Protein 1PG5 (pdb70)

Sequence (440 aa):
LKHIISAYNFSRDELEDIFALTDKYSKNLNDTRKILSGKTISIAFFEPSTRTYLSFQKAIINLGGDVIGFSGEGENLADTIRMLNNYSDGIVMRHKYDGASRFASEISDIPVINAGDGKHEHPTQAVIDIYTINKHFNTIDGLVFALLGDLKYARTVNSLLRILTRFRPKLVYLISPQLLRARKEILDELNYPVKEVENPFEVINEVDVLYVTRIQKERFVDEMEYEKIKGSYIVSLDLANKMKKDSIILHPLPRVNEIDRKVDKTTKAKYFEQASYGVPVRMSILTKIYGEMVSKIKNGTVIDHIPAGRAFAVLNVLGIKEGFRIALVINVDSKKMGKKDIVKIEDKEISDTEANLITLIAPTATINIVREYEVVKKTKLEVPKVVKGILKCPNPYCITSNDVEAIPTFKTLTEKPLKMRCEYCETIIDENEIMSQILG

Structure (mmCIF, N/CA/C/O backbone):
data_1PG5
#
_entry.id   1PG5
#
_cell.length_a   132.853
_cell.length_b   132.853
_cell.length_c   140.279
_cell.angle_alpha   90.00
_cell.angle_beta   90.00
_cell.angle_gamma   120.00
#
_symmetry.space_group_name_H-M   'P 63 2 2'
#
loop_
_entity.id
_entity.type
_entity.pdbx_description
1 polymer 'Aspartate carbamoyltransferase'
2 polymer 'Aspartate carbamoyltransferase regulatory chain'
3 non-polymer 'ZINC ION'
4 water water
#
loop_
_atom_site.group_PDB
_atom_site.id
_atom_site.type_symbol
_atom_site.label_atom_id
_atom_site.label_alt_id
_atom_site.label_comp_id
_atom_site.label_asym_id
_atom_site.label_entity_id
_atom_site.label_seq_id
_atom_site.pdbx_PDB_ins_code
_atom_site.Cartn_x
_atom_site.Cartn_y
_atom_site.Cartn_z
_atom_site.occupancy
_atom_site.B_iso_or_equiv
_atom_site.auth_seq_id
_atom_site.auth_comp_id
_atom_site.auth_asym_id
_atom_site.auth_atom_id
_atom_site.pdbx_PDB_model_num
ATOM 1 N N . LEU A 1 1 ? 93.913 35.711 74.214 1.00 23.54 1 LEU A N 1
ATOM 2 C CA . LEU A 1 1 ? 93.026 35.814 73.059 1.00 23.39 1 LEU A CA 1
ATOM 3 C C . LEU A 1 1 ? 92.159 37.092 73.081 1.00 22.53 1 LEU A C 1
ATOM 4 O O . LEU A 1 1 ? 91.632 37.552 74.145 1.00 21.27 1 LEU A O 1
ATOM 9 N N . LYS A 1 2 ? 92.055 37.625 71.874 1.00 20.90 2 LYS A N 1
ATOM 10 C CA . LYS A 1 2 ? 91.284 38.840 71.551 1.00 20.60 2 LYS A CA 1
ATOM 11 C C . LYS A 1 2 ? 90.684 38.704 70.152 1.00 18.85 2 LYS A C 1
ATOM 12 O O . LYS A 1 2 ? 89.614 38.166 70.032 1.00 18.77 2 LYS A O 1
ATOM 18 N N . HIS A 1 3 ? 91.367 39.107 69.096 1.00 18.64 3 HIS A N 1
ATOM 19 C CA . HIS A 1 3 ? 90.897 38.771 67.715 1.00 17.71 3 HIS A CA 1
ATOM 20 C C . HIS A 1 3 ? 91.158 37.315 67.343 1.00 18.50 3 HIS A C 1
ATOM 21 O O . HIS A 1 3 ? 92.219 36.811 67.661 1.00 20.08 3 HIS A O 1
ATOM 28 N N . ILE A 1 4 ? 90.213 36.633 66.677 1.00 17.99 4 ILE A N 1
ATOM 29 C CA . ILE A 1 4 ? 90.435 35.280 66.252 1.00 16.91 4 ILE A CA 1
ATOM 30 C C . ILE A 1 4 ? 90.322 35.335 64.746 1.00 16.41 4 ILE A C 1
ATOM 31 O O . ILE A 1 4 ? 89.287 35.173 64.159 1.00 16.57 4 ILE A O 1
ATOM 36 N N . ILE A 1 5 ? 91.399 35.561 64.061 1.00 17.06 5 ILE A N 1
ATOM 37 C CA . ILE A 1 5 ? 91.304 35.738 62.611 1.00 17.57 5 ILE A CA 1
ATOM 38 C C . ILE A 1 5 ? 91.926 34.582 61.811 1.00 17.54 5 ILE A C 1
ATOM 39 O O . ILE A 1 5 ? 91.434 34.199 60.773 1.00 18.90 5 ILE A O 1
ATOM 44 N N . SER A 1 6 ? 92.928 33.967 62.389 1.00 17.23 6 SER A N 1
ATOM 45 C CA . SER A 1 6 ? 93.636 32.856 61.833 1.00 16.93 6 SER A CA 1
ATOM 46 C C . SER A 1 6 ? 93.750 31.756 62.859 1.00 16.85 6 SER A C 1
ATOM 47 O O . SER A 1 6 ? 93.873 32.003 64.085 1.00 16.26 6 SER A O 1
ATOM 50 N N . ALA A 1 7 ? 93.886 30.547 62.359 1.00 16.84 7 ALA A N 1
ATOM 51 C CA . ALA A 1 7 ? 94.203 29.433 63.247 1.00 17.30 7 ALA A CA 1
ATOM 52 C C . ALA A 1 7 ? 95.526 29.616 63.983 1.00 17.69 7 ALA A C 1
ATOM 53 O O . ALA A 1 7 ? 95.693 29.030 65.016 1.00 17.80 7 ALA A O 1
ATOM 55 N N . TYR A 1 8 ? 96.441 30.433 63.446 1.00 18.63 8 TYR A N 1
ATOM 56 C CA . TYR A 1 8 ? 97.703 30.809 64.091 1.00 18.92 8 TYR A CA 1
ATOM 57 C C . TYR A 1 8 ? 97.564 31.698 65.350 1.00 18.97 8 TYR A C 1
ATOM 58 O O . TYR A 1 8 ? 98.490 31.805 66.112 1.00 19.67 8 TYR A O 1
ATOM 67 N N . ASN A 1 9 ? 96.435 32.359 65.536 1.00 18.39 9 ASN A N 1
ATOM 68 C CA . ASN A 1 9 ? 96.152 33.067 66.757 1.00 17.43 9 ASN A CA 1
ATOM 69 C C . ASN A 1 9 ? 96.137 32.186 67.997 1.00 17.67 9 ASN A C 1
ATOM 70 O O . ASN A 1 9 ? 96.255 32.703 69.082 1.00 17.80 9 ASN A O 1
ATOM 75 N N . PHE A 1 10 ? 95.908 30.878 67.868 1.00 18.09 10 PHE A N 1
ATOM 76 C CA . PHE A 1 10 ? 95.904 29.938 68.994 1.00 18.04 10 PHE A CA 1
ATOM 77 C C . PHE A 1 10 ? 97.293 29.298 69.279 1.00 18.61 10 PHE A C 1
ATOM 78 O O . PHE A 1 10 ? 97.942 28.841 68.355 1.00 17.94 10 PHE A O 1
ATOM 86 N N . SER A 1 11 ? 97.723 29.256 70.535 1.00 18.53 11 SER A N 1
ATOM 87 C CA . SER A 1 11 ? 98.807 28.399 70.938 1.00 19.39 11 SER A CA 1
ATOM 88 C C . SER A 1 11 ? 98.335 26.994 71.359 1.00 20.34 11 SER A C 1
ATOM 89 O O . SER A 1 11 ? 97.155 26.736 71.617 1.00 21.18 11 SER A O 1
ATOM 92 N N . ARG A 1 12 ? 99.281 26.070 71.452 1.00 20.56 12 ARG A N 1
ATOM 93 C CA . ARG A 1 12 ? 98.946 24.739 71.945 1.00 20.59 12 ARG A CA 1
ATOM 94 C C . ARG A 1 12 ? 98.340 24.771 73.338 1.00 19.09 12 ARG A C 1
ATOM 95 O O . ARG A 1 12 ? 97.360 24.098 73.574 1.00 18.12 12 ARG A O 1
ATOM 103 N N . ASP A 1 13 ? 98.893 25.605 74.208 1.00 19.06 13 ASP A N 1
ATOM 104 C CA . ASP A 1 13 ? 98.336 25.849 75.537 1.00 20.12 13 ASP A CA 1
ATOM 105 C C . ASP A 1 13 ? 96.906 26.414 75.479 1.00 19.86 13 ASP A C 1
ATOM 106 O O . ASP A 1 13 ? 96.082 26.050 76.276 1.00 19.66 13 ASP A O 1
ATOM 111 N N . GLU A 1 14 ? 96.598 27.313 74.563 1.00 19.83 14 GLU A N 1
ATOM 112 C CA . GLU A 1 14 ? 95.257 27.882 74.579 1.00 20.16 14 GLU A CA 1
ATOM 113 C C . GLU A 1 14 ? 94.281 26.856 74.096 1.00 19.17 14 GLU A C 1
ATOM 114 O O . GLU A 1 14 ? 93.181 26.768 74.628 1.00 18.20 14 GLU A O 1
ATOM 120 N N . LEU A 1 15 ? 94.692 26.076 73.105 1.00 19.05 15 LEU A N 1
ATOM 121 C CA . LEU A 1 15 ? 93.848 25.023 72.627 1.00 20.07 15 LEU A CA 1
ATOM 122 C C . LEU A 1 15 ? 93.512 23.939 73.731 1.00 20.40 15 LEU A C 1
ATOM 123 O O . LEU A 1 15 ? 92.375 23.513 73.841 1.00 20.93 15 LEU A O 1
ATOM 128 N N . GLU A 1 16 ? 94.447 23.557 74.573 1.00 20.59 16 GLU A N 1
ATOM 129 C CA . GLU A 1 16 ? 94.189 22.509 75.569 1.00 20.50 16 GLU A CA 1
ATOM 130 C C . GLU A 1 16 ? 93.216 23.037 76.585 1.00 21.02 16 GLU A C 1
ATOM 131 O O . GLU A 1 16 ? 92.369 22.355 77.134 1.00 21.37 16 GLU A O 1
ATOM 137 N N . ASP A 1 17 ? 93.304 24.317 76.808 1.00 21.85 17 ASP A N 1
ATOM 138 C CA . ASP A 1 17 ? 92.346 24.967 77.656 1.00 22.93 17 ASP A CA 1
ATOM 139 C C . ASP A 1 17 ? 90.907 25.037 77.162 1.00 21.79 17 ASP A C 1
ATOM 140 O O . ASP A 1 17 ? 89.950 24.862 77.945 1.00 22.23 17 ASP A O 1
ATOM 145 N N . ILE A 1 18 ? 90.784 25.361 75.879 1.00 20.26 18 ILE A N 1
ATOM 146 C CA . ILE A 1 18 ? 89.513 25.408 75.192 1.00 19.25 18 ILE A CA 1
ATOM 147 C C . ILE A 1 18 ? 88.942 24.027 75.190 1.00 19.59 18 ILE A C 1
ATOM 148 O O . ILE A 1 18 ? 87.753 23.882 75.342 1.00 20.02 18 ILE A O 1
ATOM 153 N N . PHE A 1 19 ? 89.749 22.985 75.042 1.00 19.89 19 PHE A N 1
ATOM 154 C CA . PHE A 1 19 ? 89.178 21.635 75.059 1.00 20.07 19 PHE A CA 1
ATOM 155 C C . PHE A 1 19 ? 88.553 21.366 76.434 1.00 20.39 19 PHE A C 1
ATOM 156 O O . PHE A 1 19 ? 87.462 20.846 76.558 1.00 21.35 19 PHE A O 1
ATOM 164 N N . ALA A 1 20 ? 89.250 21.713 77.484 1.00 19.70 20 ALA A N 1
ATOM 165 C CA . ALA A 1 20 ? 88.713 21.445 78.835 1.00 19.47 20 ALA A CA 1
ATOM 166 C C . ALA A 1 20 ? 87.445 22.213 79.080 1.00 18.89 20 ALA A C 1
ATOM 167 O O . ALA A 1 20 ? 86.561 21.716 79.734 1.00 18.70 20 ALA A O 1
ATOM 169 N N . LEU A 1 21 ? 87.372 23.442 78.597 1.00 19.01 21 LEU A N 1
ATOM 170 C CA . LEU A 1 21 ? 86.160 24.198 78.808 1.00 18.97 21 LEU A CA 1
ATOM 171 C C . LEU A 1 21 ? 85.063 23.589 77.946 1.00 18.23 21 LEU A C 1
ATOM 172 O O . LEU A 1 21 ? 83.935 23.572 78.343 1.00 18.09 21 LEU A O 1
ATOM 177 N N . THR A 1 22 ? 85.385 23.093 76.767 1.00 17.27 22 THR A N 1
ATOM 178 C CA . THR A 1 22 ? 84.378 22.471 75.956 1.00 17.70 22 THR A CA 1
ATOM 179 C C . THR A 1 22 ? 83.789 21.213 76.637 1.00 19.03 22 THR A C 1
ATOM 180 O O . THR A 1 22 ? 82.607 21.001 76.625 1.00 17.40 22 THR A O 1
ATOM 184 N N . ASP A 1 23 ? 84.614 20.372 77.250 1.00 21.64 23 ASP A N 1
ATOM 185 C CA . ASP A 1 23 ? 84.137 19.234 78.033 1.00 22.07 23 ASP A CA 1
ATOM 186 C C . ASP A 1 23 ? 83.093 19.716 79.015 1.00 23.23 23 ASP A C 1
ATOM 187 O O . ASP A 1 23 ? 81.995 19.134 79.138 1.00 23.98 23 ASP A O 1
ATOM 192 N N . LYS A 1 24 ? 83.428 20.779 79.730 1.00 24.57 24 LYS A N 1
ATOM 193 C CA . LYS A 1 24 ? 82.607 21.238 80.851 1.00 25.84 24 LYS A CA 1
ATOM 194 C C . LYS A 1 24 ? 81.256 21.720 80.317 1.00 25.88 24 LYS A C 1
ATOM 195 O O . LYS A 1 24 ? 80.225 21.316 80.830 1.00 27.21 24 LYS A O 1
ATOM 201 N N . TYR A 1 25 ? 81.273 22.503 79.234 1.00 24.87 25 TYR A N 1
ATOM 202 C CA . TYR A 1 25 ? 80.081 23.107 78.659 1.00 24.11 25 TYR A CA 1
ATOM 203 C C . TYR A 1 25 ? 79.167 22.131 77.916 1.00 25.12 25 TYR A C 1
ATOM 204 O O . TYR A 1 25 ? 77.990 22.344 77.815 1.00 24.70 25 TYR A O 1
ATOM 213 N N . SER A 1 26 ? 79.755 21.154 77.269 1.00 27.80 26 SER A N 1
ATOM 214 C CA . SER A 1 26 ? 79.104 20.000 76.722 1.00 30.18 26 SER A CA 1
ATOM 215 C C . SER A 1 26 ? 78.170 19.305 77.697 1.00 33.15 26 SER A C 1
ATOM 216 O O . SER A 1 26 ? 77.067 18.918 77.309 1.00 33.90 26 SER A O 1
ATOM 219 N N . LYS A 1 27 ? 78.686 19.067 78.905 1.00 36.60 27 LYS A N 1
ATOM 220 C CA . LYS A 1 27 ? 78.038 18.324 80.001 1.00 39.79 27 LYS A CA 1
ATOM 221 C C . LYS A 1 27 ? 77.039 19.276 80.575 1.00 43.11 27 LYS A C 1
ATOM 222 O O . LYS A 1 27 ? 77.140 19.587 81.745 1.00 43.44 27 LYS A O 1
ATOM 228 N N . ASN A 1 28 ? 76.019 19.570 79.762 1.00 47.96 28 ASN A N 1
ATOM 229 C CA . ASN A 1 28 ? 75.333 20.878 79.578 1.00 51.86 28 ASN A CA 1
ATOM 230 C C . ASN A 1 28 ? 74.607 21.505 80.803 1.00 53.49 28 ASN A C 1
ATOM 231 O O . ASN A 1 28 ? 73.435 21.915 80.724 1.00 53.98 28 ASN A O 1
ATOM 236 N N . LEU A 1 29 ? 75.320 21.646 81.913 1.00 55.13 29 LEU A N 1
ATOM 237 C CA . LEU A 1 29 ? 74.662 21.943 83.161 1.00 56.35 29 LEU A CA 1
ATOM 238 C C . LEU A 1 29 ? 73.921 23.308 83.088 1.00 57.19 29 LEU A C 1
ATOM 239 O O . LEU A 1 29 ? 74.127 24.165 82.179 1.00 57.51 29 LEU A O 1
ATOM 244 N N . ASN A 1 30 ? 73.040 23.478 84.067 1.00 57.56 30 ASN A N 1
ATOM 245 C CA . ASN A 1 30 ? 72.138 24.622 84.135 1.00 57.51 30 ASN A CA 1
ATOM 246 C C . ASN A 1 30 ? 72.734 25.781 84.997 1.00 56.90 30 ASN A C 1
ATOM 247 O O . ASN A 1 30 ? 72.061 26.798 85.285 1.00 56.97 30 ASN A O 1
ATOM 252 N N . ASP A 1 31 ? 74.017 25.619 85.356 1.00 55.28 31 ASP A N 1
ATOM 253 C CA . ASP A 1 31 ? 74.780 26.600 86.142 1.00 53.75 31 ASP A CA 1
ATOM 254 C C . ASP A 1 31 ? 75.925 27.233 85.327 1.00 50.23 31 ASP A C 1
ATOM 255 O O . ASP A 1 31 ? 76.896 27.704 85.935 1.00 50.21 31 ASP A O 1
ATOM 260 N N . THR A 1 32 ? 75.851 27.262 83.987 1.00 45.93 32 THR A N 1
ATOM 261 C CA . THR A 1 32 ? 76.977 27.893 83.274 1.00 42.28 32 THR A CA 1
ATOM 262 C C . THR A 1 32 ? 77.035 29.402 83.608 1.00 37.81 32 THR A C 1
ATOM 263 O O . THR A 1 32 ? 76.008 30.111 83.690 1.00 36.23 32 THR A O 1
ATOM 267 N N . ARG A 1 33 ? 78.276 29.795 83.894 1.00 32.58 33 ARG A N 1
ATOM 268 C CA . ARG A 1 33 ? 78.658 31.138 84.268 1.00 29.61 33 ARG A CA 1
ATOM 269 C C . ARG A 1 33 ? 78.425 32.096 83.052 1.00 26.66 33 ARG A C 1
ATOM 270 O O . ARG A 1 33 ? 78.905 31.835 81.939 1.00 23.83 33 ARG A O 1
ATOM 278 N N . LYS A 1 34 ? 77.663 33.166 83.297 1.00 22.93 34 LYS A N 1
ATOM 279 C CA . LYS A 1 34 ? 77.139 34.025 82.267 1.00 20.93 34 LYS A CA 1
ATOM 280 C C . LYS A 1 34 ? 78.099 35.191 82.042 1.00 19.62 34 LYS A C 1
ATOM 281 O O . LYS A 1 34 ? 77.750 36.336 82.259 1.00 17.16 34 LYS A O 1
ATOM 287 N N . ILE A 1 35 ? 79.269 34.852 81.513 1.00 18.68 35 ILE A N 1
ATOM 288 C CA . ILE A 1 35 ? 80.357 35.746 81.277 1.00 20.18 35 ILE A CA 1
ATOM 289 C C . ILE A 1 35 ? 80.112 36.891 80.304 1.00 19.12 35 ILE A C 1
ATOM 290 O O . ILE A 1 35 ? 80.922 37.790 80.166 1.00 19.86 35 ILE A O 1
ATOM 295 N N . LEU A 1 36 ? 79.005 36.822 79.581 1.00 18.24 36 LEU A N 1
ATOM 296 C CA . LEU A 1 36 ? 78.606 37.792 78.573 1.00 15.83 36 LEU A CA 1
ATOM 297 C C . LEU A 1 36 ? 77.376 38.493 79.022 1.00 15.77 36 LEU A C 1
ATOM 298 O O . LEU A 1 36 ? 76.686 39.169 78.225 1.00 17.51 36 LEU A O 1
ATOM 303 N N . SER A 1 37 ? 77.087 38.387 80.301 1.00 14.87 37 SER A N 1
ATOM 304 C CA . SER A 1 37 ? 75.934 39.064 80.838 1.00 14.57 37 SER A CA 1
ATOM 305 C C . SER A 1 37 ? 76.151 40.593 80.704 1.00 14.63 37 SER A C 1
ATOM 306 O O . SER A 1 37 ? 77.264 41.066 80.963 1.00 14.27 37 SER A O 1
ATOM 309 N N . GLY A 1 38 ? 75.117 41.337 80.276 1.00 13.69 38 GLY A N 1
ATOM 310 C CA . GLY A 1 38 ? 75.270 42.747 79.969 1.00 13.38 38 GLY A CA 1
ATOM 311 C C . GLY A 1 38 ? 76.078 43.032 78.716 1.00 14.57 38 GLY A C 1
ATOM 312 O O . GLY A 1 38 ? 76.349 44.172 78.477 1.00 16.13 38 GLY A O 1
ATOM 313 N N . LYS A 1 39 ? 76.516 42.054 77.930 1.00 14.86 39 LYS A N 1
ATOM 314 C CA . LYS A 1 39 ? 77.289 42.372 76.720 1.00 15.46 39 LYS A CA 1
ATOM 315 C C . LYS A 1 39 ? 76.501 42.107 75.461 1.00 15.15 39 LYS A C 1
ATOM 316 O O . LYS A 1 39 ? 75.608 41.272 75.456 1.00 15.92 39 LYS A O 1
ATOM 322 N N . THR A 1 40 ? 76.744 42.859 74.407 1.00 15.10 40 THR A N 1
ATOM 323 C CA . THR A 1 40 ? 76.061 42.616 73.125 1.00 15.45 40 THR A CA 1
ATOM 324 C C . THR A 1 40 ? 77.143 42.187 72.134 1.00 15.65 40 THR A C 1
ATOM 325 O O . THR A 1 40 ? 78.153 42.869 72.013 1.00 15.88 40 THR A O 1
ATOM 329 N N . ILE A 1 41 ? 77.000 41.019 71.524 1.00 15.75 41 ILE A N 1
ATOM 330 C CA . ILE A 1 41 ? 77.852 40.610 70.394 1.00 15.86 41 ILE A CA 1
ATOM 331 C C . ILE A 1 41 ? 77.156 40.839 69.080 1.00 15.48 41 ILE A C 1
ATOM 332 O O . ILE A 1 41 ? 76.036 40.390 68.930 1.00 16.69 41 ILE A O 1
ATOM 337 N N . SER A 1 42 ? 77.777 41.480 68.106 1.00 14.80 42 SER A N 1
ATOM 338 C CA . SER A 1 42 ? 77.050 41.589 66.841 1.00 14.73 42 SER A CA 1
ATOM 339 C C . SER A 1 42 ? 77.578 40.530 65.897 1.00 14.27 42 SER A C 1
ATOM 340 O O . SER A 1 42 ? 78.774 40.220 65.838 1.00 14.74 42 SER A O 1
ATOM 343 N N . ILE A 1 43 ? 76.665 39.916 65.181 1.00 14.08 43 ILE A N 1
ATOM 344 C CA . ILE A 1 43 ? 76.999 38.881 64.205 1.00 13.86 43 ILE A CA 1
ATOM 345 C C . ILE A 1 43 ? 76.752 39.518 62.813 1.00 13.68 43 ILE A C 1
ATOM 346 O O . ILE A 1 43 ? 75.594 39.741 62.392 1.00 14.45 43 ILE A O 1
ATOM 351 N N . ALA A 1 44 ? 77.854 39.820 62.132 1.00 13.40 44 ALA A N 1
ATOM 352 C CA . ALA A 1 44 ? 77.894 40.573 60.886 1.00 12.98 44 ALA A CA 1
ATOM 353 C C . ALA A 1 44 ? 78.248 39.623 59.691 1.00 13.33 44 ALA A C 1
ATOM 354 O O . ALA A 1 44 ? 79.376 39.454 59.300 1.00 13.24 44 ALA A O 1
ATOM 356 N N . PHE A 1 45 ? 77.271 38.945 59.141 1.00 13.89 45 PHE A N 1
ATOM 357 C CA . PHE A 1 45 ? 77.544 37.899 58.188 1.00 14.44 45 PHE A CA 1
ATOM 358 C C . PHE A 1 45 ? 77.244 38.506 56.831 1.00 15.15 45 PHE A C 1
ATOM 359 O O . PHE A 1 45 ? 76.189 38.360 56.298 1.00 16.04 45 PHE A O 1
ATOM 367 N N . PHE A 1 46 ? 78.182 39.268 56.311 1.00 16.47 46 PHE A N 1
ATOM 368 C CA . PHE A 1 46 ? 78.088 39.885 54.983 1.00 16.78 46 PHE A CA 1
ATOM 369 C C . PHE A 1 46 ? 77.849 38.809 53.955 1.00 17.63 46 PHE A C 1
ATOM 370 O O . PHE A 1 46 ? 77.184 39.065 52.996 1.00 18.54 46 PHE A O 1
ATOM 378 N N . GLU A 1 47 ? 78.413 37.636 54.159 1.00 19.09 47 GLU A N 1
ATOM 379 C CA . GLU A 1 47 ? 78.193 36.473 53.312 1.00 21.29 47 GLU A CA 1
ATOM 380 C C . GLU A 1 47 ? 77.387 35.602 54.257 1.00 22.49 47 GLU A C 1
ATOM 381 O O . GLU A 1 47 ? 77.818 35.312 55.356 1.00 22.33 47 GLU A O 1
ATOM 387 N N . PRO A 1 48 ? 76.176 35.245 53.896 1.00 23.32 48 PRO A N 1
ATOM 388 C CA . PRO A 1 48 ? 75.312 34.472 54.839 1.00 22.64 48 PRO A CA 1
ATOM 389 C C . PRO A 1 48 ? 75.738 33.037 55.116 1.00 22.10 48 PRO A C 1
ATOM 390 O O . PRO A 1 48 ? 76.308 32.397 54.266 1.00 23.14 48 PRO A O 1
ATOM 394 N N . SER A 1 49 ? 75.438 32.519 56.301 1.00 21.91 49 SER A N 1
ATOM 395 C CA . SER A 1 49 ? 75.434 31.068 56.590 1.00 20.45 49 SER A CA 1
ATOM 396 C C . SER A 1 49 ? 74.571 30.883 57.826 1.00 19.50 49 SER A C 1
ATOM 397 O O . SER A 1 49 ? 74.991 31.228 58.937 1.00 21.23 49 SER A O 1
ATOM 400 N N . THR A 1 50 ? 73.395 30.349 57.669 1.00 17.73 50 THR A N 1
ATOM 401 C CA . THR A 1 50 ? 72.495 30.144 58.769 1.00 18.30 50 THR A CA 1
ATOM 402 C C . THR A 1 50 ? 72.993 29.186 59.810 1.00 18.90 50 THR A C 1
ATOM 403 O O . THR A 1 50 ? 72.803 29.445 61.024 1.00 19.40 50 THR A O 1
ATOM 407 N N . ARG A 1 51 ? 73.616 28.092 59.360 1.00 18.74 51 ARG A N 1
ATOM 408 C CA . ARG A 1 51 ? 74.126 27.078 60.294 1.00 17.80 51 ARG A CA 1
ATOM 409 C C . ARG A 1 51 ? 75.085 27.773 61.279 1.00 17.39 51 ARG A C 1
ATOM 410 O O . ARG A 1 51 ? 75.022 27.579 62.470 1.00 18.25 51 ARG A O 1
ATOM 418 N N . THR A 1 52 ? 75.998 28.571 60.752 1.00 16.88 52 THR A N 1
ATOM 419 C CA . THR A 1 52 ? 77.037 29.185 61.567 1.00 16.45 52 THR A CA 1
ATOM 420 C C . THR A 1 52 ? 76.509 30.392 62.287 1.00 14.89 52 THR A C 1
ATOM 421 O O . THR A 1 52 ? 76.890 30.623 63.368 1.00 14.10 52 THR A O 1
ATOM 425 N N . TYR A 1 53 ? 75.620 31.160 61.692 1.00 14.35 53 TYR A N 1
ATOM 426 C CA . TYR A 1 53 ? 74.988 32.246 62.421 1.00 14.19 53 TYR A CA 1
ATOM 427 C C . TYR A 1 53 ? 74.360 31.702 63.699 1.00 13.94 53 TYR A C 1
ATOM 428 O O . TYR A 1 53 ? 74.630 32.161 64.774 1.00 15.33 53 TYR A O 1
ATOM 437 N N . LEU A 1 54 ? 73.630 30.614 63.596 1.00 13.48 54 LEU A N 1
ATOM 438 C CA . LEU A 1 54 ? 72.776 30.168 64.687 1.00 12.46 54 LEU A CA 1
ATOM 439 C C . LEU A 1 54 ? 73.698 29.589 65.735 1.00 13.01 54 LEU A C 1
ATOM 440 O O . LEU A 1 54 ? 73.416 29.581 66.924 1.00 13.08 54 LEU A O 1
ATOM 445 N N . SER A 1 55 ? 74.810 29.076 65.283 1.00 12.24 55 SER A N 1
ATOM 446 C CA . SER A 1 55 ? 75.675 28.397 66.189 1.00 12.89 55 SER A CA 1
ATOM 447 C C . SER A 1 55 ? 76.377 29.453 67.132 1.00 14.13 55 SER A C 1
ATOM 448 O O . SER A 1 55 ? 76.523 29.233 68.343 1.00 13.08 55 SER A O 1
ATOM 451 N N . PHE A 1 56 ? 76.809 30.594 66.575 1.00 13.75 56 PHE A N 1
ATOM 452 C CA . PHE A 1 56 ? 77.432 31.600 67.409 1.00 13.12 56 PHE A CA 1
ATOM 453 C C . PHE A 1 56 ? 76.351 32.263 68.299 1.00 14.18 56 PHE A C 1
ATOM 454 O O . PHE A 1 56 ? 76.579 32.501 69.476 1.00 12.17 56 PHE A O 1
ATOM 462 N N . GLN A 1 57 ? 75.156 32.500 67.717 1.00 13.11 57 GLN A N 1
ATOM 463 C CA . GLN A 1 57 ? 74.023 33.026 68.419 1.00 11.29 57 GLN A CA 1
ATOM 464 C C . GLN A 1 57 ? 73.716 32.253 69.643 1.00 11.50 57 GLN A C 1
ATOM 465 O O . GLN A 1 57 ? 73.538 32.796 70.673 1.00 11.38 57 GLN A O 1
ATOM 471 N N . LYS A 1 58 ? 73.722 30.942 69.551 1.00 14.25 58 LYS A N 1
ATOM 472 C CA . LYS A 1 58 ? 73.340 30.077 70.654 1.00 14.92 58 LYS A CA 1
ATOM 473 C C . LYS A 1 58 ? 74.488 30.098 71.693 1.00 15.50 58 LYS A C 1
ATOM 474 O O . LYS A 1 58 ? 74.225 30.085 72.897 1.00 15.20 58 LYS A O 1
ATOM 480 N N . ALA A 1 59 ? 75.741 30.074 71.241 1.00 14.87 59 ALA A N 1
ATOM 481 C CA . ALA A 1 59 ? 76.835 30.202 72.177 1.00 15.04 59 ALA A CA 1
ATOM 482 C C . ALA A 1 59 ? 76.764 31.491 73.005 1.00 15.19 59 ALA A C 1
ATOM 483 O O . ALA A 1 59 ? 76.898 31.488 74.225 1.00 14.39 59 ALA A O 1
ATOM 485 N N . ILE A 1 60 ? 76.499 32.590 72.313 1.00 15.14 60 ILE A N 1
ATOM 486 C CA . ILE A 1 60 ? 76.415 33.873 72.920 1.00 15.16 60 ILE A CA 1
ATOM 487 C C . ILE A 1 60 ? 75.228 33.907 73.894 1.00 16.59 60 ILE A C 1
ATOM 488 O O . ILE A 1 60 ? 75.360 34.362 75.021 1.00 18.98 60 ILE A O 1
ATOM 493 N N . ILE A 1 61 ? 74.072 33.423 73.510 1.00 16.13 61 ILE A N 1
ATOM 494 C CA . ILE A 1 61 ? 72.973 33.315 74.463 1.00 16.28 61 ILE A CA 1
ATOM 495 C C . ILE A 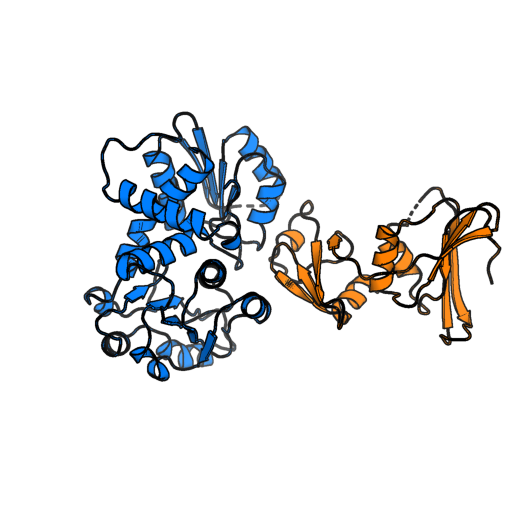1 61 ? 73.226 32.394 75.708 1.00 15.67 61 ILE A C 1
ATOM 496 O O . ILE A 1 61 ? 72.749 32.697 76.829 1.00 13.92 61 ILE A O 1
ATOM 501 N N . ASN A 1 62 ? 73.896 31.249 75.500 1.00 14.31 62 ASN A N 1
ATOM 502 C CA . ASN A 1 62 ? 74.164 30.293 76.558 1.00 14.19 62 ASN A CA 1
ATOM 503 C C . ASN A 1 62 ? 75.025 31.021 77.614 1.00 14.18 62 ASN A C 1
ATOM 504 O O . ASN A 1 62 ? 75.005 30.656 78.739 1.00 13.66 62 ASN A O 1
ATOM 509 N N . LEU A 1 63 ? 75.810 32.014 77.190 1.00 13.90 63 LEU A N 1
ATOM 510 C CA . LEU A 1 63 ? 76.695 32.767 78.058 1.00 12.94 63 LEU A CA 1
ATOM 511 C C . LEU A 1 63 ? 76.081 34.067 78.520 1.00 12.59 63 LEU A C 1
ATOM 512 O O . LEU A 1 63 ? 76.750 34.886 79.161 1.00 10.08 63 LEU A O 1
ATOM 517 N N . GLY A 1 64 ? 74.793 34.301 78.231 1.00 11.97 64 GLY A N 1
ATOM 518 C CA . GLY A 1 64 ? 74.150 35.448 78.840 1.00 10.85 64 GLY A CA 1
ATOM 519 C C . GLY A 1 64 ? 74.225 36.714 77.986 1.00 10.45 64 GLY A C 1
ATOM 520 O O . GLY A 1 64 ? 73.643 37.693 78.343 1.00 8.73 64 GLY A O 1
ATOM 521 N N . GLY A 1 65 ? 74.926 36.708 76.860 1.00 10.95 65 GLY A N 1
ATOM 522 C CA . GLY A 1 65 ? 74.881 37.849 75.957 1.00 12.58 65 GLY A CA 1
ATOM 523 C C . GLY A 1 65 ? 73.591 38.087 75.167 1.00 13.50 65 GLY A C 1
ATOM 524 O O . GLY A 1 65 ? 72.801 37.156 74.981 1.00 15.61 65 GLY A O 1
ATOM 525 N N . ASP A 1 66 ? 73.334 39.343 74.810 1.00 13.58 66 ASP A N 1
ATOM 526 C CA . ASP A 1 66 ? 72.443 39.773 73.730 1.00 14.27 66 ASP A CA 1
ATOM 527 C C . ASP A 1 66 ? 73.117 39.741 72.366 1.00 13.45 66 ASP A C 1
ATOM 528 O O . ASP A 1 66 ? 74.327 40.036 72.203 1.00 14.64 66 ASP A O 1
ATOM 533 N N . VAL A 1 67 ? 72.327 39.328 71.394 1.00 12.44 67 VAL A N 1
ATOM 534 C CA . VAL A 1 67 ? 72.724 39.247 70.011 1.00 12.09 67 VAL A CA 1
ATOM 535 C C . VAL A 1 67 ? 72.035 40.283 69.084 1.00 11.32 67 VAL A C 1
ATOM 536 O O . VAL A 1 67 ? 70.846 40.395 69.120 1.00 9.18 67 VAL A O 1
ATOM 540 N N . ILE A 1 68 ? 72.822 41.008 68.292 1.00 10.80 68 ILE A N 1
ATOM 541 C CA . ILE A 1 68 ? 72.345 41.725 67.139 1.00 11.84 68 ILE A CA 1
ATOM 542 C C . ILE A 1 68 ? 73.081 41.287 65.892 1.00 13.02 68 ILE A C 1
ATOM 543 O O . ILE A 1 68 ? 74.170 40.720 65.918 1.00 15.25 68 ILE A O 1
ATOM 548 N N . GLY A 1 69 ? 72.523 41.486 64.733 1.00 13.48 69 GLY A N 1
ATOM 549 C CA . GLY A 1 69 ? 73.319 41.004 63.628 1.00 14.25 69 GLY A CA 1
ATOM 550 C C . GLY A 1 69 ? 72.668 41.283 62.339 1.00 13.54 69 GLY A C 1
ATOM 551 O O . GLY A 1 69 ? 71.621 41.819 62.334 1.00 12.16 69 GLY A O 1
ATOM 552 N N . PHE A 1 70 ? 73.303 40.913 61.262 1.00 14.37 70 PHE A N 1
ATOM 553 C CA . PHE A 1 70 ? 72.609 40.916 59.975 1.00 16.32 70 PHE A CA 1
ATOM 554 C C . PHE A 1 70 ? 73.143 39.821 59.125 1.00 18.11 70 PHE A C 1
ATOM 555 O O . PHE A 1 70 ? 74.205 39.258 59.406 1.00 16.38 70 PHE A O 1
ATOM 563 N N . SER A 1 71 ? 72.466 39.608 58.021 1.00 21.39 71 SER A N 1
ATOM 564 C CA . SER A 1 71 ? 72.878 38.537 57.126 1.00 25.12 71 SER A CA 1
ATOM 565 C C . SER A 1 71 ? 72.661 38.987 55.687 1.00 28.96 71 SER A C 1
ATOM 566 O O . SER A 1 71 ? 71.530 39.233 55.343 1.00 31.26 71 SER A O 1
ATOM 569 N N . GLY A 1 72 ? 73.716 39.167 54.889 1.00 33.68 72 GLY A N 1
ATOM 570 C CA . GLY A 1 72 ? 73.623 39.504 53.463 1.00 36.98 72 GLY A CA 1
ATOM 571 C C . GLY A 1 72 ? 73.926 40.984 53.110 1.00 40.80 72 GLY A C 1
ATOM 572 O O . GLY A 1 72 ? 74.299 41.750 53.961 1.00 41.81 72 GLY A O 1
ATOM 573 N N . GLU A 1 73 ? 73.748 41.364 51.835 1.00 45.25 73 GLU A N 1
ATOM 574 C CA . GLU A 1 73 ? 73.850 42.760 51.270 1.00 48.14 73 GLU A CA 1
ATOM 575 C C . GLU A 1 73 ? 75.155 43.621 51.506 1.00 49.37 73 GLU A C 1
ATOM 576 O O . GLU A 1 73 ? 76.188 43.164 52.046 1.00 51.51 73 GLU A O 1
ATOM 578 N N . GLY A 1 81 ? 76.803 51.599 48.346 1.00 36.41 81 GLY A N 1
ATOM 579 C CA . GLY A 1 81 ? 78.204 51.098 48.426 1.00 36.72 81 GLY A CA 1
ATOM 580 C C . GLY A 1 81 ? 79.088 51.410 49.685 1.00 35.87 81 GLY A C 1
ATOM 581 O O . GLY A 1 81 ? 80.096 52.154 49.571 1.00 36.79 81 GLY A O 1
ATOM 582 N N . GLU A 1 82 ? 78.686 50.867 50.866 1.00 33.48 82 GLU A N 1
ATOM 583 C CA . GLU A 1 82 ? 79.333 51.070 52.167 1.00 31.28 82 GLU A CA 1
ATOM 584 C C . GLU A 1 82 ? 80.522 50.096 52.417 1.00 28.56 82 GLU A C 1
ATOM 585 O O . GLU A 1 82 ? 80.370 48.884 52.471 1.00 27.87 82 GLU A O 1
ATOM 591 N N . ASN A 1 83 ? 81.691 50.713 52.538 1.00 26.09 83 ASN A N 1
ATOM 592 C CA . ASN A 1 83 ? 82.983 50.254 53.049 1.00 25.10 83 ASN A CA 1
ATOM 593 C C . ASN A 1 83 ? 82.918 49.254 54.282 1.00 22.77 83 ASN A C 1
ATOM 594 O O . ASN A 1 83 ? 82.237 49.491 55.272 1.00 21.24 83 ASN A O 1
ATOM 599 N N . LEU A 1 84 ? 83.653 48.154 54.250 1.00 21.93 84 LEU A N 1
ATOM 600 C CA . LEU A 1 84 ? 83.759 47.260 55.435 1.00 21.54 84 LEU A CA 1
ATOM 601 C C . LEU A 1 84 ? 84.195 48.102 56.659 1.00 20.39 84 LEU A C 1
ATOM 602 O O . LEU A 1 84 ? 83.643 47.936 57.735 1.00 20.68 84 LEU A O 1
ATOM 607 N N . ALA A 1 85 ? 85.181 48.975 56.499 1.00 18.18 85 ALA A N 1
ATOM 608 C CA . ALA A 1 85 ? 85.608 49.858 57.588 1.00 17.17 85 ALA A CA 1
ATOM 609 C C . ALA A 1 85 ? 84.461 50.671 58.185 1.00 16.57 85 ALA A C 1
ATOM 610 O O . ALA A 1 85 ? 84.412 50.801 59.365 1.00 17.73 85 ALA A O 1
ATOM 612 N N . ASP A 1 86 ? 83.525 51.200 57.425 1.00 15.42 86 ASP A N 1
ATOM 613 C CA . ASP A 1 86 ? 82.468 51.972 58.055 1.00 14.12 86 ASP A CA 1
ATOM 614 C C . ASP A 1 86 ? 81.524 51.086 58.858 1.00 13.63 86 ASP A C 1
ATOM 615 O O . ASP A 1 86 ? 81.026 51.475 59.924 1.00 12.69 86 ASP A O 1
ATOM 620 N N . THR A 1 87 ? 81.361 49.863 58.408 1.00 13.14 87 THR A N 1
ATOM 621 C CA . THR A 1 87 ? 80.448 48.968 59.072 1.00 14.81 87 THR A CA 1
ATOM 622 C C . THR A 1 87 ? 81.092 48.571 60.353 1.00 14.75 87 THR A C 1
ATOM 623 O O . THR A 1 87 ? 80.429 48.624 61.371 1.00 16.28 87 THR A O 1
ATOM 627 N N . ILE A 1 88 ? 82.378 48.217 60.320 1.00 15.15 88 ILE A N 1
ATOM 628 C CA . ILE A 1 88 ? 83.082 47.897 61.538 1.00 14.64 88 ILE A CA 1
ATOM 629 C C . ILE A 1 88 ? 82.991 49.036 62.565 1.00 15.10 88 ILE A C 1
ATOM 630 O O . ILE A 1 88 ? 82.726 48.783 63.756 1.00 11.84 88 ILE A O 1
ATOM 635 N N . ARG A 1 89 ? 83.159 50.274 62.101 1.00 15.77 89 ARG A N 1
ATOM 636 C CA . ARG A 1 89 ? 83.036 51.400 63.023 1.00 17.44 89 ARG A CA 1
ATOM 637 C C . ARG A 1 89 ? 81.700 51.456 63.719 1.00 17.83 89 ARG A C 1
ATOM 638 O O . ARG A 1 89 ? 81.678 51.610 64.917 1.00 18.66 89 ARG A O 1
ATOM 646 N N . MET A 1 90 ? 80.618 51.313 62.966 1.00 18.32 90 MET A N 1
ATOM 647 C CA . MET A 1 90 ? 79.254 51.351 63.457 1.00 17.83 90 MET A CA 1
ATOM 648 C C . MET A 1 90 ? 79.093 50.202 64.472 1.00 17.87 90 MET A C 1
ATOM 649 O O . MET A 1 90 ? 78.646 50.456 65.576 1.00 18.03 90 MET A O 1
ATOM 654 N N . LEU A 1 91 ? 79.521 48.976 64.162 1.00 16.53 91 LEU A N 1
ATOM 655 C CA . LEU A 1 91 ? 79.362 47.892 65.128 1.00 15.59 91 LEU A CA 1
ATOM 656 C C . LEU A 1 91 ? 80.087 48.159 66.416 1.00 14.90 91 LEU A C 1
ATOM 657 O O . LEU A 1 91 ? 79.627 47.747 67.450 1.00 16.56 91 LEU A O 1
ATOM 662 N N . ASN A 1 92 ? 81.214 48.827 66.363 1.00 15.13 92 ASN A N 1
ATOM 663 C CA . ASN A 1 92 ? 81.873 49.333 67.514 1.00 15.45 92 ASN A CA 1
ATOM 664 C C . ASN A 1 92 ? 81.003 50.319 68.323 1.00 17.12 92 ASN A C 1
ATOM 665 O O . ASN A 1 92 ? 81.047 50.247 69.491 1.00 16.59 92 ASN A O 1
ATOM 670 N N . ASN A 1 93 ? 80.186 51.199 67.765 1.00 18.59 93 ASN A N 1
ATOM 671 C CA . ASN A 1 93 ? 79.216 51.910 68.635 1.00 20.24 93 ASN A CA 1
ATOM 672 C C . ASN A 1 93 ? 78.253 50.955 69.274 1.00 19.29 93 ASN A C 1
ATOM 673 O O . ASN A 1 93 ? 77.908 51.167 70.373 1.00 21.17 93 ASN A O 1
ATOM 678 N N . TYR A 1 94 ? 77.803 49.933 68.565 1.00 18.61 94 TYR A N 1
ATOM 679 C CA . TYR A 1 94 ? 76.634 49.114 68.974 1.00 17.67 94 TYR A CA 1
ATOM 680 C C . TYR A 1 94 ? 76.947 47.888 69.791 1.00 17.78 94 TYR A C 1
ATOM 681 O O . TYR A 1 94 ? 75.987 47.296 70.290 1.00 18.40 94 TYR A O 1
ATOM 690 N N . SER A 1 95 ? 78.207 47.469 69.885 1.00 16.15 95 SER A N 1
ATOM 691 C CA . SER A 1 95 ? 78.443 46.185 70.430 1.00 16.06 95 SER A CA 1
ATOM 692 C C . SER A 1 95 ? 79.789 46.066 71.064 1.00 15.56 95 SER A C 1
ATOM 693 O O . SER A 1 95 ? 80.597 46.973 70.975 1.00 17.73 95 SER A O 1
ATOM 696 N N . ASP A 1 96 ? 79.982 44.945 71.741 1.00 14.62 96 ASP A N 1
ATOM 697 C CA . ASP A 1 96 ? 81.163 44.588 72.544 1.00 13.72 96 ASP A CA 1
ATOM 698 C C . ASP A 1 96 ? 82.068 43.556 71.898 1.00 13.74 96 ASP A C 1
ATOM 699 O O . ASP A 1 96 ? 83.118 43.216 72.427 1.00 12.83 96 ASP A O 1
ATOM 704 N N . GLY A 1 97 ? 81.626 43.024 70.751 1.00 14.86 97 GLY A N 1
ATOM 705 C CA . GLY A 1 97 ? 82.460 42.175 69.914 1.00 14.39 97 GLY A CA 1
ATOM 706 C C . GLY A 1 97 ? 81.784 41.864 68.609 1.00 14.13 97 GLY A C 1
ATOM 707 O O . GLY A 1 97 ? 80.575 42.015 68.513 1.00 15.01 97 GLY A O 1
ATOM 708 N N . ILE A 1 98 ? 82.529 41.391 67.624 1.00 13.23 98 ILE A N 1
ATOM 709 C CA . ILE A 1 98 ? 81.927 41.144 66.332 1.00 14.04 98 ILE A CA 1
ATOM 710 C C . ILE A 1 98 ? 82.258 39.734 65.833 1.00 13.55 98 ILE A C 1
ATOM 711 O O . ILE A 1 98 ? 83.367 39.370 65.832 1.00 14.02 98 ILE A O 1
ATOM 716 N N . VAL A 1 99 ? 81.338 38.959 65.332 1.00 14.34 99 VAL A N 1
ATOM 717 C CA . VAL A 1 99 ? 81.679 37.692 64.644 1.00 14.51 99 VAL A CA 1
ATOM 718 C C . VAL A 1 99 ? 81.334 37.972 63.188 1.00 15.09 99 VAL A C 1
ATOM 719 O O . VAL A 1 99 ? 80.221 38.380 62.918 1.00 16.36 99 VAL A O 1
ATOM 723 N N . MET A 1 100 ? 82.245 37.871 62.235 1.00 15.22 100 MET A N 1
ATOM 724 C CA . MET A 1 100 ? 81.902 38.218 60.887 1.00 15.50 100 MET A CA 1
ATOM 725 C C . MET A 1 100 ? 82.302 37.143 59.907 1.00 16.34 100 MET A C 1
ATOM 726 O O . MET A 1 100 ? 83.218 36.388 60.125 1.00 16.79 100 MET A O 1
ATOM 731 N N . ARG A 1 101 ? 81.569 37.119 58.799 1.00 16.97 101 ARG A N 1
ATOM 732 C CA . ARG A 1 101 ? 81.735 36.197 57.722 1.00 16.78 101 ARG A CA 1
ATOM 733 C C . ARG A 1 101 ? 81.727 37.073 56.484 1.00 16.78 101 ARG A C 1
ATOM 734 O O . ARG A 1 101 ? 80.863 37.930 56.323 1.00 15.82 101 ARG A O 1
ATOM 742 N N . HIS A 1 102 ? 82.752 36.941 55.645 1.00 16.53 102 HIS A N 1
ATOM 743 C CA . HIS A 1 102 ? 82.836 37.791 54.489 1.00 16.26 102 HIS A CA 1
ATOM 744 C C . HIS A 1 102 ? 83.342 37.088 53.215 1.00 16.32 102 HIS A C 1
ATOM 745 O O . HIS A 1 102 ? 84.083 36.109 53.283 1.00 16.90 102 HIS A O 1
ATOM 752 N N . LYS A 1 103 ? 82.950 37.562 52.046 1.00 16.18 103 LYS A N 1
ATOM 753 C CA . LYS A 1 103 ? 83.487 36.973 50.818 1.00 16.40 103 LYS A CA 1
ATOM 754 C C . LYS A 1 103 ? 84.932 37.349 50.438 1.00 15.53 103 LYS A C 1
ATOM 755 O O . LYS A 1 103 ? 85.490 36.696 49.577 1.00 15.42 103 LYS A O 1
ATOM 761 N N . TYR A 1 104 ? 85.523 38.402 51.008 1.00 15.10 104 TYR A N 1
ATOM 762 C CA . TYR A 1 104 ? 86.862 38.828 50.607 1.00 14.04 104 TYR A CA 1
ATOM 763 C C . TYR A 1 104 ? 87.927 38.287 51.550 1.00 14.17 104 TYR A C 1
ATOM 764 O O . TYR A 1 104 ? 87.767 38.305 52.721 1.00 12.61 104 TYR A O 1
ATOM 773 N N . ASP A 1 105 ? 88.981 37.671 51.014 1.00 16.46 105 ASP A N 1
ATOM 774 C CA . ASP A 1 105 ? 90.099 37.157 51.817 1.00 17.38 105 ASP A CA 1
ATOM 775 C C . ASP A 1 105 ? 90.702 38.295 52.620 1.00 16.65 105 ASP A C 1
ATOM 776 O O . ASP A 1 105 ? 90.958 39.337 52.084 1.00 15.66 105 ASP A O 1
ATOM 781 N N . GLY A 1 106 ? 90.925 38.101 53.905 1.00 16.40 106 GLY A N 1
ATOM 782 C CA . GLY A 1 106 ? 91.645 39.105 54.676 1.00 15.81 106 GLY A CA 1
ATOM 783 C C . GLY A 1 106 ? 90.672 40.053 55.295 1.00 15.64 106 GLY A C 1
ATOM 784 O O . GLY A 1 106 ? 91.071 40.932 56.042 1.00 14.76 106 GLY A O 1
ATOM 785 N N . ALA A 1 107 ? 89.370 39.847 55.070 1.00 15.54 107 ALA A N 1
ATOM 786 C CA . ALA A 1 107 ? 88.424 40.830 55.563 1.00 15.50 107 ALA A CA 1
ATOM 787 C C . ALA A 1 107 ? 88.454 40.963 57.059 1.00 15.46 107 ALA A C 1
ATOM 788 O O . ALA A 1 107 ? 88.321 42.054 57.563 1.00 16.62 107 ALA A O 1
ATOM 790 N N . SER A 1 108 ? 88.578 39.850 57.749 1.00 15.83 108 SER A N 1
ATOM 791 C CA . SER A 1 108 ? 88.544 39.846 59.203 1.00 17.31 108 SER A CA 1
ATOM 792 C C . SER A 1 108 ? 89.805 40.434 59.772 1.00 16.77 108 SER A C 1
ATOM 793 O O . SER A 1 108 ? 89.756 41.086 60.840 1.00 14.64 108 SER A O 1
ATOM 796 N N . ARG A 1 109 ? 90.932 40.066 59.140 1.00 15.06 109 ARG A N 1
ATOM 797 C CA . ARG A 1 109 ? 92.182 40.700 59.484 1.00 15.52 109 ARG A CA 1
ATOM 798 C C . ARG A 1 109 ? 92.047 42.219 59.447 1.00 15.51 109 ARG A C 1
ATOM 799 O O . ARG A 1 109 ? 92.353 42.887 60.441 1.00 15.32 109 ARG A O 1
ATOM 807 N N . PHE A 1 110 ? 91.528 42.740 58.346 1.00 14.80 110 PHE A N 1
ATOM 808 C CA . PHE A 1 110 ? 91.373 44.149 58.229 1.00 15.33 110 PHE A CA 1
ATOM 809 C C . PHE A 1 110 ? 90.378 44.685 59.273 1.00 16.39 110 PHE A C 1
ATOM 810 O O . PHE A 1 110 ? 90.622 45.712 59.905 1.00 18.45 110 PHE A O 1
ATOM 818 N N . ALA A 1 111 ? 89.270 44.025 59.509 1.00 16.66 111 ALA A N 1
ATOM 819 C CA . ALA A 1 111 ? 88.318 44.549 60.519 1.00 15.47 111 ALA A CA 1
ATOM 820 C C . ALA A 1 111 ? 88.936 44.654 61.889 1.00 14.39 111 ALA A C 1
ATOM 821 O O . ALA A 1 111 ? 88.707 45.588 62.629 1.00 13.29 111 ALA A O 1
ATOM 823 N N . SER A 1 112 ? 89.731 43.654 62.201 1.00 14.18 112 SER A N 1
ATOM 824 C CA . SER A 1 112 ? 90.353 43.539 63.476 1.00 15.07 112 SER A CA 1
ATOM 825 C C . SER A 1 112 ? 91.302 44.674 63.675 1.00 14.65 112 SER A C 1
ATOM 826 O O . SER A 1 112 ? 91.548 45.019 64.809 1.00 16.59 112 SER A O 1
ATOM 829 N N . GLU A 1 113 ? 91.848 45.252 62.624 1.00 14.31 113 GLU A N 1
ATOM 830 C CA . GLU A 1 113 ? 92.740 46.407 62.791 1.00 13.75 113 GLU A CA 1
ATOM 831 C C . GLU A 1 113 ? 91.994 47.725 62.884 1.00 13.21 113 GLU A C 1
ATOM 832 O O . GLU A 1 113 ? 92.538 48.664 63.354 1.00 12.07 113 GLU A O 1
ATOM 838 N N . ILE A 1 114 ? 90.794 47.830 62.358 1.00 14.65 114 ILE A N 1
ATOM 839 C CA . ILE A 1 114 ? 89.980 49.032 62.461 1.00 15.89 114 ILE A CA 1
ATOM 840 C C . ILE A 1 114 ? 89.350 49.061 63.830 1.00 15.50 114 ILE A C 1
ATOM 841 O O . ILE A 1 114 ? 89.109 50.111 64.335 1.00 14.65 114 ILE A O 1
ATOM 846 N N . SER A 1 115 ? 89.059 47.888 64.395 1.00 15.81 115 SER A N 1
ATOM 847 C CA . SER A 1 115 ? 88.115 47.705 65.488 1.00 15.99 115 SER A CA 1
ATOM 848 C C . SER A 1 115 ? 88.758 47.720 66.848 1.00 16.08 115 SER A C 1
ATOM 849 O O . SER A 1 115 ? 89.767 47.128 67.010 1.00 15.70 115 SER A O 1
ATOM 852 N N . ASP A 1 116 ? 88.153 48.351 67.846 1.00 17.90 116 ASP A N 1
ATOM 853 C CA . ASP A 1 116 ? 88.573 48.139 69.256 1.00 18.88 116 ASP A CA 1
ATOM 854 C C . ASP A 1 116 ? 88.029 46.903 69.952 1.00 17.51 116 ASP A C 1
ATOM 855 O O . ASP A 1 116 ? 88.785 46.233 70.647 1.00 17.72 116 ASP A O 1
ATOM 860 N N . ILE A 1 117 ? 86.765 46.546 69.704 1.00 16.10 117 ILE A N 1
ATOM 861 C CA . ILE A 1 117 ? 86.226 45.321 70.267 1.00 13.95 117 ILE A CA 1
ATOM 862 C C . ILE A 1 117 ? 86.774 44.118 69.468 1.00 13.83 117 ILE A C 1
ATOM 863 O O . ILE A 1 117 ? 87.232 44.258 68.302 1.00 15.44 117 ILE A O 1
ATOM 868 N N . PRO A 1 118 ? 86.814 42.955 70.096 1.00 11.49 118 PRO A N 1
ATOM 869 C CA . PRO A 1 118 ? 87.212 41.745 69.367 1.00 10.23 118 PRO A CA 1
ATOM 870 C C . PRO A 1 118 ? 86.427 41.428 68.175 1.00 10.11 118 PRO A C 1
ATOM 871 O O . PRO A 1 118 ? 85.223 41.626 68.198 1.00 10.64 118 PRO A O 1
ATOM 875 N N . VAL A 1 119 ? 87.094 40.768 67.226 1.00 11.13 119 VAL A N 1
ATOM 876 C CA . VAL A 1 119 ? 86.583 40.343 65.927 1.00 10.79 119 VAL A CA 1
ATOM 877 C C . VAL A 1 119 ? 86.994 38.893 65.764 1.00 11.96 119 VAL A C 1
ATOM 878 O O . VAL A 1 119 ? 88.177 38.488 65.873 1.00 12.06 119 VAL A O 1
ATOM 882 N N . ILE A 1 120 ? 85.990 38.119 65.456 1.00 12.95 120 ILE A N 1
ATOM 883 C CA . ILE A 1 120 ? 86.084 36.682 65.304 1.00 13.39 120 ILE A CA 1
ATOM 884 C C . ILE A 1 120 ? 85.758 36.433 63.852 1.00 14.04 120 ILE A C 1
ATOM 885 O O . ILE A 1 120 ? 84.683 36.790 63.360 1.00 13.22 120 ILE A O 1
ATOM 890 N N . ASN A 1 121 ? 86.698 35.842 63.150 1.00 15.06 121 ASN A N 1
ATOM 891 C CA . ASN A 1 121 ? 86.517 35.450 61.742 1.00 15.56 121 ASN A CA 1
ATOM 892 C C . ASN A 1 121 ? 85.697 34.150 61.646 1.00 14.62 121 ASN A C 1
ATOM 893 O O . ASN A 1 121 ? 86.230 33.112 62.020 1.00 14.17 121 ASN A O 1
ATOM 898 N N . ALA A 1 122 ? 84.474 34.193 61.116 1.00 12.49 122 ALA A N 1
ATOM 899 C CA . ALA A 1 122 ? 83.717 32.978 60.874 1.00 11.95 122 ALA A CA 1
ATOM 900 C C . ALA A 1 122 ? 83.695 32.557 59.418 1.00 12.56 122 ALA A C 1
ATOM 901 O O . ALA A 1 122 ? 82.819 31.812 58.943 1.00 10.65 122 ALA A O 1
ATOM 903 N N . GLY A 1 123 ? 84.676 33.063 58.703 1.00 14.12 123 GLY A N 1
ATOM 904 C CA . GLY A 1 123 ? 84.917 32.694 57.311 1.00 15.32 123 GLY A CA 1
ATOM 905 C C . GLY A 1 123 ? 85.292 33.911 56.519 1.00 16.10 123 GLY A C 1
ATOM 906 O O . GLY A 1 123 ? 84.514 34.826 56.465 1.00 16.55 123 GLY A O 1
ATOM 907 N N . ASP A 1 124 ? 86.479 33.975 55.923 1.00 17.02 124 ASP A N 1
ATOM 908 C CA . ASP A 1 124 ? 86.751 35.089 55.029 1.00 16.88 124 ASP A CA 1
ATOM 909 C C . ASP A 1 124 ? 87.174 34.544 53.647 1.00 16.79 124 ASP A C 1
ATOM 910 O O . ASP A 1 124 ? 88.207 33.941 53.493 1.00 15.14 124 ASP A O 1
ATOM 915 N N . GLY A 1 125 ? 86.341 34.690 52.633 1.00 16.98 125 GLY A N 1
ATOM 916 C CA . GLY A 1 125 ? 86.727 34.311 51.300 1.00 16.97 125 GLY A CA 1
ATOM 917 C C . GLY A 1 125 ? 87.103 32.857 51.264 1.00 17.93 125 GLY A C 1
ATOM 918 O O . GLY A 1 125 ? 86.420 32.017 51.826 1.00 18.33 125 GLY A O 1
ATOM 919 N N . LYS A 1 126 ? 88.202 32.540 50.587 1.00 19.38 126 LYS A N 1
ATOM 920 C CA . LYS A 1 126 ? 88.787 31.191 50.606 1.00 19.99 126 LYS A CA 1
ATOM 921 C C . LYS A 1 126 ? 89.971 31.119 51.515 1.00 18.91 126 LYS A C 1
ATOM 922 O O . LYS A 1 126 ? 90.788 30.230 51.462 1.00 20.17 126 LYS A O 1
ATOM 928 N N . HIS A 1 127 ? 90.091 32.033 52.420 1.00 19.33 127 HIS A N 1
ATOM 929 C CA . HIS A 1 127 ? 91.318 32.076 53.200 1.00 20.19 127 HIS A CA 1
ATOM 930 C C . HIS A 1 127 ? 91.281 31.166 54.458 1.00 20.47 127 HIS A C 1
ATOM 931 O O . HIS A 1 127 ? 91.941 30.119 54.429 1.00 21.61 127 HIS A O 1
ATOM 938 N N . GLU A 1 128 ? 90.474 31.516 55.471 1.00 19.85 128 GLU A N 1
ATOM 939 C CA . GLU A 1 128 ? 90.354 30.771 56.731 1.00 20.80 128 GLU A CA 1
ATOM 940 C C . GLU A 1 128 ? 88.935 30.660 57.336 1.00 19.85 128 GLU A C 1
ATOM 941 O O . GLU A 1 128 ? 88.048 31.372 57.023 1.00 20.22 128 GLU A O 1
ATOM 947 N N . HIS A 1 129 ? 88.769 29.720 58.231 1.00 20.26 129 HIS A N 1
ATOM 948 C CA . HIS A 1 129 ? 87.643 29.630 59.167 1.00 20.59 129 HIS A CA 1
ATOM 949 C C . HIS A 1 129 ? 88.216 29.035 60.492 1.00 19.85 129 HIS A C 1
ATOM 950 O O . HIS A 1 129 ? 88.069 27.850 60.748 1.00 19.07 129 HIS A O 1
ATOM 957 N N . PRO A 1 130 ? 88.870 29.810 61.351 1.00 19.55 130 PRO A N 1
ATOM 958 C CA . PRO A 1 130 ? 89.609 29.195 62.480 1.00 18.33 130 PRO A CA 1
ATOM 959 C C . PRO A 1 130 ? 88.749 28.489 63.498 1.00 17.57 130 PRO A C 1
ATOM 960 O O . PRO A 1 130 ? 89.235 27.473 64.009 1.00 17.09 130 PRO A O 1
ATOM 964 N N . THR A 1 131 ? 87.559 28.997 63.841 1.00 16.17 131 THR A N 1
ATOM 965 C CA . THR A 1 131 ? 86.745 28.266 64.815 1.00 15.61 131 THR A CA 1
ATOM 966 C C . THR A 1 131 ? 86.332 26.867 64.376 1.00 15.69 131 THR A C 1
ATOM 967 O O . THR A 1 131 ? 86.246 25.984 65.172 1.00 16.01 131 THR A O 1
ATOM 971 N N . GLN A 1 132 ? 86.121 26.662 63.101 1.00 16.33 132 GLN A N 1
ATOM 972 C CA . GLN A 1 132 ? 85.848 25.372 62.546 1.00 17.22 132 GLN A CA 1
ATOM 973 C C . GLN A 1 132 ? 87.049 24.488 62.750 1.00 18.37 132 GLN A C 1
ATOM 974 O O . GLN A 1 132 ? 86.930 23.337 63.133 1.00 19.97 132 GLN A O 1
ATOM 980 N N . ALA A 1 133 ? 88.251 24.991 62.563 1.00 19.19 133 ALA A N 1
ATOM 981 C CA . ALA A 1 133 ? 89.408 24.118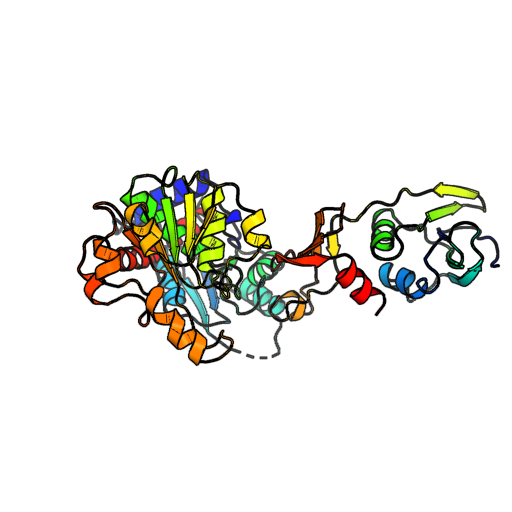 62.801 1.00 19.99 133 ALA A CA 1
ATOM 982 C C . ALA A 1 133 ? 89.520 23.697 64.257 1.00 20.68 133 ALA A C 1
ATOM 983 O O . ALA A 1 133 ? 89.945 22.585 64.585 1.00 22.32 133 ALA A O 1
ATOM 985 N N . VAL A 1 134 ? 89.243 24.631 65.158 1.00 20.18 134 VAL A N 1
ATOM 986 C CA . VAL A 1 134 ? 89.225 24.300 66.588 1.00 18.14 134 VAL A CA 1
ATOM 987 C C . VAL A 1 134 ? 88.184 23.226 66.877 1.00 16.99 134 VAL A C 1
ATOM 988 O O . VAL A 1 134 ? 88.421 22.371 67.692 1.00 16.15 134 VAL A O 1
ATOM 992 N N . ILE A 1 135 ? 87.082 23.219 66.161 1.00 16.30 135 ILE A N 1
ATOM 993 C CA . ILE A 1 135 ? 86.059 22.227 66.440 1.00 16.91 135 ILE A CA 1
ATOM 994 C C . ILE A 1 135 ? 86.506 20.844 65.990 1.00 17.41 135 ILE A C 1
ATOM 995 O O . ILE A 1 135 ? 86.281 19.859 66.655 1.00 15.99 135 ILE A O 1
ATOM 1000 N N . ASP A 1 136 ? 87.165 20.800 64.841 1.00 19.72 136 ASP A N 1
ATOM 1001 C CA . ASP A 1 136 ? 87.689 19.567 64.226 1.00 20.50 136 ASP A CA 1
ATOM 1002 C C . ASP A 1 136 ? 88.741 18.924 65.114 1.00 19.56 136 ASP A C 1
ATOM 1003 O O . ASP A 1 136 ? 88.620 17.733 65.482 1.00 20.70 136 ASP A O 1
ATOM 1008 N N . ILE A 1 137 ? 89.712 19.695 65.568 1.00 18.75 137 ILE A N 1
ATOM 1009 C CA . ILE A 1 137 ? 90.732 19.109 66.478 1.00 17.92 137 ILE A CA 1
ATOM 1010 C C . ILE A 1 137 ? 90.176 18.764 67.831 1.00 16.88 137 ILE A C 1
ATOM 1011 O O . ILE A 1 137 ? 90.555 17.773 68.427 1.00 17.03 137 ILE A O 1
ATOM 1016 N N . TYR A 1 138 ? 89.201 19.506 68.294 1.00 17.18 138 TYR A N 1
ATOM 1017 C CA . TYR A 1 138 ? 88.536 19.118 69.548 1.00 16.65 138 TYR A CA 1
ATOM 1018 C C . TYR A 1 138 ? 87.932 17.710 69.421 1.00 16.97 138 TYR A C 1
ATOM 1019 O O . TYR A 1 138 ? 88.026 16.922 70.337 1.00 17.71 138 TYR A O 1
ATOM 1028 N N . THR A 1 139 ? 87.298 17.416 68.286 1.00 17.40 139 THR A N 1
ATOM 1029 C CA . THR A 1 139 ? 86.588 16.150 68.028 1.00 17.09 139 THR A CA 1
ATOM 1030 C C . THR A 1 139 ? 87.619 15.030 67.957 1.00 16.74 139 THR A C 1
ATOM 1031 O O . THR A 1 139 ? 87.474 14.008 68.567 1.00 17.34 139 THR A O 1
ATOM 1035 N N . ILE A 1 140 ? 88.693 15.272 67.239 1.00 16.78 140 ILE A N 1
ATOM 1036 C CA . ILE A 1 140 ? 89.805 14.330 67.136 1.00 17.68 140 ILE A CA 1
ATOM 1037 C C . ILE A 1 140 ? 90.480 13.996 68.460 1.00 19.21 140 ILE A C 1
ATOM 1038 O O . ILE A 1 140 ? 90.711 12.817 68.779 1.00 18.33 140 ILE A O 1
ATOM 1043 N N . ASN A 1 141 ? 90.795 15.029 69.236 1.00 20.14 141 ASN A N 1
ATOM 1044 C CA . ASN A 1 141 ? 91.423 14.842 70.546 1.00 20.05 141 ASN A CA 1
ATOM 1045 C C . ASN A 1 141 ? 90.468 14.194 71.512 1.00 21.34 141 ASN A C 1
ATOM 1046 O O . ASN A 1 141 ? 90.826 13.404 72.399 1.00 22.40 141 ASN A O 1
ATOM 1051 N N . LYS A 1 142 ? 89.209 14.512 71.365 1.00 22.00 142 LYS A N 1
ATOM 1052 C CA . LYS A 1 142 ? 88.260 13.808 72.218 1.00 22.51 142 LYS A CA 1
ATOM 1053 C C . LYS A 1 142 ? 88.286 12.327 71.946 1.00 22.04 142 LYS A C 1
ATOM 1054 O O . LYS A 1 142 ? 88.202 11.591 72.864 1.00 21.28 142 LYS A O 1
ATOM 1060 N N . HIS A 1 143 ? 88.354 11.904 70.683 1.00 22.21 143 HIS A N 1
ATOM 1061 C CA . HIS A 1 143 ? 88.269 10.502 70.339 1.00 22.72 143 HIS A CA 1
ATOM 1062 C C . HIS A 1 143 ? 89.549 9.697 70.722 1.00 23.15 143 HIS A C 1
ATOM 1063 O O . HIS A 1 143 ? 89.390 8.674 71.344 1.00 23.21 143 HIS A O 1
ATOM 1070 N N . PHE A 1 144 ? 90.758 10.179 70.361 1.00 22.36 144 PHE A N 1
ATOM 1071 C CA . PHE A 1 144 ? 92.026 9.524 70.543 1.00 22.09 144 PHE A CA 1
ATOM 1072 C C . PHE A 1 144 ? 92.817 9.969 71.761 1.00 24.08 144 PHE A C 1
ATOM 1073 O O . PHE A 1 144 ? 93.968 9.536 71.938 1.00 23.80 144 PHE A O 1
ATOM 1081 N N . ASN A 1 145 ? 92.261 10.813 72.622 1.00 25.69 145 ASN A N 1
ATOM 1082 C CA . ASN A 1 145 ? 93.070 11.468 73.699 1.00 27.40 145 ASN A CA 1
ATOM 1083 C C . ASN A 1 145 ? 94.412 12.086 73.297 1.00 26.84 145 ASN A C 1
ATOM 1084 O O . ASN A 1 145 ? 95.293 12.256 74.104 1.00 26.51 145 ASN A O 1
ATOM 1089 N N . THR A 1 146 ? 94.481 12.529 72.038 1.00 26.67 146 THR A N 1
ATOM 1090 C CA . THR A 1 146 ? 95.700 13.060 71.425 1.00 25.73 146 THR A CA 1
ATOM 1091 C C . THR A 1 146 ? 95.417 13.558 70.011 1.00 25.56 146 THR A C 1
ATOM 1092 O O . THR A 1 146 ? 94.416 13.212 69.390 1.00 23.86 146 THR A O 1
ATOM 1096 N N . ILE A 1 147 ? 96.333 14.402 69.559 1.00 26.31 147 ILE A N 1
ATOM 1097 C CA . ILE A 1 147 ? 96.482 14.867 68.190 1.00 26.83 147 ILE A CA 1
ATOM 1098 C C . ILE A 1 147 ? 97.875 14.543 67.669 1.00 26.64 147 ILE A C 1
ATOM 1099 O O . ILE A 1 147 ? 98.078 14.293 66.481 1.00 27.62 147 ILE A O 1
ATOM 1104 N N . ASP A 1 148 ? 98.859 14.593 68.549 1.00 26.75 148 ASP A N 1
ATOM 1105 C CA . ASP A 1 148 ? 100.222 14.172 68.185 1.00 26.41 148 ASP A CA 1
ATOM 1106 C C . ASP A 1 148 ? 100.187 12.723 67.778 1.00 25.43 148 ASP A C 1
ATOM 1107 O O . ASP A 1 148 ? 99.487 11.931 68.399 1.00 26.35 148 ASP A O 1
ATOM 1112 N N . GLY A 1 149 ? 100.957 12.364 66.769 1.00 24.00 149 GLY A N 1
ATOM 1113 C CA . GLY A 1 149 ? 101.129 10.969 66.438 1.00 23.01 149 GLY A CA 1
ATOM 1114 C C . GLY A 1 149 ? 100.096 10.459 65.463 1.00 23.05 149 GLY A C 1
ATOM 1115 O O . GLY A 1 149 ? 100.275 9.352 64.995 1.00 22.17 149 GLY A O 1
ATOM 1116 N N . LEU A 1 150 ? 99.047 11.233 65.121 1.00 22.73 150 LEU A N 1
ATOM 1117 C CA . LEU A 1 150 ? 97.981 10.690 64.261 1.00 22.77 150 LEU A CA 1
ATOM 1118 C C . LEU A 1 150 ? 98.349 10.782 62.796 1.00 22.46 150 LEU A C 1
ATOM 1119 O O . LEU A 1 150 ? 99.273 11.464 62.446 1.00 22.69 150 LEU A O 1
ATOM 1124 N N . VAL A 1 151 ? 97.645 10.046 61.951 1.00 22.42 151 VAL A N 1
ATOM 1125 C CA . VAL A 1 151 ? 97.914 10.037 60.521 1.00 22.75 151 VAL A CA 1
ATOM 1126 C C . VAL A 1 151 ? 96.595 10.470 59.961 1.00 23.27 151 VAL A C 1
ATOM 1127 O O . VAL A 1 151 ? 95.547 9.859 60.276 1.00 22.98 151 VAL A O 1
ATOM 1131 N N . PHE A 1 152 ? 96.652 11.549 59.182 1.00 23.38 152 PHE A N 1
ATOM 1132 C CA . PHE A 1 152 ? 95.470 12.270 58.715 1.00 23.62 152 PHE A CA 1
ATOM 1133 C C . PHE A 1 152 ? 95.347 12.054 57.239 1.00 24.53 152 PHE A C 1
ATOM 1134 O O . PHE A 1 152 ? 96.355 11.808 56.585 1.00 25.82 152 PHE A O 1
ATOM 1142 N N . ALA A 1 153 ? 94.150 12.173 56.686 1.00 24.88 153 ALA A N 1
ATOM 1143 C CA . ALA A 1 153 ? 94.038 12.350 55.250 1.00 25.57 153 ALA A CA 1
ATOM 1144 C C . ALA A 1 153 ? 92.900 13.273 54.977 1.00 26.47 153 ALA A C 1
ATOM 1145 O O . ALA A 1 153 ? 91.791 13.130 55.522 1.00 25.55 153 ALA A O 1
ATOM 1147 N N . LEU A 1 154 ? 93.241 14.247 54.156 1.00 27.47 154 LEU A N 1
ATOM 1148 C CA . LEU A 1 154 ? 92.358 15.264 53.721 1.00 29.55 154 LEU A CA 1
ATOM 1149 C C . LEU A 1 154 ? 91.994 14.873 52.297 1.00 29.48 154 LEU A C 1
ATOM 1150 O O . LEU A 1 154 ? 92.870 14.649 51.520 1.00 29.51 154 LEU A O 1
ATOM 1155 N N . LEU A 1 155 ? 90.717 14.884 51.951 1.00 29.71 155 LEU A N 1
ATOM 1156 C CA . LEU A 1 155 ? 90.201 14.296 50.730 1.00 29.83 155 LEU A CA 1
ATOM 1157 C C . LEU A 1 155 ? 89.240 15.272 50.046 1.00 30.05 155 LEU A C 1
ATOM 1158 O O . LEU A 1 155 ? 88.238 15.689 50.621 1.00 29.45 155 LEU A O 1
ATOM 1163 N N . GLY A 1 156 ? 89.531 15.646 48.818 1.00 29.97 156 GLY A N 1
ATOM 1164 C CA . GLY A 1 156 ? 88.562 16.379 48.029 1.00 29.62 156 GLY A CA 1
ATOM 1165 C C . GLY A 1 156 ? 89.209 17.630 47.489 1.00 29.97 156 GLY A C 1
ATOM 1166 O O . GLY A 1 156 ? 90.259 17.555 46.859 1.00 28.74 156 GLY A O 1
ATOM 1167 N N . ASP A 1 157 ? 88.591 18.788 47.735 1.00 29.97 157 ASP A N 1
ATOM 1168 C CA . ASP A 1 157 ? 89.184 20.032 47.285 1.00 30.30 157 ASP A CA 1
ATOM 1169 C C . ASP A 1 157 ? 90.072 20.622 48.353 1.00 29.08 157 ASP A C 1
ATOM 1170 O O . ASP A 1 157 ? 89.564 20.999 49.403 1.00 30.02 157 ASP A O 1
ATOM 1175 N N . LEU A 1 158 ? 91.362 20.759 48.071 1.00 27.33 158 LEU A N 1
ATOM 1176 C CA . LEU A 1 158 ? 92.312 21.237 49.066 1.00 27.38 158 LEU A CA 1
ATOM 1177 C C . LEU A 1 158 ? 92.943 22.555 48.736 1.00 27.68 158 LEU A C 1
ATOM 1178 O O . LEU A 1 158 ? 93.890 22.957 49.393 1.00 28.84 158 LEU A O 1
ATOM 1183 N N . LYS A 1 159 ? 92.445 23.193 47.695 1.00 28.20 159 LYS A N 1
ATOM 1184 C CA . LYS A 1 159 ? 92.982 24.436 47.177 1.00 28.30 159 LYS A CA 1
ATOM 1185 C C . LYS A 1 159 ? 92.132 25.622 47.593 1.00 27.35 159 LYS A C 1
ATOM 1186 O O . LYS A 1 159 ? 92.654 26.633 48.056 1.00 27.41 159 LYS A O 1
ATOM 1192 N N . TYR A 1 160 ? 90.823 25.477 47.429 1.00 26.11 160 TYR A N 1
ATOM 1193 C CA . TYR A 1 160 ? 89.910 26.573 47.647 1.00 25.77 160 TYR A CA 1
ATOM 1194 C C . TYR A 1 160 ? 89.028 26.334 48.873 1.00 24.37 160 TYR A C 1
ATOM 1195 O O . TYR A 1 160 ? 87.949 26.861 48.935 1.00 24.68 160 TYR A O 1
ATOM 1204 N N . ALA A 1 161 ? 89.438 25.541 49.858 1.00 23.95 161 ALA A N 1
ATOM 1205 C CA . ALA A 1 161 ? 88.528 25.253 50.992 1.00 22.02 161 ALA A CA 1
ATOM 1206 C C . ALA A 1 161 ? 89.103 25.924 52.260 1.00 21.97 161 ALA A C 1
ATOM 1207 O O . ALA A 1 161 ? 90.110 25.520 52.789 1.00 22.32 161 ALA A O 1
ATOM 1209 N N . ARG A 1 162 ? 88.467 26.956 52.781 1.00 21.26 162 ARG A N 1
ATOM 1210 C CA . ARG A 1 162 ? 89.065 27.593 53.927 1.00 20.76 162 ARG A CA 1
ATOM 1211 C C . ARG A 1 162 ? 89.211 26.773 55.210 1.00 20.43 162 ARG A C 1
ATOM 1212 O O . ARG A 1 162 ? 90.050 27.124 56.085 1.00 20.34 162 ARG A O 1
ATOM 1220 N N . THR A 1 163 ? 88.409 25.724 55.326 1.00 19.74 163 THR A N 1
ATOM 1221 C CA . THR A 1 163 ? 88.460 24.838 56.464 1.00 20.49 163 THR A CA 1
ATOM 1222 C C . THR A 1 163 ? 89.683 24.007 56.384 1.00 21.18 163 THR A C 1
ATOM 1223 O O . THR A 1 163 ? 90.310 23.803 57.381 1.00 22.68 163 THR A O 1
ATOM 1227 N N . VAL A 1 164 ? 90.063 23.537 55.204 1.00 22.55 164 VAL A N 1
ATOM 1228 C CA . VAL A 1 164 ? 91.351 22.808 55.053 1.00 21.20 164 VAL A CA 1
ATOM 1229 C C . VAL A 1 164 ? 92.469 23.767 55.390 1.00 21.46 164 VAL A C 1
ATOM 1230 O O . VAL A 1 164 ? 93.434 23.390 56.072 1.00 22.55 164 VAL A O 1
ATOM 1234 N N . ASN A 1 165 ? 92.389 25.010 54.926 1.00 20.25 165 ASN A N 1
ATOM 1235 C CA . ASN A 1 165 ? 93.510 25.882 55.202 1.00 20.05 165 ASN A CA 1
ATOM 1236 C C . ASN A 1 165 ? 93.661 26.060 56.701 1.00 19.39 165 ASN A C 1
ATOM 1237 O O . ASN A 1 165 ? 94.760 26.118 57.199 1.00 18.34 165 ASN A O 1
ATOM 1242 N N . SER A 1 166 ? 92.556 26.162 57.426 1.00 19.91 166 SER A N 1
ATOM 1243 C CA . SER A 1 166 ? 92.629 26.445 58.867 1.00 20.48 166 SER A CA 1
ATOM 1244 C C . SER A 1 166 ? 93.054 25.193 59.633 1.00 19.97 166 SER A C 1
ATOM 1245 O O . SER A 1 166 ? 93.776 25.304 60.615 1.00 20.31 166 SER A O 1
ATOM 1248 N N . LEU A 1 167 ? 92.596 24.022 59.208 1.00 19.08 167 LEU A N 1
ATOM 1249 C CA . LEU A 1 167 ? 93.012 22.799 59.800 1.00 19.63 167 LEU A CA 1
ATOM 1250 C C . LEU A 1 167 ? 94.514 22.558 59.550 1.00 19.70 167 LEU A C 1
ATOM 1251 O O . LEU A 1 167 ? 95.207 22.233 60.492 1.00 19.78 167 LEU A O 1
ATOM 1256 N N . LEU A 1 168 ? 95.044 22.746 58.331 1.00 19.13 168 LEU A N 1
ATOM 1257 C CA . LEU A 1 168 ? 96.480 22.521 58.159 1.00 20.20 168 LEU A CA 1
ATOM 1258 C C . LEU A 1 168 ? 97.333 23.464 59.024 1.00 20.40 168 LEU A C 1
ATOM 1259 O O . LEU A 1 168 ? 98.346 23.050 59.590 1.00 19.48 168 LEU A O 1
ATOM 1264 N N . ARG A 1 169 ? 96.932 24.734 59.110 1.00 20.43 169 ARG A N 1
ATOM 1265 C CA . ARG A 1 169 ? 97.652 25.658 59.960 1.00 20.86 169 ARG A CA 1
ATOM 1266 C C . ARG A 1 169 ? 97.556 25.344 61.501 1.00 20.62 169 ARG A C 1
ATOM 1267 O O . ARG A 1 169 ? 98.537 25.457 62.210 1.00 19.72 169 ARG A O 1
ATOM 1275 N N . ILE A 1 170 ? 96.403 24.928 61.998 1.00 20.31 170 ILE A N 1
ATOM 1276 C CA . ILE A 1 170 ? 96.239 24.722 63.413 1.00 20.05 170 ILE A CA 1
ATOM 1277 C C . ILE A 1 170 ? 96.997 23.474 63.761 1.00 19.26 170 ILE A C 1
ATOM 1278 O O . ILE A 1 170 ? 97.419 23.296 64.868 1.00 18.71 170 ILE A O 1
ATOM 1283 N N . LEU A 1 171 ? 97.189 22.583 62.825 1.00 19.00 171 LEU A N 1
ATOM 1284 C CA . LEU A 1 171 ? 97.848 21.320 63.197 1.00 19.16 171 LEU A CA 1
ATOM 1285 C C . LEU A 1 171 ? 99.357 21.531 63.495 1.00 19.62 171 LEU A C 1
ATOM 1286 O O . LEU A 1 171 ? 100.012 20.683 64.059 1.00 19.11 171 LEU A O 1
ATOM 1291 N N . THR A 1 172 ? 99.896 22.674 63.059 1.00 19.74 172 THR A N 1
ATOM 1292 C CA . THR A 1 172 ? 101.259 23.036 63.336 1.00 19.54 172 THR A CA 1
ATOM 1293 C C . THR A 1 172 ? 101.480 23.324 64.768 1.00 20.73 172 THR A C 1
ATOM 1294 O O . THR A 1 172 ? 102.634 23.543 65.093 1.00 20.82 172 THR A O 1
ATOM 1298 N N . ARG A 1 173 ? 100.451 23.353 65.632 1.00 21.59 173 ARG A N 1
ATOM 1299 C CA . ARG A 1 173 ? 100.709 23.576 67.073 1.00 22.35 173 ARG A CA 1
ATOM 1300 C C . ARG A 1 173 ? 100.885 22.247 67.795 1.00 21.84 173 ARG A C 1
ATOM 1301 O O . ARG A 1 173 ? 101.164 22.231 69.000 1.00 20.22 173 ARG A O 1
ATOM 1309 N N . PHE A 1 174 ? 100.736 21.184 67.013 1.00 22.48 174 PHE A N 1
ATOM 1310 C CA . PHE A 1 174 ? 100.777 19.793 67.392 1.00 23.40 174 PHE A CA 1
ATOM 1311 C C . PHE A 1 174 ? 101.842 19.029 66.573 1.00 24.85 174 PHE A C 1
ATOM 1312 O O . PHE A 1 174 ? 102.569 19.616 65.786 1.00 25.46 174 PHE A O 1
ATOM 1320 N N . ARG A 1 175 ? 101.953 17.726 66.777 1.00 26.46 175 ARG A N 1
ATOM 1321 C CA . ARG A 1 175 ? 102.917 16.909 66.023 1.00 28.44 175 ARG A CA 1
ATOM 1322 C C . ARG A 1 175 ? 102.229 15.746 65.257 1.00 27.98 175 ARG A C 1
ATOM 1323 O O . ARG A 1 175 ? 102.400 14.609 65.604 1.00 27.20 175 ARG A O 1
ATOM 1331 N N . PRO A 1 176 ? 101.482 16.003 64.202 1.00 28.27 176 PRO A N 1
ATOM 1332 C CA . PRO A 1 176 ? 100.935 14.897 63.402 1.00 29.48 176 PRO A CA 1
ATOM 1333 C C . PRO A 1 176 ? 102.028 13.980 62.873 1.00 29.79 176 PRO A C 1
ATOM 1334 O O . PRO A 1 176 ? 103.070 14.480 62.466 1.00 30.99 176 PRO A O 1
ATOM 1338 N N . LYS A 1 177 ? 101.822 12.676 62.882 1.00 30.09 177 LYS A N 1
ATOM 1339 C CA . LYS A 1 177 ? 102.760 11.775 62.218 1.00 30.80 177 LYS A CA 1
ATOM 1340 C C . LYS A 1 177 ? 102.874 12.115 60.714 1.00 30.40 177 LYS A C 1
ATOM 1341 O O . LYS A 1 177 ? 103.949 12.234 60.165 1.00 29.90 177 LYS A O 1
ATOM 1347 N N . LEU A 1 178 ? 101.736 12.310 60.064 1.00 30.05 178 LEU A N 1
ATOM 1348 C CA . LEU A 1 178 ? 101.716 12.487 58.624 1.00 29.84 178 LEU A CA 1
ATOM 1349 C C . LEU A 1 178 ? 100.358 12.947 58.131 1.00 29.46 178 LEU A C 1
ATOM 1350 O O . LEU A 1 178 ? 99.322 12.441 58.582 1.00 30.46 178 LEU A O 1
ATOM 1355 N N . VAL A 1 179 ? 100.357 13.858 57.167 1.00 28.79 179 VAL A N 1
ATOM 1356 C CA . VAL A 1 179 ? 99.126 14.330 56.605 1.00 28.19 179 VAL A CA 1
ATOM 1357 C C . VAL A 1 179 ? 99.067 14.014 55.135 1.00 29.08 179 VAL A C 1
ATOM 1358 O O . VAL A 1 179 ? 99.732 14.609 54.319 1.00 28.89 179 VAL A O 1
ATOM 1362 N N . TYR A 1 180 ? 98.243 13.055 54.786 1.00 29.86 180 TYR A N 1
ATOM 1363 C CA . TYR A 1 180 ? 97.998 12.802 53.390 1.00 31.00 180 TYR A CA 1
ATOM 1364 C C . TYR A 1 180 ? 97.056 13.860 52.749 1.00 30.51 180 TYR A C 1
ATOM 1365 O O . TYR A 1 180 ? 95.958 14.133 53.211 1.00 29.83 180 TYR A O 1
ATOM 1374 N N . LEU A 1 181 ? 97.514 14.413 51.644 1.00 30.33 181 LEU A N 1
ATOM 1375 C CA . LEU A 1 181 ? 96.756 15.338 50.848 1.00 30.04 181 LEU A CA 1
ATOM 1376 C C . LEU A 1 181 ? 96.212 14.593 49.631 1.00 30.47 181 LEU A C 1
ATOM 1377 O O . LEU A 1 181 ? 96.948 14.363 48.702 1.00 31.35 181 LEU A O 1
ATOM 1382 N N . ILE A 1 182 ? 94.946 14.194 49.639 1.00 30.72 182 ILE A N 1
ATOM 1383 C CA . ILE A 1 182 ? 94.311 13.451 48.523 1.00 30.88 182 ILE A CA 1
ATOM 1384 C C . ILE A 1 182 ? 93.235 14.225 47.717 1.00 31.56 182 ILE A C 1
ATOM 1385 O O . ILE A 1 182 ? 92.067 14.372 48.128 1.00 30.83 182 ILE A O 1
ATOM 1390 N N . SER A 1 183 ? 93.635 14.647 46.527 1.00 32.83 183 SER A N 1
ATOM 1391 C CA . SER A 1 183 ? 92.858 15.531 45.638 1.00 32.85 183 SER A CA 1
ATOM 1392 C C . SER A 1 183 ? 93.168 15.211 44.184 1.00 33.08 183 SER A C 1
ATOM 1393 O O . SER A 1 183 ? 94.144 14.538 43.873 1.00 33.82 183 SER A O 1
ATOM 1396 N N . PRO A 1 184 ? 92.334 15.681 43.286 1.00 33.25 184 PRO A N 1
ATOM 1397 C CA . PRO A 1 184 ? 92.715 15.724 41.890 1.00 32.93 184 PRO A CA 1
ATOM 1398 C C . PRO A 1 184 ? 93.782 16.754 41.740 1.00 33.31 184 PRO A C 1
ATOM 1399 O O . PRO A 1 184 ? 94.000 17.547 42.612 1.00 34.09 184 PRO A O 1
ATOM 1403 N N . GLN A 1 185 ? 94.492 16.668 40.640 1.00 34.70 185 GLN A N 1
ATOM 1404 C CA . GLN A 1 185 ? 95.671 17.448 40.358 1.00 35.89 185 GLN A CA 1
ATOM 1405 C C . GLN A 1 185 ? 95.323 18.943 40.444 1.00 35.76 185 GLN A C 1
ATOM 1406 O O . GLN A 1 185 ? 96.059 19.781 40.970 1.00 34.73 185 GLN A O 1
ATOM 1412 N N . LEU A 1 186 ? 94.159 19.245 39.899 1.00 36.50 186 LEU A N 1
ATOM 1413 C CA . LEU A 1 186 ? 93.608 20.586 39.860 1.00 36.96 186 LEU A CA 1
ATOM 1414 C C . LEU A 1 186 ? 93.360 21.229 41.268 1.00 35.87 186 LEU A C 1
ATOM 1415 O O . LEU A 1 186 ? 93.602 22.419 41.491 1.00 34.92 186 LEU A O 1
ATOM 1420 N N . LEU A 1 187 ? 92.888 20.426 42.210 1.00 34.17 187 LEU A N 1
ATOM 1421 C CA . LEU A 1 187 ? 92.487 20.923 43.503 1.00 33.20 187 LEU A CA 1
ATOM 1422 C C . LEU A 1 187 ? 93.542 20.698 44.598 1.00 33.23 187 LEU A C 1
ATOM 1423 O O . LEU A 1 187 ? 93.233 20.425 45.752 1.00 31.71 187 LEU A O 1
ATOM 1428 N N . ARG A 1 188 ? 94.803 20.890 44.241 1.00 33.31 188 ARG A N 1
ATOM 1429 C CA . ARG A 1 188 ? 95.878 20.662 45.190 1.00 33.68 188 ARG A CA 1
ATOM 1430 C C . ARG A 1 188 ? 96.177 21.812 46.121 1.00 31.98 188 ARG A C 1
ATOM 1431 O O . ARG A 1 188 ? 96.006 22.927 45.752 1.00 32.33 188 ARG A O 1
ATOM 1439 N N . ALA A 1 189 ? 96.675 21.538 47.315 1.00 31.41 189 ALA A N 1
ATOM 1440 C CA . ALA A 1 189 ? 96.988 22.616 48.253 1.00 30.98 189 ALA A CA 1
ATOM 1441 C C . ALA A 1 189 ? 98.016 23.458 47.615 1.00 30.53 189 ALA A C 1
ATOM 1442 O O . ALA A 1 189 ? 98.875 22.965 46.952 1.00 30.48 189 ALA A O 1
ATOM 1444 N N . ARG A 1 190 ? 97.900 24.749 47.820 1.00 31.06 190 ARG A N 1
ATOM 1445 C CA . ARG A 1 190 ? 98.772 25.712 47.199 1.00 30.98 190 ARG A CA 1
ATOM 1446 C C . ARG A 1 190 ? 100.117 25.591 47.854 1.00 31.33 190 ARG A C 1
ATOM 1447 O O . ARG A 1 190 ? 100.245 25.287 49.038 1.00 30.13 190 ARG A O 1
ATOM 1455 N N . LYS A 1 191 ? 101.111 25.876 47.032 1.00 32.40 191 LYS A N 1
ATOM 1456 C CA . LYS A 1 191 ? 102.485 25.983 47.464 1.00 33.49 191 LYS A CA 1
ATOM 1457 C C . LYS A 1 191 ? 102.679 26.853 48.732 1.00 32.47 191 LYS A C 1
ATOM 1458 O O . LYS A 1 191 ? 103.374 26.429 49.648 1.00 32.07 191 LYS A O 1
ATOM 1464 N N . GLU A 1 192 ? 102.076 28.049 48.777 1.00 31.42 192 GLU A N 1
ATOM 1465 C CA . GLU A 1 192 ? 102.300 28.985 49.879 1.00 31.22 192 GLU A CA 1
ATOM 1466 C C . GLU A 1 192 ? 101.990 28.340 51.247 1.00 31.59 192 GLU A C 1
ATOM 1467 O O . GLU A 1 192 ? 102.766 28.468 52.213 1.00 31.91 192 GLU A O 1
ATOM 1473 N N . ILE A 1 193 ? 100.870 27.617 51.286 1.00 31.78 193 ILE A N 1
ATOM 1474 C CA . ILE A 1 193 ? 100.340 26.997 52.491 1.00 32.61 193 ILE A CA 1
ATOM 1475 C C . ILE A 1 193 ? 101.199 25.808 52.862 1.00 31.26 193 ILE A C 1
ATOM 1476 O O . ILE A 1 193 ? 101.571 25.723 54.013 1.00 31.64 193 ILE A O 1
ATOM 1481 N N . LEU A 1 194 ? 101.592 24.959 51.910 1.00 30.00 194 LEU A N 1
ATOM 1482 C CA . LEU A 1 194 ? 102.538 23.873 52.227 1.00 29.76 194 LEU A CA 1
ATOM 1483 C C . LEU A 1 194 ? 103.873 24.323 52.754 1.00 29.57 194 LEU A C 1
ATOM 1484 O O . LEU A 1 194 ? 104.339 23.714 53.672 1.00 30.42 194 LEU A O 1
ATOM 1489 N N . ASP A 1 195 ? 104.457 25.413 52.270 1.00 29.60 195 ASP A N 1
ATOM 1490 C CA . ASP A 1 195 ? 105.708 25.905 52.871 1.00 29.58 195 ASP A CA 1
ATOM 1491 C C . ASP A 1 195 ? 105.585 26.424 54.309 1.00 29.21 195 ASP A C 1
ATOM 1492 O O . ASP A 1 195 ? 106.589 26.617 54.982 1.00 28.37 195 ASP A O 1
ATOM 1497 N N . GLU A 1 196 ? 104.363 26.682 54.787 1.00 29.48 196 GLU A N 1
ATOM 1498 C CA . GLU A 1 196 ? 104.206 27.118 56.186 1.00 29.13 196 GLU A CA 1
ATOM 1499 C C . GLU A 1 196 ? 104.352 25.923 57.147 1.00 28.07 196 GLU A C 1
ATOM 1500 O O . GLU A 1 196 ? 104.751 26.094 58.279 1.00 28.09 196 GLU A O 1
ATOM 1506 N N . LEU A 1 197 ? 103.984 24.725 56.705 1.00 27.05 197 LEU A N 1
ATOM 1507 C CA . LEU A 1 197 ? 103.819 23.604 57.626 1.00 26.40 197 LEU A CA 1
ATOM 1508 C C . LEU A 1 197 ? 105.144 23.077 58.163 1.00 25.87 197 LEU A C 1
ATOM 1509 O O . LEU A 1 197 ? 106.165 23.154 57.498 1.00 26.28 197 LEU A O 1
ATOM 1514 N N . ASN A 1 198 ? 105.092 22.550 59.374 1.00 24.68 198 ASN A N 1
ATOM 1515 C CA . ASN A 1 198 ? 106.250 22.078 60.123 1.00 24.54 198 ASN A CA 1
ATOM 1516 C C . ASN A 1 198 ? 106.107 20.551 60.433 1.00 24.34 198 ASN A C 1
ATOM 1517 O O . ASN A 1 198 ? 106.627 20.093 61.432 1.00 23.42 198 ASN A O 1
ATOM 1522 N N . TYR A 1 199 ? 105.316 19.829 59.641 1.00 23.81 199 TYR A N 1
ATOM 1523 C CA . TYR A 1 199 ? 105.051 18.403 59.840 1.00 24.11 199 TYR A CA 1
ATOM 1524 C C . TYR A 1 199 ? 104.983 17.752 58.431 1.00 25.55 199 TYR A C 1
ATOM 1525 O O . TYR A 1 199 ? 104.845 18.414 57.401 1.00 25.35 199 TYR A O 1
ATOM 1534 N N . PRO A 1 200 ? 105.168 16.452 58.353 1.00 26.95 200 PRO A N 1
ATOM 1535 C CA . PRO A 1 200 ? 105.188 15.775 57.045 1.00 27.01 200 PRO A CA 1
ATOM 1536 C C . PRO A 1 200 ? 103.818 15.567 56.443 1.00 28.17 200 PRO A C 1
ATOM 1537 O O . PRO A 1 200 ? 102.811 15.357 57.149 1.00 27.83 200 PRO A O 1
ATOM 1541 N N . VAL A 1 201 ? 103.845 15.540 55.118 1.00 29.87 201 VAL A N 1
ATOM 1542 C CA . VAL A 1 201 ? 102.710 15.661 54.226 1.00 30.53 201 VAL A CA 1
ATOM 1543 C C . VAL A 1 201 ? 103.039 14.855 52.993 1.00 32.29 201 VAL A C 1
ATOM 1544 O O . VAL A 1 201 ? 104.180 14.833 52.605 1.00 31.62 201 VAL A O 1
ATOM 1548 N N . LYS A 1 202 ? 102.082 14.212 52.348 1.00 34.27 202 LYS A N 1
ATOM 1549 C CA . LYS A 1 202 ? 102.389 13.577 51.094 1.00 36.46 202 LYS A CA 1
ATOM 1550 C C . LYS A 1 202 ? 101.186 13.648 50.167 1.00 37.06 202 LYS A C 1
ATOM 1551 O O . LYS A 1 202 ? 100.085 13.254 50.529 1.00 36.09 202 LYS A O 1
ATOM 1557 N N . GLU A 1 203 ? 101.422 14.123 48.947 1.00 38.76 203 GLU A N 1
ATOM 1558 C CA . GLU A 1 203 ? 100.364 14.252 47.944 1.00 39.82 203 GLU A CA 1
ATOM 1559 C C . GLU A 1 203 ? 100.080 12.891 47.269 1.00 39.11 203 GLU A C 1
ATOM 1560 O O . GLU A 1 203 ? 100.999 12.112 47.043 1.00 39.59 203 GLU A O 1
ATOM 1566 N N . VAL A 1 204 ? 98.805 12.603 46.990 1.00 37.18 204 VAL A N 1
ATOM 1567 C CA . VAL A 1 204 ? 98.363 11.299 46.453 1.00 36.79 204 VAL A CA 1
ATOM 1568 C C . VAL A 1 204 ? 97.030 11.454 45.692 1.00 38.19 204 VAL A C 1
ATOM 1569 O O . VAL A 1 204 ? 96.170 12.273 46.096 1.00 37.98 204 VAL A O 1
ATOM 1573 N N . GLU A 1 205 ? 96.824 10.695 44.613 1.00 40.59 205 GLU A N 1
ATOM 1574 C CA . GLU A 1 205 ? 95.576 10.862 43.853 1.00 41.81 205 GLU A CA 1
ATOM 1575 C C . GLU A 1 205 ? 94.446 9.915 44.239 1.00 41.58 205 GLU A C 1
ATOM 1576 O O . GLU A 1 205 ? 93.290 10.328 44.156 1.00 41.51 205 GLU A O 1
ATOM 1582 N N . ASN A 1 206 ? 94.745 8.697 44.710 1.00 41.13 206 ASN A N 1
ATOM 1583 C CA . ASN A 1 206 ? 93.667 7.787 45.092 1.00 40.74 206 ASN A CA 1
ATOM 1584 C C . ASN A 1 206 ? 93.737 7.319 46.586 1.00 40.70 206 ASN A C 1
ATOM 1585 O O . ASN A 1 206 ? 94.785 6.833 47.078 1.00 40.63 206 ASN A O 1
ATOM 1590 N N . PRO A 1 207 ? 92.615 7.495 47.301 1.00 40.06 207 PRO A N 1
ATOM 1591 C CA . PRO A 1 207 ? 92.551 7.235 48.737 1.00 39.85 207 PRO A CA 1
ATOM 1592 C C . PRO A 1 207 ? 92.664 5.756 49.098 1.00 39.67 207 PRO A C 1
ATOM 1593 O O . PRO A 1 207 ? 93.154 5.482 50.198 1.00 39.38 207 PRO A O 1
ATOM 1597 N N . PHE A 1 208 ? 92.240 4.848 48.208 1.00 39.49 208 PHE A N 1
ATOM 1598 C CA . PHE A 1 208 ? 92.350 3.399 48.455 1.00 39.17 208 PHE A CA 1
ATOM 1599 C C . PHE A 1 208 ? 93.823 2.994 48.549 1.00 39.37 208 PHE A C 1
ATOM 1600 O O . PHE A 1 208 ? 94.104 2.018 49.195 1.00 38.90 208 PHE A O 1
ATOM 1608 N N . GLU A 1 209 ? 94.758 3.757 47.978 1.00 40.49 209 GLU A N 1
ATOM 1609 C CA . GLU A 1 209 ? 96.206 3.497 48.165 1.00 41.88 209 GLU A CA 1
ATOM 1610 C C . GLU A 1 209 ? 96.632 3.488 49.664 1.00 41.24 209 GLU A C 1
ATOM 1611 O O . GLU A 1 209 ? 97.476 2.679 50.065 1.00 39.75 209 GLU A O 1
ATOM 1617 N N . VAL A 1 210 ? 96.068 4.395 50.483 1.00 40.76 210 VAL A N 1
ATOM 1618 C CA . VAL A 1 210 ? 96.513 4.552 51.894 1.00 40.29 210 VAL A CA 1
ATOM 1619 C C . VAL A 1 210 ? 95.393 4.585 52.953 1.00 39.61 210 VAL A C 1
ATOM 1620 O O . VAL A 1 210 ? 95.646 4.765 54.124 1.00 38.21 210 VAL A O 1
ATOM 1624 N N . ILE A 1 211 ? 94.151 4.369 52.567 1.00 39.50 211 ILE A N 1
ATOM 1625 C CA . ILE A 1 211 ? 93.073 4.431 53.528 1.00 40.04 211 ILE A CA 1
ATOM 1626 C C . ILE A 1 211 ? 93.300 3.605 54.821 1.00 40.49 211 ILE A C 1
ATOM 1627 O O . ILE A 1 211 ? 92.801 3.935 55.911 1.00 40.83 211 ILE A O 1
ATOM 1632 N N . ASN A 1 212 ? 94.059 2.527 54.675 1.00 40.98 212 ASN A N 1
ATOM 1633 C CA . ASN A 1 212 ? 94.259 1.505 55.703 1.00 41.13 212 ASN A CA 1
ATOM 1634 C C . ASN A 1 212 ? 95.108 2.043 56.850 1.00 39.93 212 ASN A C 1
ATOM 1635 O O . ASN A 1 212 ? 95.060 1.542 57.959 1.00 39.41 212 ASN A O 1
ATOM 1640 N N . GLU A 1 213 ? 95.821 3.121 56.576 1.00 38.75 213 GLU A N 1
ATOM 1641 C CA . GLU A 1 213 ? 96.750 3.719 57.516 1.00 38.27 213 GLU A CA 1
ATOM 1642 C C . GLU A 1 213 ? 96.220 4.900 58.356 1.00 36.62 213 GLU A C 1
ATOM 1643 O O . GLU A 1 213 ? 96.912 5.359 59.290 1.00 36.55 213 GLU A O 1
ATOM 1649 N N . VAL A 1 214 ? 95.052 5.433 57.992 1.00 33.92 214 VAL A N 1
ATOM 1650 C CA . VAL A 1 214 ? 94.705 6.753 58.473 1.00 31.78 214 VAL A CA 1
ATOM 1651 C C . VAL A 1 214 ? 93.792 6.764 59.699 1.00 29.64 214 VAL A C 1
ATOM 1652 O O . VAL A 1 214 ? 92.760 6.117 59.746 1.00 28.59 214 VAL A O 1
ATOM 1656 N N . ASP A 1 215 ? 94.196 7.545 60.688 1.00 27.66 215 ASP A N 1
ATOM 1657 C CA . ASP A 1 215 ? 93.409 7.746 61.891 1.00 26.29 215 ASP A CA 1
ATOM 1658 C C . ASP A 1 215 ? 92.183 8.618 61.680 1.00 24.86 215 ASP A C 1
ATOM 1659 O O . ASP A 1 215 ? 91.103 8.273 62.153 1.00 23.27 215 ASP A O 1
ATOM 1664 N N . VAL A 1 216 ? 92.348 9.679 60.882 1.00 24.19 216 VAL A N 1
ATOM 1665 C CA . VAL A 1 216 ? 91.328 10.699 60.609 1.00 23.55 216 VAL A CA 1
ATOM 1666 C C . VAL A 1 216 ? 91.236 10.985 59.114 1.00 24.25 216 VAL A C 1
ATOM 1667 O O . VAL A 1 216 ? 92.212 11.254 58.493 1.00 26.48 216 VAL A O 1
ATOM 1671 N N . LEU A 1 217 ? 90.056 10.894 58.553 1.00 24.01 217 LEU A N 1
ATOM 1672 C CA . LEU A 1 217 ? 89.764 11.211 57.180 1.00 24.58 217 LEU A CA 1
ATOM 1673 C C . LEU A 1 217 ? 88.806 12.420 57.227 1.00 24.88 217 LEU A C 1
ATOM 1674 O O . LEU A 1 217 ? 87.732 12.388 57.850 1.00 24.32 217 LEU A O 1
ATOM 1679 N N . TYR A 1 218 ? 89.220 13.493 56.585 1.00 24.74 218 TYR A N 1
ATOM 1680 C CA . TYR A 1 218 ? 88.531 14.749 56.653 1.00 24.14 218 TYR A CA 1
ATOM 1681 C C . TYR A 1 218 ? 88.242 15.035 55.216 1.00 24.99 218 TYR A C 1
ATOM 1682 O O . TYR A 1 218 ? 89.164 15.128 54.399 1.00 22.09 218 TYR A O 1
ATOM 1691 N N . VAL A 1 219 ? 86.956 15.144 54.903 1.00 26.68 219 VAL A N 1
ATOM 1692 C CA . VAL A 1 219 ? 86.563 15.362 53.514 1.00 28.22 219 VAL A CA 1
ATOM 1693 C C . VAL A 1 219 ? 85.906 16.717 53.226 1.00 28.38 219 VAL A C 1
ATOM 1694 O O . VAL A 1 219 ? 85.148 17.267 54.028 1.00 28.34 219 VAL A O 1
ATOM 1698 N N . THR A 1 220 ? 86.231 17.235 52.057 1.00 29.36 220 THR A N 1
ATOM 1699 C CA . THR A 1 220 ? 85.630 18.435 51.492 1.00 30.45 220 THR A CA 1
ATOM 1700 C C . THR A 1 220 ? 85.058 18.161 50.128 1.00 31.78 220 THR A C 1
ATOM 1701 O O . THR A 1 220 ? 85.634 17.431 49.369 1.00 32.39 220 THR A O 1
ATOM 1705 N N . ARG A 1 221 ? 83.889 18.720 49.853 1.00 34.62 221 ARG A N 1
ATOM 1706 C CA . ARG A 1 221 ? 83.241 18.701 48.558 1.00 36.15 221 ARG A CA 1
ATOM 1707 C C . ARG A 1 221 ? 84.070 19.187 47.381 1.00 36.85 221 ARG A C 1
ATOM 1708 O O . ARG A 1 221 ? 84.739 20.168 47.474 1.00 37.00 221 ARG A O 1
ATOM 1716 N N . ILE A 1 222 ? 84.005 18.463 46.269 1.00 38.41 222 ILE A N 1
ATOM 1717 C CA . ILE A 1 222 ? 84.425 18.969 44.973 1.00 39.16 222 ILE A CA 1
ATOM 1718 C C . ILE A 1 222 ? 83.220 19.529 44.232 1.00 39.49 222 ILE A C 1
ATOM 1719 O O . ILE A 1 222 ? 82.160 18.902 44.111 1.00 37.88 222 ILE A O 1
ATOM 1724 N N . GLN A 1 223 ? 83.410 20.726 43.721 1.00 40.52 223 GLN A N 1
ATOM 1725 C CA . GLN A 1 223 ? 82.343 21.401 43.015 1.00 41.57 223 GLN A CA 1
ATOM 1726 C C . GLN A 1 223 ? 82.660 21.415 41.521 1.00 40.82 223 GLN A C 1
ATOM 1727 O O . GLN A 1 223 ? 83.823 21.573 41.108 1.00 39.51 223 GLN A O 1
ATOM 1733 N N . LYS A 1 224 ? 81.588 21.167 40.751 1.00 39.45 224 LYS A N 1
ATOM 1734 C CA . LYS A 1 224 ? 81.585 21.185 39.273 1.00 40.27 224 LYS A CA 1
ATOM 1735 C C . LYS A 1 224 ? 82.198 22.482 38.754 1.00 42.37 224 LYS A C 1
ATOM 1736 O O . LYS A 1 224 ? 82.972 22.467 37.782 1.00 40.55 224 LYS A O 1
ATOM 1738 N N . GLU A 1 225 ? 81.916 23.556 39.507 1.00 47.31 225 GLU A N 1
ATOM 1739 C CA . GLU A 1 225 ? 81.948 24.935 39.030 1.00 50.64 225 GLU A CA 1
ATOM 1740 C C . GLU A 1 225 ? 83.380 25.449 39.008 1.00 51.68 225 GLU A C 1
ATOM 1741 O O . GLU A 1 225 ? 83.595 26.643 39.172 1.00 53.19 225 GLU A O 1
ATOM 1747 N N . ARG A 1 226 ? 84.326 24.536 38.784 1.00 52.20 226 ARG A N 1
ATOM 1748 C CA . ARG A 1 226 ? 85.723 24.641 39.200 1.00 52.40 226 ARG A CA 1
ATOM 1749 C C . ARG A 1 226 ? 86.627 23.810 38.301 1.00 52.27 226 ARG A C 1
ATOM 1750 O O . ARG A 1 226 ? 87.767 23.483 38.657 1.00 53.45 226 ARG A O 1
ATOM 1758 N N . PHE A 1 227 ? 86.130 23.456 37.123 1.00 51.14 227 PHE A N 1
ATOM 1759 C CA . PHE A 1 227 ? 86.819 22.490 36.311 1.00 49.38 227 PHE A CA 1
ATOM 1760 C C . PHE A 1 227 ? 87.039 22.932 34.859 1.00 48.73 227 PHE A C 1
ATOM 1761 O O . PHE A 1 227 ? 86.399 23.857 34.352 1.00 47.68 227 PHE A O 1
ATOM 1769 N N . VAL A 1 228 ? 87.994 22.252 34.224 1.00 48.08 228 VAL A N 1
ATOM 1770 C CA . VAL A 1 228 ? 88.232 22.428 32.808 1.00 48.43 228 VAL A CA 1
ATOM 1771 C C . VAL A 1 228 ? 86.844 22.407 32.090 1.00 47.87 228 VAL A C 1
ATOM 1772 O O . VAL A 1 228 ? 86.345 23.431 31.613 1.00 48.34 228 VAL A O 1
ATOM 1774 N N . ASP A 1 229 ? 86.206 21.240 32.077 1.00 46.29 229 ASP A N 1
ATOM 1775 C CA . ASP A 1 229 ? 84.855 21.101 31.567 1.00 44.80 229 ASP A CA 1
ATOM 1776 C C . ASP A 1 229 ? 84.111 20.124 32.461 1.00 42.98 229 ASP A C 1
ATOM 1777 O O . ASP A 1 229 ? 84.706 19.449 33.289 1.00 41.70 229 ASP A O 1
ATOM 1782 N N . GLU A 1 230 ? 82.804 20.059 32.269 1.00 41.55 230 GLU A N 1
ATOM 1783 C CA . GLU A 1 230 ? 81.935 19.142 32.994 1.00 41.25 230 GLU A CA 1
ATOM 1784 C C . GLU A 1 230 ? 82.403 17.675 32.827 1.00 38.66 230 GLU A C 1
ATOM 1785 O O . GLU A 1 230 ? 82.264 16.953 33.769 1.00 38.74 230 GLU A O 1
ATOM 1791 N N . MET A 1 231 ? 83.012 17.253 31.713 1.00 35.86 231 MET A N 1
ATOM 1792 C CA . MET A 1 231 ? 83.520 15.866 31.575 1.00 34.14 231 MET A CA 1
ATOM 1793 C C . MET A 1 231 ? 84.704 15.389 32.465 1.00 33.51 231 MET A C 1
ATOM 1794 O O . MET A 1 231 ? 84.864 14.191 32.714 1.00 31.88 231 MET A O 1
ATOM 1799 N N . GLU A 1 232 ? 85.558 16.318 32.872 1.00 33.67 232 GLU A N 1
ATOM 1800 C CA . GLU A 1 232 ? 86.728 16.026 33.718 1.00 34.02 232 GLU A CA 1
ATOM 1801 C C . GLU A 1 232 ? 86.183 15.910 35.139 1.00 31.93 232 GLU A C 1
ATOM 1802 O O . GLU A 1 232 ? 86.552 14.992 35.871 1.00 30.53 232 GLU A O 1
ATOM 1808 N N . TYR A 1 233 ? 85.269 16.813 35.500 1.00 29.91 233 TYR A N 1
ATOM 1809 C CA . TYR A 1 233 ? 84.546 16.671 36.751 1.00 29.31 233 TYR A CA 1
ATOM 1810 C C . TYR A 1 233 ? 83.782 15.369 36.802 1.00 28.72 233 TYR A C 1
ATOM 1811 O O . TYR A 1 233 ? 84.019 14.629 37.721 1.00 28.54 233 TYR A O 1
ATOM 1820 N N . GLU A 1 234 ? 82.918 15.036 35.839 1.00 27.37 234 GLU A N 1
ATOM 1821 C CA . GLU A 1 234 ? 82.203 13.756 35.914 1.00 27.48 234 GLU A CA 1
ATOM 1822 C C . GLU A 1 234 ? 83.168 12.567 35.958 1.00 27.68 234 GLU A C 1
ATOM 1823 O O . GLU A 1 234 ? 82.849 11.601 36.586 1.00 28.25 234 GLU A O 1
ATOM 1829 N N . LYS A 1 235 ? 84.348 12.625 35.360 1.00 29.15 235 LYS A N 1
ATOM 1830 C CA . LYS A 1 235 ? 85.277 11.482 35.400 1.00 30.18 235 LYS A CA 1
ATOM 1831 C C . LYS A 1 235 ? 85.953 11.275 36.764 1.00 30.89 235 LYS A C 1
ATOM 1832 O O . LYS A 1 235 ? 86.356 10.173 37.083 1.00 31.44 235 LYS A O 1
ATOM 1838 N N . ILE A 1 236 ? 86.092 12.342 37.546 1.00 30.98 236 ILE A N 1
ATOM 1839 C CA . ILE A 1 236 ? 86.944 12.404 38.739 1.00 31.67 236 ILE A CA 1
ATOM 1840 C C . ILE A 1 236 ? 86.044 12.378 39.989 1.00 33.55 236 ILE A C 1
ATOM 1841 O O . ILE A 1 236 ? 86.300 11.652 40.940 1.00 34.45 236 ILE A O 1
ATOM 1846 N N . LYS A 1 237 ? 84.966 13.154 39.985 1.00 36.35 237 LYS A N 1
ATOM 1847 C CA . LYS A 1 237 ? 84.034 13.222 41.111 1.00 37.85 237 LYS A CA 1
ATOM 1848 C C . LYS A 1 237 ? 83.832 11.925 41.851 1.00 38.91 237 LYS A C 1
ATOM 1849 O O . LYS A 1 237 ? 83.806 11.948 43.078 1.00 39.49 237 LYS A O 1
ATOM 1855 N N . GLY A 1 238 ? 83.669 10.811 41.134 1.00 40.03 238 GLY A N 1
ATOM 1856 C CA . GLY A 1 238 ? 83.295 9.560 41.765 1.00 40.22 238 GLY A CA 1
ATOM 1857 C C . GLY A 1 238 ? 84.286 9.089 42.819 1.00 40.73 238 GLY A C 1
ATOM 1858 O O . GLY A 1 238 ? 83.854 8.493 43.798 1.00 40.96 238 GLY A O 1
ATOM 1859 N N . SER A 1 239 ? 85.584 9.363 42.669 1.00 40.88 239 SER A N 1
ATOM 1860 C CA . SER A 1 239 ? 86.568 8.722 43.538 1.00 41.74 239 SER A CA 1
ATOM 1861 C C . SER A 1 239 ? 87.134 9.584 44.692 1.00 41.71 239 SER A C 1
ATOM 1862 O O . SER A 1 239 ? 88.197 9.286 45.245 1.00 42.18 239 SER A O 1
ATOM 1865 N N . TYR A 1 240 ? 86.436 10.665 45.021 1.00 40.99 240 TYR A N 1
ATOM 1866 C CA . TYR A 1 240 ? 86.709 11.479 46.190 1.00 40.69 240 TYR A CA 1
ATOM 1867 C C . TYR A 1 240 ? 85.443 11.579 47.072 1.00 40.35 240 TYR A C 1
ATOM 1868 O O . TYR A 1 240 ? 85.322 12.411 47.930 1.00 39.71 240 TYR A O 1
ATOM 1877 N N . ILE A 1 241 ? 84.499 10.700 46.826 1.00 40.98 241 ILE A N 1
ATOM 1878 C CA . ILE A 1 241 ? 83.385 10.465 47.707 1.00 41.97 241 ILE A CA 1
ATOM 1879 C C . ILE A 1 241 ? 83.851 9.491 48.799 1.00 41.47 241 ILE A C 1
ATOM 1880 O O . ILE A 1 241 ? 84.675 8.609 48.581 1.00 41.09 241 ILE A O 1
ATOM 1885 N N . VAL A 1 242 ? 83.347 9.685 50.002 1.00 41.60 242 VAL A N 1
ATOM 1886 C CA . VAL A 1 242 ? 83.476 8.677 51.029 1.00 41.87 242 VAL A CA 1
ATOM 1887 C C . VAL A 1 242 ? 82.322 7.686 50.786 1.00 41.62 242 VAL A C 1
ATOM 1888 O O . VAL A 1 242 ? 81.139 7.972 51.130 1.00 41.45 242 VAL A O 1
ATOM 1892 N N . SER A 1 243 ? 82.667 6.550 50.164 1.00 40.62 243 SER A N 1
ATOM 1893 C CA . SER A 1 243 ? 81.705 5.477 49.910 1.00 40.00 243 SER A CA 1
ATOM 1894 C C . SER A 1 243 ? 81.666 4.539 51.130 1.00 39.81 243 SER A C 1
ATOM 1895 O O . SER A 1 243 ? 82.588 4.537 51.959 1.00 39.35 243 SER A O 1
ATOM 1898 N N . LEU A 1 244 ? 80.590 3.771 51.257 1.00 39.79 244 LEU A N 1
ATOM 1899 C CA . LEU A 1 244 ? 80.516 2.727 52.282 1.00 40.14 244 LEU A CA 1
ATOM 1900 C C . LEU A 1 244 ? 81.680 1.735 52.190 1.00 40.33 244 LEU A C 1
ATOM 1901 O O . LEU A 1 244 ? 82.179 1.294 53.217 1.00 40.24 244 LEU A O 1
ATOM 1906 N N . ASP A 1 245 ? 82.132 1.424 50.977 1.00 40.44 245 ASP A N 1
ATOM 1907 C CA . ASP A 1 245 ? 83.304 0.569 50.787 1.00 41.39 245 ASP A CA 1
ATOM 1908 C C . ASP A 1 245 ? 84.602 1.251 51.258 1.00 41.18 245 ASP A C 1
ATOM 1909 O O . ASP A 1 245 ? 85.457 0.585 51.808 1.00 40.99 245 ASP A O 1
ATOM 1914 N N . LEU A 1 246 ? 84.782 2.562 51.061 1.00 41.03 246 LEU A N 1
ATOM 1915 C CA . LEU A 1 246 ? 86.041 3.184 51.507 1.00 40.52 246 LEU A CA 1
ATOM 1916 C C . LEU A 1 246 ? 86.098 3.251 53.043 1.00 39.92 246 LEU A C 1
ATOM 1917 O O . LEU A 1 246 ? 87.148 3.000 53.644 1.00 39.05 246 LEU A O 1
ATOM 1922 N N . ALA A 1 247 ? 84.943 3.521 53.655 1.00 39.62 247 ALA A N 1
ATOM 1923 C CA . ALA A 1 247 ? 84.733 3.383 55.120 1.00 39.56 247 ALA A CA 1
ATOM 1924 C C . ALA A 1 247 ? 85.096 2.012 55.701 1.00 39.32 247 ALA A C 1
ATOM 1925 O O . ALA A 1 247 ? 85.652 1.938 56.786 1.00 40.28 247 ALA A O 1
ATOM 1927 N N . ASN A 1 248 ? 84.768 0.932 55.007 1.00 39.14 248 ASN A N 1
ATOM 1928 C CA . ASN A 1 248 ? 85.005 -0.428 55.533 1.00 38.85 248 ASN A CA 1
ATOM 1929 C C . ASN A 1 248 ? 86.468 -0.867 55.512 1.00 39.05 248 ASN A C 1
ATOM 1930 O O . ASN A 1 248 ? 86.890 -1.733 56.281 1.00 38.10 248 ASN A O 1
ATOM 1935 N N . LYS A 1 249 ? 87.228 -0.248 54.620 1.00 39.79 249 LYS A N 1
ATOM 1936 C CA . LYS A 1 249 ? 88.653 -0.479 54.531 1.00 40.41 249 LYS A CA 1
ATOM 1937 C C . LYS A 1 249 ? 89.454 0.388 55.516 1.00 39.91 249 LYS A C 1
ATOM 1938 O O . LYS A 1 249 ? 90.648 0.318 55.528 1.00 40.21 249 LYS A O 1
ATOM 1944 N N . MET A 1 250 ? 88.828 1.227 56.320 1.00 39.79 250 MET A N 1
ATOM 1945 C CA . MET A 1 250 ? 89.577 1.982 57.344 1.00 39.66 250 MET A CA 1
ATOM 1946 C C . MET A 1 250 ? 89.725 1.156 58.620 1.00 39.05 250 MET A C 1
ATOM 1947 O O . MET A 1 250 ? 88.849 0.360 58.940 1.00 37.94 250 MET A O 1
ATOM 1952 N N . LYS A 1 251 ? 90.785 1.429 59.371 1.00 39.30 251 LYS A N 1
ATOM 1953 C CA . LYS A 1 251 ? 91.051 0.780 60.666 1.00 40.40 251 LYS A CA 1
ATOM 1954 C C . LYS A 1 251 ? 89.875 0.767 61.672 1.00 41.09 251 LYS A C 1
ATOM 1955 O O . LYS A 1 251 ? 88.968 1.586 61.567 1.00 42.54 251 LYS A O 1
ATOM 1961 N N . LYS A 1 252 ? 89.894 -0.125 62.668 1.00 41.96 252 LYS A N 1
ATOM 1962 C CA . LYS A 1 252 ? 88.770 -0.232 63.642 1.00 42.31 252 LYS A CA 1
ATOM 1963 C C . LYS A 1 252 ? 88.546 1.114 64.382 1.00 40.91 252 LYS A C 1
ATOM 1964 O O . LYS A 1 252 ? 87.408 1.478 64.651 1.00 40.50 252 LYS A O 1
ATOM 1970 N N . ASP A 1 253 ? 89.613 1.854 64.682 1.00 38.78 253 ASP A N 1
ATOM 1971 C CA . ASP A 1 253 ? 89.464 3.001 65.574 1.00 37.28 253 ASP A CA 1
ATOM 1972 C C . ASP A 1 253 ? 89.375 4.397 64.907 1.00 34.11 253 ASP A C 1
ATOM 1973 O O . ASP A 1 253 ? 89.357 5.405 65.604 1.00 32.67 253 ASP A O 1
ATOM 1978 N N . SER A 1 254 ? 89.265 4.434 63.580 1.00 31.13 254 SER A N 1
ATOM 1979 C CA . SER A 1 254 ? 89.405 5.652 62.807 1.00 29.28 254 SER A CA 1
ATOM 1980 C C . SER A 1 254 ? 88.108 6.387 62.691 1.00 27.50 254 SER A C 1
ATOM 1981 O O . SER A 1 254 ? 87.053 5.778 62.822 1.00 27.77 254 SER A O 1
ATOM 1984 N N . ILE A 1 255 ? 88.207 7.674 62.365 1.00 25.41 255 ILE A N 1
ATOM 1985 C CA . ILE A 1 255 ? 87.066 8.548 62.242 1.00 24.37 255 ILE A CA 1
ATOM 1986 C C . ILE A 1 255 ? 87.078 9.344 60.949 1.00 23.44 255 ILE A C 1
ATOM 1987 O O . ILE A 1 255 ? 88.099 9.632 60.376 1.00 21.66 255 ILE A O 1
ATOM 1992 N N . ILE A 1 256 ? 85.869 9.626 60.500 1.00 24.09 256 ILE A N 1
ATOM 1993 C CA . ILE A 1 256 ? 85.540 10.377 59.302 1.00 24.03 256 ILE A CA 1
ATOM 1994 C C . ILE A 1 256 ? 84.869 11.648 59.756 1.00 24.17 256 ILE A C 1
ATOM 1995 O O . ILE A 1 256 ? 83.903 11.637 60.517 1.00 23.01 256 ILE A O 1
ATOM 2000 N N . LEU A 1 257 ? 85.378 12.736 59.217 1.00 25.57 257 LEU A N 1
ATOM 2001 C CA . LEU A 1 257 ? 85.020 14.096 59.594 1.00 26.37 257 LEU A CA 1
ATOM 2002 C C . LEU A 1 257 ? 84.669 14.857 58.382 1.00 27.00 257 LEU A C 1
ATOM 2003 O O . LEU A 1 257 ? 85.287 14.633 57.377 1.00 27.49 257 LEU A O 1
ATOM 2008 N N . HIS A 1 258 ? 83.721 15.778 58.522 1.00 29.26 258 HIS A N 1
ATOM 2009 C CA . HIS A 1 258 ? 83.287 16.686 57.472 1.00 31.32 258 HIS A CA 1
ATOM 2010 C C . HIS A 1 258 ? 82.624 17.907 58.081 1.00 32.01 258 HIS A C 1
ATOM 2011 O O . HIS A 1 258 ? 81.737 17.777 58.882 1.00 30.31 258 HIS A O 1
ATOM 2018 N N . PRO A 1 259 ? 83.102 19.103 57.761 1.00 34.48 259 PRO A N 1
ATOM 2019 C CA . PRO A 1 259 ? 82.444 20.334 58.220 1.00 36.28 259 PRO A CA 1
ATOM 2020 C C . PRO A 1 259 ? 81.172 20.592 57.359 1.00 37.87 259 PRO A C 1
ATOM 2021 O O . PRO A 1 259 ? 81.166 20.882 56.157 1.00 39.89 259 PRO A O 1
ATOM 2025 N N . LEU A 1 260 ? 80.043 20.431 58.006 1.00 38.10 260 LEU A N 1
ATOM 2026 C CA . LEU A 1 260 ? 78.780 20.305 57.311 1.00 38.62 260 LEU A CA 1
ATOM 2027 C C . LEU A 1 260 ? 78.365 21.693 56.743 1.00 38.85 260 LEU A C 1
ATOM 2028 O O . LEU A 1 260 ? 78.888 22.697 57.184 1.00 40.94 260 LEU A O 1
ATOM 2033 N N . PRO A 1 261 ? 77.411 21.866 55.846 1.00 38.20 261 PRO A N 1
ATOM 2034 C CA . PRO A 1 261 ? 76.549 20.853 55.290 1.00 37.85 261 PRO A CA 1
ATOM 2035 C C . PRO A 1 261 ? 77.253 19.990 54.266 1.00 37.43 261 PRO A C 1
ATOM 2036 O O . PRO A 1 261 ? 78.305 20.333 53.791 1.00 35.56 261 PRO A O 1
ATOM 2040 N N . ARG A 1 262 ? 76.640 18.851 53.992 1.00 38.45 262 ARG A N 1
ATOM 2041 C CA . ARG A 1 262 ? 77.050 17.949 52.942 1.00 39.39 262 ARG A CA 1
ATOM 2042 C C . ARG A 1 262 ? 75.980 18.006 51.867 1.00 39.16 262 ARG A C 1
ATOM 2043 O O . ARG A 1 262 ? 74.906 18.487 52.106 1.00 39.42 262 ARG A O 1
ATOM 2051 N N . VAL A 1 263 ? 76.326 17.623 50.654 1.00 39.58 263 VAL A N 1
ATOM 2052 C CA . VAL A 1 263 ? 75.350 17.294 49.611 1.00 40.03 263 VAL A CA 1
ATOM 2053 C C . VAL A 1 263 ? 75.417 15.767 49.340 1.00 40.07 263 VAL A C 1
ATOM 2054 O O . VAL A 1 263 ? 74.601 15.056 49.944 1.00 39.11 263 VAL A O 1
ATOM 2058 N N . ASN A 1 264 ? 76.378 15.289 48.509 1.00 40.10 264 ASN A N 1
ATOM 2059 C CA . ASN A 1 264 ? 76.593 13.845 48.267 1.00 41.05 264 ASN A CA 1
ATOM 2060 C C . ASN A 1 264 ? 78.057 13.386 48.222 1.00 41.01 264 ASN A C 1
ATOM 2061 O O . ASN A 1 264 ? 78.400 12.447 47.508 1.00 41.31 264 ASN A O 1
ATOM 2066 N N . GLU A 1 265 ? 78.926 14.028 48.967 1.00 41.02 265 GLU A N 1
ATOM 2067 C CA . GLU A 1 265 ? 80.318 13.595 49.042 1.00 41.14 265 GLU A CA 1
ATOM 2068 C C . GLU A 1 265 ? 80.551 12.473 50.082 1.00 41.73 265 GLU A C 1
ATOM 2069 O O . GLU A 1 265 ? 81.683 11.973 50.236 1.00 41.34 265 GLU A O 1
ATOM 2075 N N . ILE A 1 266 ? 79.474 12.112 50.783 1.00 41.80 266 ILE A N 1
ATOM 2076 C CA . ILE A 1 266 ? 79.472 11.053 51.770 1.00 42.44 266 ILE A CA 1
ATOM 2077 C C . ILE A 1 266 ? 78.252 10.180 51.488 1.00 42.07 266 ILE A C 1
ATOM 2078 O O . ILE A 1 266 ? 77.136 10.664 51.568 1.00 41.30 266 ILE A O 1
ATOM 2083 N N . ASP A 1 267 ? 78.454 8.906 51.174 1.00 42.25 267 ASP A N 1
ATOM 2084 C CA . ASP A 1 267 ? 77.338 7.963 51.121 1.00 42.87 267 ASP A CA 1
ATOM 2085 C C . ASP A 1 267 ? 76.568 7.992 52.456 1.00 41.48 267 ASP A C 1
ATOM 2086 O O . ASP A 1 267 ? 77.160 7.801 53.518 1.00 41.19 267 ASP A O 1
ATOM 2091 N N . ARG A 1 268 ? 75.255 8.213 52.381 1.00 40.11 268 ARG A N 1
ATOM 2092 C CA . ARG A 1 268 ? 74.387 8.260 53.556 1.00 39.21 268 ARG A CA 1
ATOM 2093 C C . ARG A 1 268 ? 74.320 6.973 54.344 1.00 38.61 268 ARG A C 1
ATOM 2094 O O . ARG A 1 268 ? 73.866 6.989 55.478 1.00 36.85 268 ARG A O 1
ATOM 2102 N N . LYS A 1 269 ? 74.764 5.858 53.761 1.00 38.53 269 LYS A N 1
ATOM 2103 C CA . LYS A 1 269 ? 74.771 4.607 54.524 1.00 38.87 269 LYS A CA 1
ATOM 2104 C C . LYS A 1 269 ? 75.866 4.670 55.614 1.00 37.83 269 LYS A C 1
ATOM 2105 O O . LYS A 1 269 ? 75.687 4.086 56.690 1.00 36.84 269 LYS A O 1
ATOM 2111 N N . VAL A 1 270 ? 76.942 5.422 55.333 1.00 36.89 270 VAL A N 1
ATOM 2112 C CA . VAL A 1 270 ? 78.039 5.672 56.283 1.00 36.86 270 VAL A CA 1
ATOM 2113 C C . VAL A 1 270 ? 77.569 6.250 57.652 1.00 37.00 270 VAL A C 1
ATOM 2114 O O . VAL A 1 270 ? 78.189 5.962 58.695 1.00 36.07 270 VAL A O 1
ATOM 2118 N N . ASP A 1 271 ? 76.464 7.008 57.662 1.00 37.11 271 ASP A N 1
ATOM 2119 C CA . ASP A 1 271 ? 76.018 7.660 58.898 1.00 37.91 271 ASP A CA 1
ATOM 2120 C C . ASP A 1 271 ? 75.584 6.671 59.960 1.00 38.82 271 ASP A C 1
ATOM 2121 O O . ASP A 1 271 ? 75.231 7.062 61.059 1.00 39.29 271 ASP A O 1
ATOM 2126 N N . LYS A 1 272 ? 75.530 5.395 59.619 1.00 40.00 272 LYS A N 1
ATOM 2127 C CA . LYS A 1 272 ? 75.091 4.340 60.554 1.00 39.98 272 LYS A CA 1
ATOM 2128 C C . LYS A 1 272 ? 76.297 3.548 61.095 1.00 38.38 272 LYS A C 1
ATOM 2129 O O . LYS A 1 272 ? 76.156 2.863 62.082 1.00 37.93 272 LYS A O 1
ATOM 2135 N N . THR A 1 273 ? 77.478 3.706 60.493 1.00 37.13 273 THR A N 1
ATOM 2136 C CA . THR A 1 273 ? 78.710 3.101 61.023 1.00 36.33 273 THR A CA 1
ATOM 2137 C C . THR A 1 273 ? 79.232 3.862 62.250 1.00 36.23 273 THR A C 1
ATOM 2138 O O . THR A 1 273 ? 78.951 5.065 62.418 1.00 37.02 273 THR A O 1
ATOM 2142 N N . THR A 1 274 ? 80.016 3.181 63.090 1.00 35.29 274 THR A N 1
ATOM 2143 C CA . THR A 1 274 ? 80.655 3.823 64.263 1.00 34.97 274 THR A CA 1
ATOM 2144 C C . THR A 1 274 ? 81.789 4.823 63.913 1.00 33.27 274 THR A C 1
ATOM 2145 O O . THR A 1 274 ? 82.184 5.580 64.766 1.00 32.25 274 THR A O 1
ATOM 2149 N N . LYS A 1 275 ? 82.304 4.790 62.674 1.00 32.43 275 LYS A N 1
ATOM 2150 C CA . LYS A 1 275 ? 83.419 5.638 62.214 1.00 31.35 275 LYS A CA 1
ATOM 2151 C C . LYS A 1 275 ? 82.971 7.025 61.808 1.00 29.63 275 LYS A C 1
ATOM 2152 O O . LYS A 1 275 ? 83.772 7.955 61.824 1.00 29.22 275 LYS A O 1
ATOM 2158 N N . ALA A 1 276 ? 81.712 7.139 61.393 1.00 28.20 276 ALA A N 1
ATOM 2159 C CA . ALA A 1 276 ? 81.076 8.441 61.123 1.00 27.28 276 ALA A CA 1
ATOM 2160 C C . ALA A 1 276 ? 81.079 9.335 62.364 1.00 26.42 276 ALA A C 1
ATOM 2161 O O . ALA A 1 276 ? 80.473 8.986 63.357 1.00 24.49 276 ALA A O 1
ATOM 2163 N N . LYS A 1 277 ? 81.739 10.490 62.282 1.00 25.74 277 LYS A N 1
ATOM 2164 C CA . LYS A 1 277 ? 81.863 11.357 63.424 1.00 25.51 277 LYS A CA 1
ATOM 2165 C C . LYS A 1 277 ? 81.486 12.792 63.074 1.00 25.12 277 LYS A C 1
ATOM 2166 O O . LYS A 1 277 ? 81.767 13.689 63.865 1.00 25.69 277 LYS A O 1
ATOM 2172 N N . TYR A 1 278 ? 80.827 13.034 61.932 1.00 24.57 278 TYR A N 1
ATOM 2173 C CA . TYR A 1 278 ? 80.567 14.425 61.473 1.00 24.23 278 TYR A CA 1
ATOM 2174 C C . TYR A 1 278 ? 79.370 15.052 62.166 1.00 24.05 278 TYR A C 1
ATOM 2175 O O . TYR A 1 278 ? 79.291 16.269 62.319 1.00 23.27 278 TYR A O 1
ATOM 2184 N N . PHE A 1 279 ? 78.423 14.203 62.536 1.00 24.51 279 PHE A N 1
ATOM 2185 C CA . PHE A 1 279 ? 77.310 14.581 63.375 1.00 25.40 279 PHE A CA 1
ATOM 2186 C C . PHE A 1 279 ? 77.762 15.044 64.743 1.00 25.42 279 PHE A C 1
ATOM 2187 O O . PHE A 1 279 ? 77.436 16.125 65.145 1.00 26.13 279 PHE A O 1
ATOM 2195 N N . GLU A 1 280 ? 78.627 14.307 65.406 1.00 26.18 280 GLU A N 1
ATOM 2196 C CA . GLU A 1 280 ? 79.161 14.708 66.703 1.00 25.77 280 GLU A CA 1
ATOM 2197 C C . GLU A 1 280 ? 80.006 15.988 66.554 1.00 24.39 280 GLU A C 1
ATOM 2198 O O . GLU A 1 280 ? 79.963 16.908 67.368 1.00 23.88 280 GLU A O 1
ATOM 2204 N N . GLN A 1 281 ? 80.739 16.036 65.456 1.00 23.17 281 GLN A N 1
ATOM 2205 C CA . GLN A 1 281 ? 81.553 17.185 65.133 1.00 22.67 281 GLN A CA 1
ATOM 2206 C C . GLN A 1 281 ? 80.700 18.494 65.070 1.00 23.02 281 GLN A C 1
ATOM 2207 O O . GLN A 1 281 ? 81.015 19.508 65.728 1.00 23.87 281 GLN A O 1
ATOM 2213 N N . ALA A 1 282 ? 79.593 18.476 64.339 1.00 21.99 282 ALA A N 1
ATOM 2214 C CA . ALA A 1 282 ? 78.744 19.677 64.310 1.00 20.50 282 ALA A CA 1
ATOM 2215 C C . ALA A 1 282 ? 78.163 19.973 65.699 1.00 18.99 282 ALA A C 1
ATOM 2216 O O . ALA A 1 282 ? 77.875 21.081 66.018 1.00 16.93 282 ALA A O 1
ATOM 2218 N N . SER A 1 283 ? 78.003 18.944 66.526 1.00 18.94 283 SER A N 1
ATOM 2219 C CA . SER A 1 283 ? 77.372 19.099 67.825 1.00 18.92 283 SER A CA 1
ATOM 2220 C C . SER A 1 283 ? 78.305 19.729 68.830 1.00 19.09 283 SER A C 1
ATOM 2221 O O . SER A 1 283 ? 77.853 20.103 69.863 1.00 18.67 283 SER A O 1
ATOM 2224 N N . TYR A 1 284 ? 79.606 19.853 68.557 1.00 20.64 284 TYR A N 1
ATOM 2225 C CA . TYR A 1 284 ? 80.540 20.456 69.531 1.00 20.06 284 TYR A CA 1
ATOM 2226 C C . TYR A 1 284 ? 80.704 21.911 69.162 1.00 19.61 284 TYR A C 1
ATOM 2227 O O . TYR A 1 284 ? 81.276 22.683 69.879 1.00 20.38 284 TYR A O 1
ATOM 2236 N N . GLY A 1 285 ? 80.173 22.303 68.030 1.00 18.43 285 GLY A N 1
ATOM 2237 C CA . GLY A 1 285 ? 80.316 23.668 67.607 1.00 18.41 285 GLY A CA 1
ATOM 2238 C C . GLY A 1 285 ? 79.981 24.749 68.624 1.00 17.35 285 GLY A C 1
ATOM 2239 O O . GLY A 1 285 ? 80.736 25.715 68.781 1.00 17.52 285 GLY A O 1
ATOM 2240 N N . VAL A 1 286 ? 78.833 24.610 69.256 1.00 15.45 286 VAL A N 1
ATOM 2241 C CA . VAL A 1 286 ? 78.415 25.563 70.259 1.00 15.02 286 VAL A CA 1
ATOM 2242 C C . VAL A 1 286 ? 79.331 25.596 71.525 1.00 16.20 286 VAL A C 1
ATOM 2243 O O . VAL A 1 286 ? 79.731 26.677 71.907 1.00 17.11 286 VAL A O 1
ATOM 2247 N N . PRO A 1 287 ? 79.599 24.481 72.205 1.00 16.03 287 PRO A N 1
ATOM 2248 C CA . PRO A 1 287 ? 80.487 24.556 73.366 1.00 16.35 287 PRO A CA 1
ATOM 2249 C C . PRO A 1 287 ? 81.932 25.025 73.028 1.00 17.04 287 PRO A C 1
ATOM 2250 O O . PRO A 1 287 ? 82.608 25.793 73.812 1.00 18.01 287 PRO A O 1
ATOM 2254 N N . VAL A 1 288 ? 82.413 24.620 71.881 1.00 15.19 288 VAL A N 1
ATOM 2255 C CA . VAL A 1 288 ? 83.706 25.119 71.479 1.00 15.19 288 VAL A CA 1
ATOM 2256 C C . VAL A 1 288 ? 83.681 26.659 71.292 1.00 15.75 288 VAL A C 1
ATOM 2257 O O . VAL A 1 288 ? 84.623 27.385 71.702 1.00 15.56 288 VAL A O 1
ATOM 2261 N N . ARG A 1 289 ? 82.622 27.174 70.693 1.00 15.33 289 ARG A N 1
ATOM 2262 C CA . ARG A 1 289 ? 82.591 28.606 70.505 1.00 16.17 289 ARG A CA 1
ATOM 2263 C C . ARG A 1 289 ? 82.334 29.351 71.793 1.00 15.47 289 ARG A C 1
ATOM 2264 O O . ARG A 1 289 ? 82.883 30.425 71.985 1.00 16.75 289 ARG A O 1
ATOM 2272 N N . MET A 1 290 ? 81.533 28.781 72.681 1.00 14.51 290 MET A N 1
ATOM 2273 C CA . MET A 1 290 ? 81.404 29.274 74.074 1.00 13.09 290 MET A CA 1
ATOM 2274 C C . MET A 1 290 ? 82.760 29.350 74.728 1.00 14.28 290 MET A C 1
ATOM 2275 O O . MET A 1 290 ? 83.019 30.307 75.394 1.00 14.48 290 MET A O 1
ATOM 2280 N N . SER A 1 291 ? 83.648 28.371 74.486 1.00 15.29 291 SER A N 1
ATOM 2281 C CA . SER A 1 291 ? 84.932 28.343 75.148 1.00 14.97 291 SER A CA 1
ATOM 2282 C C . SER A 1 291 ? 85.860 29.419 74.609 1.00 16.66 291 SER A C 1
ATOM 2283 O O . SER A 1 291 ? 86.590 30.066 75.380 1.00 16.38 291 SER A O 1
ATOM 2286 N N . ILE A 1 292 ? 85.874 29.556 73.274 1.00 17.45 292 ILE A N 1
ATOM 2287 C CA . ILE A 1 292 ? 86.674 30.593 72.625 1.00 17.31 292 ILE A CA 1
ATOM 2288 C C . ILE A 1 292 ? 86.149 31.951 73.175 1.00 17.14 292 ILE A C 1
ATOM 2289 O O . ILE A 1 292 ? 86.920 32.830 73.553 1.00 16.03 292 ILE A O 1
ATOM 2294 N N . LEU A 1 293 ? 84.836 32.065 73.349 1.00 17.12 293 LEU A N 1
ATOM 2295 C CA . LEU A 1 293 ? 84.305 33.327 73.828 1.00 16.94 293 LEU A CA 1
ATOM 2296 C C . LEU A 1 293 ? 84.698 33.521 75.275 1.00 17.02 293 LEU A C 1
ATOM 2297 O O . LEU A 1 293 ? 84.958 34.662 75.728 1.00 19.93 293 LEU A O 1
ATOM 2302 N N . THR A 1 294 ? 84.754 32.453 76.037 1.00 16.46 294 THR A N 1
ATOM 2303 C CA . THR A 1 294 ? 85.141 32.585 77.433 1.00 16.33 294 THR A CA 1
ATOM 2304 C C . THR A 1 294 ? 86.631 33.006 77.613 1.00 17.49 294 THR A C 1
ATOM 2305 O O . THR A 1 294 ? 86.997 33.699 78.575 1.00 17.43 294 THR A O 1
ATOM 2309 N N . LYS A 1 295 ? 87.467 32.601 76.674 1.00 17.32 295 LYS A N 1
ATOM 2310 C CA . LYS A 1 295 ? 88.878 32.904 76.703 1.00 18.60 295 LYS A CA 1
ATOM 2311 C C . LYS A 1 295 ? 89.068 34.358 76.323 1.00 19.12 295 LYS A C 1
ATOM 2312 O O . LYS A 1 295 ? 89.929 35.014 76.862 1.00 22.04 295 LYS A O 1
ATOM 2318 N N . ILE A 1 296 ? 88.216 34.918 75.499 1.00 17.57 296 ILE A N 1
ATOM 2319 C CA . ILE A 1 296 ? 88.335 36.314 75.159 1.00 15.57 296 ILE A CA 1
ATOM 2320 C C . ILE A 1 296 ? 87.761 37.275 76.159 1.00 15.09 296 ILE A C 1
ATOM 2321 O O . ILE A 1 296 ? 88.337 38.324 76.320 1.00 14.31 296 ILE A O 1
ATOM 2326 N N . TYR A 1 297 ? 86.583 36.975 76.713 1.00 15.70 297 TYR A N 1
ATOM 2327 C CA . TYR A 1 297 ? 85.808 37.882 77.580 1.00 16.57 297 TYR A CA 1
ATOM 2328 C C . TYR A 1 297 ? 85.813 37.566 79.073 1.00 18.70 297 TYR A C 1
ATOM 2329 O O . TYR A 1 297 ? 85.562 38.454 79.850 1.00 18.90 297 TYR A O 1
ATOM 2338 N N . GLY A 1 298 ? 86.056 36.314 79.448 1.00 20.99 298 GLY A N 1
ATOM 2339 C CA . GLY A 1 298 ? 85.878 35.874 80.793 1.00 23.21 298 GLY A CA 1
ATOM 2340 C C . GLY A 1 298 ? 87.191 35.493 81.477 1.00 25.33 298 GLY A C 1
ATOM 2341 O O . GLY A 1 298 ? 87.174 34.805 82.492 1.00 25.50 298 GLY A O 1
ATOM 2342 N N . GLU A 1 299 ? 88.351 35.872 80.943 1.00 27.54 299 GLU A N 1
ATOM 2343 C CA . GLU A 1 299 ? 89.575 35.592 81.698 1.00 28.42 299 GLU A CA 1
ATOM 2344 C C . GLU A 1 299 ? 90.447 36.842 81.937 1.00 28.62 299 GLU A C 1
ATOM 2345 O O . GLU A 1 299 ? 91.228 36.809 82.898 1.00 30.49 299 GLU A O 1
ATOM 2351 N N . MET B 2 15 ? 125.300 65.730 33.950 1.00 57.03 11 MET B N 1
ATOM 2352 C CA . MET B 2 15 ? 124.692 66.688 32.965 1.00 57.21 11 MET B CA 1
ATOM 2353 C C . MET B 2 15 ? 123.826 67.797 33.680 1.00 56.75 11 MET B C 1
ATOM 2354 O O . MET B 2 15 ? 123.420 68.757 33.036 1.00 57.20 11 MET B O 1
ATOM 2359 N N . VAL B 2 16 ? 123.545 67.640 34.991 1.00 55.94 12 VAL B N 1
ATOM 2360 C CA . VAL B 2 16 ? 122.848 68.646 35.859 1.00 54.95 12 VAL B CA 1
ATOM 2361 C C . VAL B 2 16 ? 123.698 69.263 37.044 1.00 53.03 12 VAL B C 1
ATOM 2362 O O . VAL B 2 16 ? 124.600 68.634 37.620 1.00 51.61 12 VAL B O 1
ATOM 2366 N N . SER B 2 17 ? 123.388 70.495 37.423 1.00 51.45 13 SER B N 1
ATOM 2367 C CA . SER B 2 17 ? 124.187 71.183 38.463 1.00 50.67 13 SER B CA 1
ATOM 2368 C C . SER B 2 17 ? 124.216 70.513 39.853 1.00 50.27 13 SER B C 1
ATOM 2369 O O . SER B 2 17 ? 123.340 69.701 40.222 1.00 50.74 13 SER B O 1
ATOM 2372 N N . LYS B 2 18 ? 125.260 70.882 40.600 1.00 49.75 14 LYS B N 1
ATOM 2373 C CA . LYS B 2 18 ? 125.517 70.427 41.977 1.00 49.19 14 LYS B CA 1
ATOM 2374 C C . LYS B 2 18 ? 124.503 71.029 42.966 1.00 47.30 14 LYS B C 1
ATOM 2375 O O . LYS B 2 18 ? 123.990 72.144 42.819 1.00 47.06 14 LYS B O 1
ATOM 2381 N N . ILE B 2 19 ? 124.195 70.233 43.960 1.00 44.87 15 ILE B N 1
ATOM 2382 C CA . ILE B 2 19 ? 123.055 70.468 44.808 1.00 43.11 15 ILE B CA 1
ATOM 2383 C C . ILE B 2 19 ? 123.635 70.993 46.128 1.00 39.73 15 ILE B C 1
ATOM 2384 O O . ILE B 2 19 ? 124.630 70.464 46.571 1.00 38.83 15 ILE B O 1
ATOM 2389 N N . LYS B 2 20 ? 123.067 72.044 46.726 1.00 36.77 16 LYS B N 1
ATOM 2390 C CA . LYS B 2 20 ? 123.530 72.547 48.037 1.00 34.34 16 LYS B CA 1
ATOM 2391 C C . LYS B 2 20 ? 123.095 71.568 49.153 1.00 32.38 16 LYS B C 1
ATOM 2392 O O . LYS B 2 20 ? 123.922 70.999 49.879 1.00 31.36 16 LYS B O 1
ATOM 2398 N N . ASN B 2 21 ? 121.788 71.326 49.255 1.00 30.25 17 ASN B N 1
ATOM 2399 C CA . ASN B 2 21 ? 121.273 70.407 50.278 1.00 28.23 17 ASN B CA 1
ATOM 2400 C C . ASN B 2 21 ? 120.284 69.429 49.678 1.00 26.48 17 ASN B C 1
ATOM 2401 O O . ASN B 2 21 ? 119.376 69.827 48.968 1.00 25.67 17 ASN B O 1
ATOM 2406 N N . GLY B 2 22 ? 120.494 68.137 49.918 1.00 25.19 18 GLY B N 1
ATOM 2407 C CA . GLY B 2 22 ? 119.441 67.170 49.698 1.00 25.15 18 GLY B CA 1
ATOM 2408 C C . GLY B 2 22 ? 119.883 65.799 49.292 1.00 24.90 18 GLY B C 1
ATOM 2409 O O . GLY B 2 22 ? 120.828 65.271 49.867 1.00 25.54 18 GLY B O 1
ATOM 2410 N N . THR B 2 23 ? 119.197 65.217 48.317 1.00 23.64 19 THR B N 1
ATOM 2411 C CA . THR B 2 23 ? 119.426 63.828 48.000 1.00 23.07 19 THR B CA 1
ATOM 2412 C C . THR B 2 23 ? 119.777 63.676 46.511 1.00 23.68 19 THR B C 1
ATOM 2413 O O . THR B 2 23 ? 119.185 64.290 45.654 1.00 24.04 19 THR B O 1
ATOM 2417 N N . VAL B 2 24 ? 120.775 62.852 46.224 1.00 23.19 20 VAL B N 1
ATOM 2418 C CA . VAL B 2 24 ? 121.125 62.474 44.885 1.00 22.84 20 VAL B CA 1
ATOM 2419 C C . VAL B 2 24 ? 120.974 60.998 44.734 1.00 21.89 20 VAL B C 1
ATOM 2420 O O . VAL B 2 24 ? 121.621 60.258 45.431 1.00 21.74 20 VAL B O 1
ATOM 2424 N N . ILE B 2 25 ? 120.122 60.587 43.805 1.00 21.38 21 ILE B N 1
ATOM 2425 C CA . ILE B 2 25 ? 119.922 59.180 43.477 1.00 21.11 21 ILE B CA 1
ATOM 2426 C C . ILE B 2 25 ? 120.516 58.958 42.108 1.00 21.28 21 IL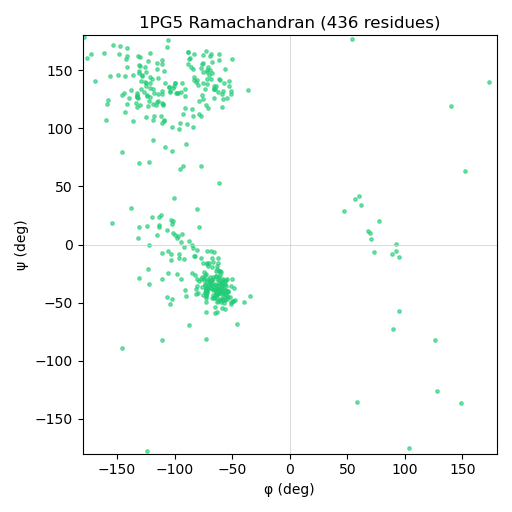E B C 1
ATOM 2427 O O . ILE B 2 25 ? 119.955 59.352 41.112 1.00 21.77 21 ILE B O 1
ATOM 2432 N N . ASP B 2 26 ? 121.653 58.306 42.061 1.00 21.96 22 ASP B N 1
ATOM 2433 C CA . ASP B 2 26 ? 122.417 58.036 40.847 1.00 22.10 22 ASP B CA 1
ATOM 2434 C C . ASP B 2 26 ? 122.263 56.575 40.493 1.00 21.58 22 ASP B C 1
ATOM 2435 O O . ASP B 2 26 ? 121.777 55.856 41.347 1.00 18.72 22 ASP B O 1
ATOM 2440 N N . HIS B 2 27 ? 122.721 56.176 39.281 1.00 21.86 23 HIS B N 1
ATOM 2441 C CA . HIS B 2 27 ? 122.750 54.780 38.844 1.00 24.10 23 HIS B CA 1
ATOM 2442 C C . HIS B 2 27 ? 121.336 54.078 38.758 1.00 23.91 23 HIS B C 1
ATOM 2443 O O . HIS B 2 27 ? 121.208 52.916 39.021 1.00 24.26 23 HIS B O 1
ATOM 2450 N N . ILE B 2 28 ? 120.293 54.804 38.402 1.00 24.06 24 ILE B N 1
ATOM 2451 C CA . ILE B 2 28 ? 118.987 54.213 38.149 1.00 24.07 24 ILE B CA 1
ATOM 2452 C C . ILE B 2 28 ? 119.001 53.656 36.743 1.00 23.98 24 ILE B C 1
ATOM 2453 O O . ILE B 2 28 ? 119.566 54.342 35.870 1.00 24.09 24 ILE B O 1
ATOM 2458 N N . PRO B 2 29 ? 118.411 52.477 36.470 1.00 23.25 25 PRO B N 1
ATOM 2459 C CA . PRO B 2 29 ? 118.354 52.011 35.082 1.00 23.00 25 PRO B CA 1
ATOM 2460 C C . PRO B 2 29 ? 117.773 53.077 34.236 1.00 23.00 25 PRO B C 1
ATOM 2461 O O . PRO B 2 29 ? 116.881 53.832 34.679 1.00 22.84 25 PRO B O 1
ATOM 2465 N N . ALA B 2 30 ? 118.355 53.198 33.052 1.00 22.81 26 ALA B N 1
ATOM 2466 C CA . ALA B 2 30 ? 117.829 54.101 32.050 1.00 23.15 26 ALA B CA 1
ATOM 2467 C C . ALA B 2 30 ? 116.330 53.859 31.854 1.00 24.32 26 ALA B C 1
ATOM 2468 O O . ALA B 2 30 ? 115.859 52.724 31.633 1.00 25.00 26 ALA B O 1
ATOM 2470 N N . GLY B 2 31 ? 115.587 54.953 31.915 1.00 25.54 27 GLY B N 1
ATOM 2471 C CA . GLY B 2 31 ? 114.128 54.956 31.790 1.00 26.06 27 GLY B CA 1
ATOM 2472 C C . GLY B 2 31 ? 113.313 54.925 33.087 1.00 26.29 27 GLY B C 1
ATOM 2473 O O . GLY B 2 31 ? 112.114 55.083 33.085 1.00 26.48 27 GLY B O 1
ATOM 2474 N N . ARG B 2 32 ? 113.944 54.676 34.224 1.00 26.78 28 ARG B N 1
ATOM 2475 C CA . ARG B 2 32 ? 113.166 54.411 35.433 1.00 25.80 28 ARG B CA 1
ATOM 2476 C C . ARG B 2 32 ? 113.165 55.519 36.439 1.00 25.92 28 ARG B C 1
ATOM 2477 O O . ARG B 2 32 ? 112.752 55.293 37.568 1.00 27.60 28 ARG B O 1
ATOM 2485 N N . ALA B 2 33 ? 113.617 56.702 36.077 1.00 25.83 29 ALA B N 1
ATOM 2486 C CA . ALA B 2 33 ? 113.545 57.784 37.019 1.00 26.11 29 ALA B CA 1
ATOM 2487 C C . ALA B 2 33 ? 112.143 58.154 37.368 1.00 26.38 29 ALA B C 1
ATOM 2488 O O . ALA B 2 33 ? 111.922 58.557 38.533 1.00 27.41 29 ALA B O 1
ATOM 2490 N N . PHE B 2 34 ? 111.203 58.072 36.431 1.00 26.74 30 PHE B N 1
ATOM 2491 C CA . PHE B 2 34 ? 109.830 58.528 36.754 1.00 27.54 30 PHE B CA 1
ATOM 2492 C C . PHE B 2 34 ? 109.241 57.589 37.766 1.00 27.29 30 PHE B C 1
ATOM 2493 O O . PHE B 2 34 ? 108.517 58.016 38.653 1.00 28.39 30 PHE B O 1
ATOM 2501 N N . ALA B 2 35 ? 109.616 56.325 37.662 1.00 27.00 31 ALA B N 1
ATOM 2502 C CA . ALA B 2 35 ? 109.152 55.290 38.570 1.00 26.45 31 ALA B CA 1
ATOM 2503 C C . ALA B 2 35 ? 109.768 55.399 39.956 1.00 26.68 31 ALA B C 1
ATOM 2504 O O . ALA B 2 35 ? 109.126 54.998 40.897 1.00 27.37 31 ALA B O 1
ATOM 2506 N N . VAL B 2 36 ? 111.003 55.884 40.060 1.00 26.30 32 VA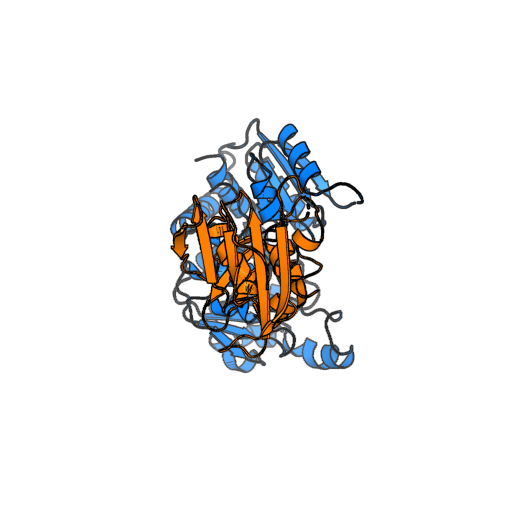L B N 1
ATOM 2507 C CA . VAL B 2 36 ? 111.607 56.178 41.337 1.00 26.77 32 VAL B CA 1
ATOM 2508 C C . VAL B 2 36 ? 110.848 57.286 42.086 1.00 26.91 32 VAL B C 1
ATOM 2509 O O . VAL B 2 36 ? 110.407 57.085 43.167 1.00 27.17 32 VAL B O 1
ATOM 2513 N N . LEU B 2 37 ? 110.689 58.470 41.540 1.00 28.02 33 LEU B N 1
ATOM 2514 C CA . LEU B 2 37 ? 109.695 59.438 42.054 1.00 27.31 33 LEU B CA 1
ATOM 2515 C C . LEU B 2 37 ? 108.317 58.886 42.511 1.00 27.86 33 LEU B C 1
ATOM 2516 O O . LEU B 2 37 ? 107.852 59.217 43.594 1.00 27.28 33 LEU B O 1
ATOM 2521 N N . ASN B 2 38 ? 107.640 58.060 41.715 1.00 28.66 34 ASN B N 1
ATOM 2522 C CA . ASN B 2 38 ? 106.390 57.452 42.168 1.00 30.01 34 ASN B CA 1
ATOM 2523 C C . ASN B 2 38 ? 106.633 56.652 43.382 1.00 29.99 34 ASN B C 1
ATOM 2524 O O . ASN B 2 38 ? 105.921 56.762 44.274 1.00 30.19 34 ASN B O 1
ATOM 2529 N N . VAL B 2 39 ? 107.623 55.799 43.386 1.00 31.74 35 VAL B N 1
ATOM 2530 C CA . VAL B 2 39 ? 107.916 54.958 44.523 1.00 33.70 35 VAL B CA 1
ATOM 2531 C C . VAL B 2 39 ? 108.198 55.773 45.827 1.00 34.51 35 VAL B C 1
ATOM 2532 O O . VAL B 2 39 ? 107.861 55.329 46.898 1.00 35.16 35 VAL B O 1
ATOM 2536 N N . LEU B 2 40 ? 108.720 56.986 45.722 1.00 35.64 36 LEU B N 1
ATOM 2537 C CA . LEU B 2 40 ? 108.946 57.885 46.859 1.00 36.19 36 LEU B CA 1
ATOM 2538 C C . LEU B 2 40 ? 107.769 58.770 47.227 1.00 38.44 36 LEU B C 1
ATOM 2539 O O . LEU B 2 40 ? 107.933 59.611 48.100 1.00 38.34 36 LEU B O 1
ATOM 2544 N N . GLY B 2 41 ? 106.614 58.636 46.564 1.00 41.27 37 GLY B N 1
ATOM 2545 C CA . GLY B 2 41 ? 105.520 59.592 46.725 1.00 43.33 37 GLY B CA 1
ATOM 2546 C C . GLY B 2 41 ? 105.708 61.022 46.194 1.00 45.95 37 GLY B C 1
ATOM 2547 O O . GLY B 2 41 ? 104.886 61.877 46.472 1.00 46.16 37 GLY B O 1
ATOM 2548 N N . ILE B 2 42 ? 106.741 61.292 45.399 1.00 49.10 38 ILE B N 1
ATOM 2549 C CA . ILE B 2 42 ? 107.033 62.655 44.972 1.00 51.97 38 ILE B CA 1
ATOM 2550 C C . ILE B 2 42 ? 106.405 63.056 43.643 1.00 54.85 38 ILE B C 1
ATOM 2551 O O . ILE B 2 42 ? 106.827 62.602 42.568 1.00 55.86 38 ILE B O 1
ATOM 2556 N N . LYS B 2 43 ? 105.459 63.985 43.738 1.00 58.22 39 LYS B N 1
ATOM 2557 C CA . LYS B 2 43 ? 104.626 64.507 42.639 1.00 60.70 39 LYS B CA 1
ATOM 2558 C C . LYS B 2 43 ? 103.413 64.885 43.459 1.00 60.80 39 LYS B C 1
ATOM 2559 O O . LYS B 2 43 ? 102.414 65.273 42.910 1.00 61.52 39 LYS B O 1
ATOM 2565 N N . GLU B 2 46 ? 105.523 68.341 46.348 1.00 62.41 42 GLU B N 1
ATOM 2566 C CA . GLU B 2 46 ? 105.356 69.715 45.893 1.00 61.76 42 GLU B CA 1
ATOM 2567 C C . GLU B 2 46 ? 105.884 70.711 46.909 1.00 60.13 42 GLU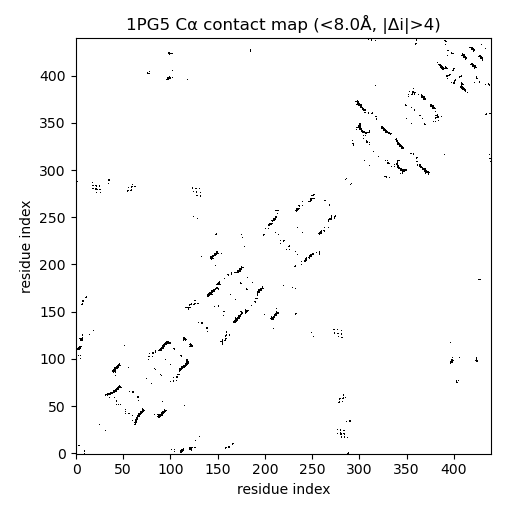 B C 1
ATOM 2568 O O . GLU B 2 46 ? 105.687 70.559 48.098 1.00 59.72 42 GLU B O 1
ATOM 2574 N N . GLY B 2 47 ? 106.537 71.747 46.391 1.00 58.25 43 GLY B N 1
ATOM 2575 C CA . GLY B 2 47 ? 107.296 72.708 47.180 1.00 56.45 43 GLY B CA 1
ATOM 2576 C C . GLY B 2 47 ? 108.685 72.715 46.548 1.00 54.09 43 GLY B C 1
ATOM 2577 O O . GLY B 2 47 ? 108.996 73.548 45.672 1.00 54.66 43 GLY B O 1
ATOM 2578 N N . PHE B 2 48 ? 109.474 71.722 46.965 1.00 50.73 44 PHE B N 1
ATOM 2579 C CA . PHE B 2 48 ? 110.865 71.486 46.519 1.00 47.95 44 PHE B CA 1
ATOM 2580 C C . PHE B 2 48 ? 111.130 71.057 45.039 1.00 43.18 44 PHE B C 1
ATOM 2581 O O . PHE B 2 48 ? 110.400 70.345 44.328 1.00 40.49 44 PHE B O 1
ATOM 2589 N N . ARG B 2 49 ? 112.287 71.579 44.702 1.00 38.99 45 ARG B N 1
ATOM 2590 C CA . ARG B 2 49 ? 112.982 71.509 43.473 1.00 36.01 45 ARG B CA 1
ATOM 2591 C C . ARG B 2 49 ? 113.452 70.126 43.227 1.00 31.67 45 ARG B C 1
ATOM 2592 O O . ARG B 2 49 ? 113.919 69.504 44.121 1.00 28.73 45 ARG B O 1
ATOM 2600 N N . ILE B 2 50 ? 113.404 69.712 41.976 1.00 28.75 46 ILE B N 1
ATOM 2601 C CA . ILE B 2 50 ? 113.843 68.401 41.557 1.00 27.05 46 ILE B CA 1
ATOM 2602 C C . ILE B 2 50 ? 114.503 68.553 40.203 1.00 24.78 46 ILE B C 1
ATOM 2603 O O . ILE B 2 50 ? 114.097 69.358 39.338 1.00 22.36 46 ILE B O 1
ATOM 2608 N N . ALA B 2 51 ? 115.529 67.750 40.007 1.00 23.35 47 ALA B N 1
ATOM 2609 C CA . ALA B 2 51 ? 116.066 67.606 38.686 1.00 24.07 47 ALA B CA 1
ATOM 2610 C C . ALA B 2 51 ? 116.351 66.182 38.349 1.00 25.35 47 ALA B C 1
ATOM 2611 O O . ALA B 2 51 ? 116.730 65.383 39.196 1.00 26.72 47 ALA B O 1
ATOM 2613 N N . LEU B 2 52 ? 116.156 65.885 37.071 1.00 25.93 48 LEU B N 1
ATOM 2614 C CA . LEU B 2 52 ? 116.394 64.585 36.500 1.00 26.08 48 LEU B CA 1
ATOM 2615 C C . LEU B 2 52 ? 117.226 64.710 35.220 1.00 25.28 48 LEU B C 1
ATOM 2616 O O . LEU B 2 52 ? 117.043 65.653 34.452 1.00 22.58 48 LEU B O 1
ATOM 2621 N N . VAL B 2 53 ? 118.049 63.706 34.962 1.00 24.50 49 VAL B N 1
ATOM 2622 C CA . VAL B 2 53 ? 118.470 63.440 33.619 1.00 25.94 49 VAL B CA 1
ATOM 2623 C C . VAL B 2 53 ? 118.133 61.991 33.354 1.00 25.26 49 VAL B C 1
ATOM 2624 O O . VAL B 2 53 ? 118.340 61.149 34.191 1.00 23.10 49 VAL B O 1
ATOM 2628 N N . ILE B 2 54 ? 117.650 61.731 32.149 1.00 25.90 50 ILE B N 1
ATOM 2629 C CA . ILE B 2 54 ? 117.295 60.392 31.700 1.00 26.56 50 ILE B CA 1
ATOM 2630 C C . ILE B 2 54 ? 118.113 59.978 30.481 1.00 26.70 50 ILE B C 1
ATOM 2631 O O . ILE B 2 54 ? 118.393 60.800 29.596 1.00 25.45 50 ILE B O 1
ATOM 2636 N N . ASN B 2 55 ? 118.496 58.710 30.432 1.00 26.91 51 ASN B N 1
ATOM 2637 C CA . ASN B 2 55 ? 119.389 58.193 29.405 1.00 27.34 51 ASN B CA 1
ATOM 2638 C C . ASN B 2 55 ? 120.747 58.810 29.206 1.00 26.31 51 ASN B C 1
ATOM 2639 O O . ASN B 2 55 ? 121.173 58.902 28.089 1.00 25.85 51 ASN B O 1
ATOM 2644 N N . VAL B 2 56 ? 121.450 59.184 30.255 1.00 26.65 52 VAL B N 1
ATOM 2645 C CA . VAL B 2 56 ? 122.821 59.673 30.124 1.00 26.51 52 VAL B CA 1
ATOM 2646 C C . VAL B 2 56 ? 123.769 58.514 30.196 1.00 26.78 52 VAL B C 1
ATOM 2647 O O . VAL B 2 56 ? 123.376 57.444 30.586 1.00 24.60 52 VAL B O 1
ATOM 2651 N N . ASP B 2 57 ? 125.026 58.737 29.796 1.00 28.80 53 ASP B N 1
ATOM 2652 C CA . ASP B 2 57 ? 126.060 57.667 29.785 1.00 29.38 53 ASP B CA 1
ATOM 2653 C C . ASP B 2 57 ? 126.487 57.300 31.194 1.00 29.64 53 ASP B C 1
ATOM 2654 O O . ASP B 2 57 ? 126.525 58.157 32.091 1.00 29.47 53 ASP B O 1
ATOM 2659 N N . SER B 2 58 ? 126.718 56.006 31.387 1.00 29.95 54 SER B N 1
ATOM 2660 C CA . SER B 2 58 ? 127.252 55.448 32.621 1.00 30.48 54 SER B CA 1
ATOM 2661 C C . SER B 2 58 ? 128.345 54.534 32.200 1.00 30.02 54 SER B C 1
ATOM 2662 O O . SER B 2 58 ? 128.145 53.695 31.334 1.00 29.39 54 SER B O 1
ATOM 2665 N N . LYS B 2 59 ? 129.493 54.691 32.834 1.00 30.91 55 LYS B N 1
ATOM 2666 C CA . LYS B 2 59 ? 130.609 53.827 32.566 1.00 32.00 55 LYS B CA 1
ATOM 2667 C C . LYS B 2 59 ? 130.358 52.376 32.957 1.00 32.78 55 LYS B C 1
ATOM 2668 O O . LYS B 2 59 ? 130.814 51.495 32.277 1.00 33.16 55 LYS B O 1
ATOM 2674 N N . LYS B 2 60 ? 129.610 52.102 34.007 1.00 34.23 56 LYS B N 1
ATOM 2675 C CA . LYS B 2 60 ? 129.343 50.705 34.339 1.00 35.71 56 LYS B CA 1
ATOM 2676 C C . LYS B 2 60 ? 127.991 50.204 33.817 1.00 34.56 56 LYS B C 1
ATOM 2677 O O . LYS B 2 60 ? 127.816 49.016 33.609 1.00 35.55 56 LYS B O 1
ATOM 2683 N N . MET B 2 61 ? 127.007 51.062 33.602 1.00 31.82 57 MET B N 1
ATOM 2684 C CA . MET B 2 61 ? 125.683 50.527 33.226 1.00 29.81 57 MET B CA 1
ATOM 2685 C C . MET B 2 61 ? 125.280 50.625 31.748 1.00 28.10 57 MET B C 1
ATOM 2686 O O . MET B 2 61 ? 124.267 50.028 31.358 1.00 26.98 57 MET B O 1
ATOM 2691 N N . GLY B 2 62 ? 126.089 51.331 30.949 1.00 26.84 58 GLY B N 1
ATOM 2692 C CA . GLY B 2 62 ? 125.748 51.702 29.579 1.00 25.23 58 GLY B CA 1
ATOM 2693 C C . GLY B 2 62 ? 125.032 53.041 29.626 1.00 23.63 58 GLY B C 1
ATOM 2694 O O . GLY B 2 62 ? 125.577 54.084 29.249 1.00 21.50 58 GLY B O 1
ATOM 2695 N N . LYS B 2 63 ? 123.797 52.971 30.111 1.00 21.96 59 LYS B N 1
ATOM 2696 C CA . LYS B 2 63 ? 122.980 54.133 30.308 1.00 21.83 59 LYS B CA 1
ATOM 2697 C C . LYS B 2 63 ? 122.377 54.115 31.660 1.00 21.48 59 LYS B C 1
ATOM 2698 O O . LYS B 2 63 ? 122.185 53.074 32.288 1.00 22.23 59 LYS B O 1
ATOM 2704 N N . LYS B 2 64 ? 121.939 55.287 32.049 1.00 21.56 60 LYS B N 1
ATOM 2705 C CA . LYS B 2 64 ? 121.407 55.518 33.363 1.00 21.16 60 LYS B CA 1
ATOM 2706 C C . LYS B 2 64 ? 120.548 56.801 33.482 1.00 21.36 60 LYS B C 1
ATOM 2707 O O . LYS B 2 64 ? 120.488 57.619 32.568 1.00 20.87 60 LYS B O 1
ATOM 2713 N N . ASP B 2 65 ? 119.789 56.878 34.574 1.00 22.64 61 ASP B N 1
ATOM 2714 C CA . ASP B 2 65 ? 119.070 58.069 35.021 1.00 23.88 61 ASP B CA 1
ATOM 2715 C C . ASP B 2 65 ? 119.643 58.573 36.395 1.00 22.56 61 ASP B C 1
ATOM 2716 O O . ASP B 2 65 ? 120.235 57.813 37.168 1.00 21.08 61 ASP B O 1
ATOM 2721 N N . ILE B 2 66 ? 119.449 59.863 36.657 1.00 22.15 62 ILE B N 1
ATOM 2722 C CA . ILE B 2 66 ? 119.844 60.521 37.880 1.00 22.86 62 ILE B CA 1
ATOM 2723 C C . ILE B 2 66 ? 118.752 61.448 38.337 1.00 22.70 62 ILE B C 1
ATOM 2724 O O . ILE B 2 66 ? 118.285 62.257 37.564 1.00 22.99 62 ILE B O 1
ATOM 2729 N N . VAL B 2 67 ? 118.407 61.383 39.614 1.00 23.25 63 VAL B N 1
ATOM 2730 C CA . VAL B 2 67 ? 117.406 62.233 40.236 1.00 23.59 63 VAL B CA 1
ATOM 2731 C C . VAL B 2 67 ? 118.063 63.022 41.395 1.00 24.57 63 VAL B C 1
ATOM 2732 O O . VAL B 2 67 ? 118.851 62.494 42.153 1.00 24.94 63 VAL B O 1
ATOM 2736 N N . LYS B 2 68 ? 117.720 64.293 41.536 1.00 25.22 64 LYS B N 1
ATOM 2737 C CA . LYS B 2 68 ? 118.227 65.145 42.583 1.00 25.40 64 LYS B CA 1
ATOM 2738 C C . LYS B 2 68 ? 117.017 65.833 43.190 1.00 24.92 64 LYS B C 1
ATOM 2739 O O . LYS B 2 68 ? 116.214 66.413 42.481 1.00 24.16 64 LYS B O 1
ATOM 2745 N N . ILE B 2 69 ? 116.865 65.730 44.520 1.00 25.63 65 ILE B N 1
ATOM 2746 C CA . ILE B 2 69 ? 115.782 66.332 45.262 1.00 25.81 65 ILE B CA 1
ATOM 2747 C C . ILE B 2 69 ? 116.414 67.310 46.206 1.00 26.05 65 ILE B C 1
ATOM 2748 O O . ILE B 2 69 ? 117.123 66.912 47.089 1.00 26.20 65 ILE B O 1
ATOM 2753 N N . GLU B 2 70 ? 116.217 68.599 45.988 1.00 27.69 66 GLU B N 1
ATOM 2754 C CA . GLU B 2 70 ? 116.683 69.608 46.909 1.00 28.58 66 GLU B CA 1
ATOM 2755 C C . GLU B 2 70 ? 115.824 69.544 48.137 1.00 28.42 66 GLU B C 1
ATOM 2756 O O . GLU B 2 70 ? 114.587 69.375 48.044 1.00 27.79 66 GLU B O 1
ATOM 2762 N N . ASP B 2 71 ? 116.515 69.664 49.280 1.00 27.59 67 ASP B N 1
ATOM 2763 C CA . ASP B 2 71 ? 115.955 70.049 50.572 1.00 27.24 67 ASP B CA 1
ATOM 2764 C C . ASP B 2 71 ? 115.223 68.947 51.257 1.00 26.39 67 ASP B C 1
ATOM 2765 O O . ASP B 2 71 ? 114.424 69.149 52.127 1.00 25.59 67 ASP B O 1
ATOM 2770 N N . LYS B 2 72 ? 115.522 67.752 50.851 1.00 27.43 68 LYS B N 1
ATOM 2771 C CA . LYS B 2 72 ? 114.912 66.588 51.424 1.00 28.78 68 LYS B CA 1
ATOM 2772 C C . LYS B 2 72 ? 116.011 65.549 51.498 1.00 28.70 68 LYS B C 1
ATOM 2773 O O . LYS B 2 72 ? 116.667 65.227 50.498 1.00 28.04 68 LYS B O 1
ATOM 2779 N N . GLU B 2 73 ? 116.268 65.110 52.718 1.00 28.82 69 GLU B N 1
ATOM 2780 C CA . GLU B 2 73 ? 117.135 63.978 52.933 1.00 29.62 69 GLU B CA 1
ATOM 2781 C C . GLU B 2 73 ? 116.300 62.705 53.063 1.00 29.80 69 GLU B C 1
ATOM 2782 O O . GLU B 2 73 ? 115.641 62.531 54.042 1.00 29.26 69 GLU B O 1
ATOM 2788 N N . ILE B 2 74 ? 116.284 61.866 52.034 1.00 30.61 70 ILE B N 1
ATOM 2789 C CA . ILE B 2 74 ? 115.528 60.609 52.007 1.00 31.30 70 ILE B CA 1
ATOM 2790 C C . ILE B 2 74 ? 115.931 59.646 53.135 1.00 30.21 70 ILE B C 1
ATOM 2791 O O . ILE B 2 74 ? 117.106 59.407 53.389 1.00 31.20 70 ILE B O 1
ATOM 2796 N N . SER B 2 75 ? 114.958 59.127 53.875 1.00 28.82 71 SER B N 1
ATOM 2797 C CA . SER B 2 75 ? 115.251 58.116 54.892 1.00 27.40 71 SER B CA 1
ATOM 2798 C C . SER B 2 75 ? 115.711 56.738 54.324 1.00 26.47 71 SER B C 1
ATOM 2799 O O . SER B 2 75 ? 115.513 56.413 53.159 1.00 24.98 71 SER B O 1
ATOM 2802 N N . ASP B 2 76 ? 116.289 55.913 55.153 1.00 25.98 72 ASP B N 1
ATOM 2803 C CA . ASP B 2 76 ? 116.610 54.557 54.734 1.00 27.49 72 ASP B CA 1
ATOM 2804 C C . ASP B 2 76 ? 115.379 53.702 54.349 1.00 28.91 72 ASP B C 1
ATOM 2805 O O . ASP B 2 76 ? 115.435 52.816 53.492 1.00 28.49 72 ASP B O 1
ATOM 2810 N N . THR B 2 77 ? 114.254 54.002 55.005 1.00 29.63 73 THR B N 1
ATOM 2811 C CA . THR B 2 77 ? 113.006 53.365 54.735 1.00 29.07 73 THR B CA 1
ATOM 2812 C C . THR B 2 77 ? 112.518 53.691 53.337 1.00 29.11 73 THR B C 1
ATOM 2813 O O . THR B 2 77 ? 112.352 52.820 52.526 1.00 29.49 73 THR B O 1
ATOM 2817 N N . GLU B 2 78 ? 112.326 54.962 53.025 1.00 30.05 74 GLU B N 1
ATOM 2818 C CA . GLU B 2 78 ? 111.975 55.377 51.664 1.00 30.51 74 GLU B CA 1
ATOM 2819 C C . GLU B 2 78 ? 113.027 54.906 50.654 1.00 28.95 74 GLU B C 1
ATOM 2820 O O . GLU B 2 78 ? 112.714 54.560 49.524 1.00 30.31 74 GLU B O 1
ATOM 2826 N N . ALA B 2 79 ? 114.288 54.882 51.030 1.00 27.08 75 ALA B N 1
ATOM 2827 C CA . ALA B 2 79 ? 115.300 54.542 50.067 1.00 25.73 75 ALA B CA 1
ATOM 2828 C C . ALA B 2 79 ? 115.274 53.050 49.720 1.00 24.49 75 ALA B C 1
ATOM 2829 O O . ALA B 2 79 ? 115.490 52.681 48.571 1.00 23.37 75 ALA B O 1
ATOM 2831 N N . ASN B 2 80 ? 115.022 52.195 50.702 1.00 23.12 76 ASN B N 1
ATOM 2832 C CA . ASN B 2 80 ? 114.931 50.777 50.413 1.00 22.51 76 ASN B CA 1
ATOM 2833 C C . ASN B 2 80 ? 113.799 50.412 49.426 1.00 22.06 76 ASN B C 1
ATOM 2834 O O . ASN B 2 80 ? 113.876 49.335 48.794 1.00 21.69 76 ASN B O 1
ATOM 2839 N N . LEU B 2 81 ? 112.773 51.253 49.306 1.00 21.26 77 LEU B N 1
ATOM 2840 C CA . LEU B 2 81 ? 111.736 51.013 48.289 1.00 22.02 77 LEU B CA 1
ATOM 2841 C C . LEU B 2 81 ? 112.281 51.172 46.883 1.00 22.64 77 LEU B C 1
ATOM 2842 O O . LEU B 2 81 ? 111.749 50.584 45.943 1.00 22.99 77 LEU B O 1
ATOM 2847 N N . ILE B 2 82 ? 113.282 52.020 46.733 1.00 23.62 78 ILE B N 1
ATOM 2848 C CA . ILE B 2 82 ? 113.947 52.213 45.461 1.00 25.54 78 ILE B CA 1
ATOM 2849 C C . ILE B 2 82 ? 114.551 50.916 44.942 1.00 26.24 78 ILE B C 1
ATOM 2850 O O . ILE B 2 82 ? 114.523 50.715 43.730 1.00 25.40 78 ILE B O 1
ATOM 2855 N N . THR B 2 83 ? 115.005 50.016 45.820 1.00 27.26 79 THR B N 1
ATOM 2856 C CA . THR B 2 83 ? 115.549 48.721 45.349 1.00 28.57 79 THR B CA 1
ATOM 2857 C C . THR B 2 83 ? 114.579 47.838 44.598 1.00 27.45 79 THR B C 1
ATOM 2858 O O . THR B 2 83 ? 115.025 46.968 43.855 1.00 27.80 79 THR B O 1
ATOM 2862 N N . LEU B 2 84 ? 113.287 48.034 44.799 1.00 26.54 80 LEU B N 1
ATOM 2863 C CA . LEU B 2 84 ? 112.277 47.244 44.085 1.00 26.89 80 LEU B CA 1
ATOM 2864 C C . LEU B 2 84 ? 112.322 47.424 42.617 1.00 27.23 80 LEU B C 1
ATOM 2865 O O . LEU B 2 84 ? 112.004 46.495 41.862 1.00 28.59 80 LEU B O 1
ATOM 2870 N N . ILE B 2 85 ? 112.746 48.591 42.187 1.00 28.42 81 ILE B N 1
ATOM 2871 C CA . ILE B 2 85 ? 112.974 48.832 40.743 1.00 29.59 81 ILE B CA 1
ATOM 2872 C C . ILE B 2 85 ? 114.337 49.276 40.323 1.00 29.43 81 ILE B C 1
ATOM 2873 O O . ILE B 2 85 ? 114.614 49.233 39.146 1.00 31.37 81 ILE B O 1
ATOM 2878 N N . ALA B 2 86 ? 115.129 49.831 41.207 1.00 28.53 82 ALA B N 1
ATOM 2879 C CA . ALA B 2 86 ? 116.481 50.201 40.865 1.00 28.14 82 ALA B CA 1
ATOM 2880 C C . ALA B 2 86 ? 117.455 49.677 41.920 1.00 28.43 82 ALA B C 1
ATOM 2881 O O . ALA B 2 86 ? 118.014 50.473 42.702 1.00 26.53 82 ALA B O 1
ATOM 2883 N N . PRO B 2 87 ? 117.636 48.350 41.959 1.00 29.18 83 PRO B N 1
ATOM 2884 C CA . PRO B 2 87 ? 118.550 47.718 42.950 1.00 29.62 83 PRO B CA 1
ATOM 2885 C C . PRO B 2 87 ? 120.014 48.173 42.846 1.00 29.88 83 PRO B C 1
ATOM 2886 O O . PRO B 2 87 ? 120.705 48.116 43.864 1.00 30.07 83 PRO B O 1
ATOM 2890 N N . THR B 2 88 ? 120.474 48.620 41.666 1.00 30.11 84 THR B N 1
ATOM 2891 C CA . THR B 2 88 ? 121.840 49.186 41.535 1.00 29.99 84 THR B CA 1
ATOM 2892 C C . THR B 2 88 ? 121.923 50.652 42.004 1.00 28.80 84 THR B C 1
ATOM 2893 O O . THR B 2 88 ? 122.968 51.258 42.024 1.00 28.28 84 THR B O 1
ATOM 2897 N N . ALA B 2 89 ? 120.836 51.276 42.362 1.00 28.16 85 ALA B N 1
ATOM 2898 C CA . ALA B 2 89 ? 120.953 52.706 42.592 1.00 28.25 85 ALA B CA 1
ATOM 2899 C C . ALA B 2 89 ? 121.809 52.988 43.821 1.00 26.90 85 ALA B C 1
ATOM 2900 O O . ALA B 2 89 ? 121.942 52.122 44.663 1.00 27.40 85 ALA B O 1
ATOM 2902 N N . THR B 2 90 ? 122.385 54.189 43.884 1.00 25.69 86 THR B N 1
ATOM 2903 C CA . THR B 2 90 ? 123.154 54.667 45.023 1.00 25.67 86 THR B CA 1
ATOM 2904 C C . THR B 2 90 ? 122.518 55.919 45.528 1.00 26.02 86 THR B C 1
ATOM 2905 O O . THR B 2 90 ? 122.035 56.688 44.734 1.00 27.86 86 THR B O 1
ATOM 2909 N N . ILE B 2 91 ? 122.505 56.166 46.829 1.00 25.80 87 ILE B N 1
ATOM 2910 C CA . ILE B 2 91 ? 121.826 57.319 47.354 1.00 26.32 87 ILE B CA 1
ATOM 2911 C C . ILE B 2 91 ? 122.845 58.085 48.140 1.00 26.23 87 ILE B C 1
ATOM 2912 O O . ILE B 2 91 ? 123.540 57.501 48.944 1.00 28.39 87 ILE B O 1
ATOM 2917 N N . ASN B 2 92 ? 123.002 59.372 47.865 1.00 25.51 88 ASN B N 1
ATOM 2918 C CA . ASN B 2 92 ? 123.894 60.247 48.612 1.00 25.02 88 ASN B CA 1
ATOM 2919 C C . ASN B 2 92 ? 123.085 61.375 49.268 1.00 25.06 88 ASN B C 1
ATOM 2920 O O . ASN B 2 92 ? 122.222 61.951 48.631 1.00 25.07 88 ASN B O 1
ATOM 2925 N N . ILE B 2 93 ? 123.321 61.661 50.548 1.00 24.26 89 ILE B N 1
ATOM 2926 C CA . ILE B 2 93 ? 122.682 62.776 51.199 1.00 24.01 89 ILE B CA 1
ATOM 2927 C C . ILE B 2 93 ? 123.764 63.874 51.188 1.00 25.27 89 ILE B C 1
ATOM 2928 O O . ILE B 2 93 ? 124.914 63.578 51.494 1.00 25.55 89 ILE B O 1
ATOM 2933 N N . VAL B 2 94 ? 123.379 65.104 50.870 1.00 25.98 90 VAL B N 1
ATOM 2934 C CA . VAL B 2 94 ? 124.244 66.224 50.638 1.00 27.98 90 VAL B CA 1
ATOM 2935 C C . VAL B 2 94 ? 123.888 67.426 51.558 1.00 29.35 90 VAL B C 1
ATOM 2936 O O . VAL B 2 94 ? 122.745 67.865 51.653 1.00 29.25 90 VAL B O 1
ATOM 2940 N N . ARG B 2 95 ? 124.899 67.960 52.240 1.00 31.75 91 ARG B N 1
ATOM 2941 C CA . ARG B 2 95 ? 124.773 69.180 53.078 1.00 32.62 91 ARG B CA 1
ATOM 2942 C C . ARG B 2 95 ? 125.881 70.172 52.715 1.00 33.97 91 ARG B C 1
ATOM 2943 O O . ARG B 2 95 ? 127.078 69.862 52.827 1.00 34.78 91 ARG B O 1
ATOM 2951 N N . GLU B 2 96 ? 125.493 71.361 52.275 1.00 35.38 92 GLU B N 1
ATOM 2952 C CA . GLU B 2 96 ? 126.490 72.377 51.971 1.00 36.99 92 GLU B CA 1
ATOM 2953 C C . GLU B 2 96 ? 127.482 71.894 50.836 1.00 36.90 92 GLU B C 1
ATOM 2954 O O . GLU B 2 96 ? 128.667 72.101 50.919 1.00 36.69 92 GLU B O 1
ATOM 2960 N N . TYR B 2 97 ? 126.971 71.235 49.784 1.00 37.29 93 TYR B N 1
ATOM 2961 C CA . TYR B 2 97 ? 127.756 70.655 48.647 1.00 36.98 93 TYR B CA 1
ATOM 2962 C C . TYR B 2 97 ? 128.554 69.382 48.958 1.00 36.52 93 TYR B C 1
ATOM 2963 O O . TYR B 2 97 ? 129.094 68.755 48.059 1.00 35.72 93 TYR B O 1
ATOM 2972 N N . GLU B 2 98 ? 128.589 68.985 50.221 1.00 36.43 94 GLU B N 1
ATOM 2973 C CA . GLU B 2 98 ? 129.337 67.819 50.649 1.00 36.25 94 GLU B CA 1
ATOM 2974 C C . GLU B 2 98 ? 128.438 66.613 50.958 1.00 34.77 94 GLU B C 1
ATOM 2975 O O . GLU B 2 98 ? 127.379 66.707 51.628 1.00 34.45 94 GLU B O 1
ATOM 2981 N N . VAL B 2 99 ? 128.878 65.459 50.472 1.00 32.41 95 VAL B N 1
ATOM 2982 C CA . VAL B 2 99 ? 128.199 64.202 50.764 1.00 30.14 95 VAL B CA 1
ATOM 2983 C C . VAL B 2 99 ? 128.457 63.779 52.222 1.00 29.32 95 VAL B C 1
ATOM 2984 O O . VAL B 2 99 ? 129.604 63.587 52.645 1.00 29.30 95 VAL B O 1
ATOM 2988 N N . VAL B 2 100 ? 127.391 63.651 52.998 1.00 28.92 96 VAL B N 1
ATOM 2989 C CA . VAL B 2 100 ? 127.533 63.341 54.417 1.00 28.38 96 VAL B CA 1
ATOM 2990 C C . VAL B 2 100 ? 127.039 61.958 54.757 1.00 27.83 96 VAL B C 1
ATOM 2991 O O . VAL B 2 100 ? 127.229 61.499 55.881 1.00 28.89 96 VAL B O 1
ATOM 2995 N N . LYS B 2 101 ? 126.428 61.277 53.800 1.00 27.78 97 LYS B N 1
ATOM 2996 C CA . LYS B 2 101 ? 125.998 59.881 53.966 1.00 27.78 97 LYS B CA 1
ATOM 2997 C C . LYS B 2 101 ? 125.810 59.194 52.621 1.00 27.93 97 LYS B C 1
ATOM 2998 O O . LYS B 2 101 ? 125.059 59.683 51.786 1.00 27.84 97 LYS B O 1
ATOM 3004 N N . LYS B 2 102 ? 126.542 58.106 52.370 1.00 28.36 98 LYS B N 1
ATOM 3005 C CA . LYS B 2 102 ? 126.210 57.161 51.271 1.00 28.70 98 LYS B CA 1
ATOM 3006 C C . LYS B 2 102 ? 125.390 55.971 51.840 1.00 27.85 98 LYS B C 1
ATOM 3007 O O . LYS B 2 102 ? 125.927 55.033 52.348 1.00 28.35 98 LYS B O 1
ATOM 3013 N N . THR B 2 103 ? 124.103 55.999 51.694 1.00 27.13 99 THR B N 1
ATOM 3014 C CA . THR B 2 103 ? 123.201 54.991 52.216 1.00 27.35 99 THR B CA 1
ATOM 3015 C C . THR B 2 103 ? 123.330 53.591 51.590 1.00 28.88 99 THR B C 1
ATOM 3016 O O . THR B 2 103 ? 123.298 53.470 50.353 1.00 29.15 99 THR B O 1
ATOM 3020 N N . LYS B 2 104 ? 123.362 52.554 52.431 1.00 30.60 100 LYS B N 1
ATOM 3021 C CA . LYS B 2 104 ? 123.433 51.137 52.038 1.00 32.43 100 LYS B CA 1
ATOM 3022 C C . LYS B 2 104 ? 122.016 50.620 51.862 1.00 33.22 100 LYS B C 1
ATOM 3023 O O . LYS B 2 104 ? 121.337 50.392 52.864 1.00 33.66 100 LYS B O 1
ATOM 3029 N N . LEU B 2 105 ? 121.566 50.459 50.611 1.00 34.13 101 LEU B N 1
ATOM 3030 C CA . LEU B 2 105 ? 120.230 49.911 50.316 1.00 34.14 101 LEU B CA 1
ATOM 3031 C C . LEU B 2 105 ? 120.087 48.444 50.744 1.00 34.03 101 LEU B C 1
ATOM 3032 O O . LEU B 2 105 ? 120.971 47.609 50.515 1.00 33.78 101 LEU B O 1
ATOM 3037 N N . GLU B 2 106 ? 118.961 48.161 51.403 1.00 33.90 102 GLU B N 1
ATOM 3038 C CA . GLU B 2 106 ? 118.512 46.810 51.666 1.00 33.51 102 GLU B CA 1
ATOM 3039 C C . GLU B 2 106 ? 117.144 46.549 51.074 1.00 31.10 102 GLU B C 1
ATOM 3040 O O . GLU B 2 106 ? 116.453 47.453 50.650 1.00 30.59 102 GLU B O 1
ATOM 3046 N N . VAL B 2 107 ? 116.782 45.293 50.978 1.00 29.58 103 VAL B N 1
ATOM 3047 C CA . VAL B 2 107 ? 115.462 44.924 50.499 1.00 28.44 103 VAL B CA 1
ATOM 3048 C C . VAL B 2 107 ? 114.458 45.240 51.622 1.00 29.53 103 VAL B C 1
ATOM 3049 O O . VAL B 2 107 ? 114.715 44.903 52.788 1.00 29.02 103 VAL B O 1
ATOM 3053 N N . PRO B 2 108 ? 113.320 45.878 51.333 1.00 30.38 104 PRO B N 1
ATOM 3054 C CA . PRO B 2 108 ? 112.421 46.24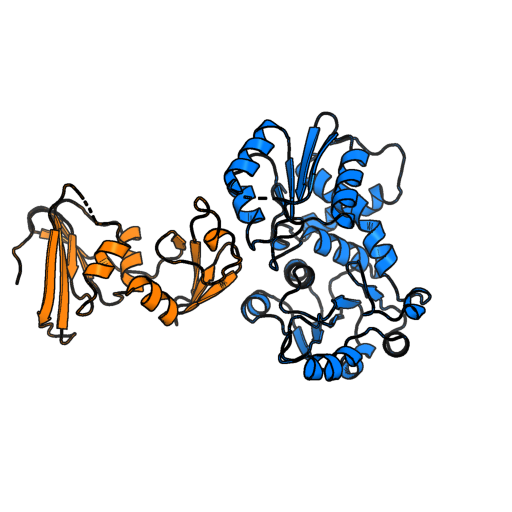4 52.433 1.00 30.24 104 PRO B CA 1
ATOM 3055 C C . PRO B 2 108 ? 111.666 45.013 52.938 1.00 30.46 104 PRO B C 1
ATOM 3056 O O . PRO B 2 108 ? 111.413 44.032 52.203 1.00 31.53 104 PRO B O 1
ATOM 3060 N N . LYS B 2 109 ? 111.370 45.042 54.227 1.00 29.56 105 LYS B N 1
ATOM 3061 C CA . LYS B 2 109 ? 110.641 43.976 54.886 1.00 28.71 105 LYS B CA 1
ATOM 3062 C C . LYS B 2 109 ? 109.189 44.014 54.552 1.00 27.33 105 LYS B C 1
ATOM 3063 O O . LYS B 2 109 ? 108.633 42.985 54.317 1.00 27.66 105 LYS B O 1
ATOM 3069 N N . VAL B 2 110 ? 108.603 45.217 54.563 1.00 25.65 106 VAL B N 1
ATOM 3070 C CA . VAL B 2 110 ? 107.219 45.510 54.284 1.00 23.91 106 VAL B CA 1
ATOM 3071 C C . VAL B 2 110 ? 107.059 46.620 53.228 1.00 24.69 106 VAL B C 1
ATOM 3072 O O . VAL B 2 110 ? 107.840 47.582 53.162 1.00 25.41 106 VAL B O 1
ATOM 3076 N N . VAL B 2 111 ? 106.016 46.489 52.393 1.00 25.11 107 VAL B N 1
ATOM 3077 C CA . VAL B 2 111 ? 105.684 47.459 51.376 1.00 24.87 107 VAL B CA 1
ATOM 3078 C C . VAL B 2 111 ? 104.185 47.680 51.406 1.00 25.78 107 VAL B C 1
ATOM 3079 O O . VAL B 2 111 ? 103.457 46.827 50.988 1.00 25.64 107 VAL B O 1
ATOM 3083 N N . LYS B 2 112 ? 103.765 48.829 51.918 1.00 27.10 108 LYS B N 1
ATOM 3084 C CA . LYS B 2 112 ? 102.377 49.239 51.951 1.00 29.52 108 LYS B CA 1
ATOM 3085 C C . LYS B 2 112 ? 102.125 50.237 50.830 1.00 30.66 108 LYS B C 1
ATOM 3086 O O . LYS B 2 112 ? 102.892 51.128 50.752 1.00 31.96 108 LYS B O 1
ATOM 3092 N N . GLY B 2 113 ? 101.063 50.174 50.019 1.00 31.72 109 GLY B N 1
ATOM 3093 C CA . GLY B 2 113 ? 100.728 51.252 49.085 1.00 32.04 109 GLY B CA 1
ATOM 3094 C C . GLY B 2 113 ? 101.253 51.067 47.666 1.00 33.33 109 GLY B C 1
ATOM 3095 O O . GLY B 2 113 ? 100.497 51.019 46.677 1.00 33.87 109 GLY B O 1
ATOM 3096 N N . ILE B 2 114 ? 102.563 50.916 47.533 1.00 33.22 110 ILE B N 1
ATOM 3097 C CA . ILE B 2 114 ? 103.150 50.898 46.197 1.00 32.31 110 ILE B CA 1
ATOM 3098 C C . ILE B 2 114 ? 102.629 49.727 45.394 1.00 30.74 110 ILE B C 1
ATOM 3099 O O . ILE B 2 114 ? 102.432 49.857 44.235 1.00 29.46 110 ILE B O 1
ATOM 3104 N N . LEU B 2 115 ? 102.465 48.556 46.007 1.00 29.79 111 LEU B N 1
ATOM 3105 C CA . LEU B 2 115 ? 102.107 47.344 45.270 1.00 28.64 111 LEU B CA 1
ATOM 3106 C C . LEU B 2 115 ? 100.706 46.860 45.557 1.00 28.56 111 LEU B C 1
ATOM 3107 O O . LEU B 2 115 ? 100.330 46.670 46.683 1.00 31.01 111 LEU B O 1
ATOM 3112 N N . LYS B 2 116 ? 99.961 46.559 44.527 1.00 27.78 112 LYS B N 1
ATOM 3113 C CA . LYS B 2 116 ? 98.655 45.958 44.644 1.00 26.97 112 LYS B CA 1
ATOM 3114 C C . LYS B 2 116 ? 98.666 44.465 44.678 1.00 26.25 112 LYS B C 1
ATOM 3115 O O . LYS B 2 116 ? 99.536 43.814 44.170 1.00 28.55 112 LYS B O 1
ATOM 3121 N N . CYS B 2 117 ? 97.649 43.895 45.257 1.00 25.94 113 CYS B N 1
ATOM 3122 C CA . CYS B 2 117 ? 97.509 42.442 45.280 1.00 24.72 113 CYS B CA 1
ATOM 3123 C C . CYS B 2 117 ? 96.703 41.989 44.055 1.00 24.42 113 CYS B C 1
ATOM 3124 O O . CYS B 2 117 ? 95.595 42.487 43.759 1.00 24.53 113 CYS B O 1
ATOM 3127 N N . PRO B 2 118 ? 97.276 41.049 43.336 1.00 23.91 114 PRO B N 1
ATOM 3128 C CA . PRO B 2 118 ? 96.637 40.540 42.120 1.00 23.68 114 PRO B CA 1
ATOM 3129 C C . PRO B 2 118 ? 95.403 39.660 42.345 1.00 23.09 114 PRO B C 1
ATOM 3130 O O . PRO B 2 118 ? 94.770 39.263 41.395 1.00 22.47 114 PRO B O 1
ATOM 3134 N N . ASN B 2 119 ? 95.079 39.346 43.594 1.00 23.38 115 ASN B N 1
ATOM 3135 C CA . ASN B 2 119 ? 93.893 38.582 43.912 1.00 21.96 115 ASN B CA 1
ATOM 3136 C C . ASN B 2 119 ? 92.689 39.545 43.986 1.00 21.65 115 ASN B C 1
ATOM 3137 O O . ASN B 2 119 ? 92.600 40.400 44.823 1.00 20.04 115 ASN B O 1
ATOM 3142 N N . PRO B 2 120 ? 91.773 39.444 43.026 1.00 22.86 116 PRO B N 1
ATOM 3143 C CA . PRO B 2 120 ? 90.637 40.378 43.024 1.00 22.21 116 PRO B CA 1
ATOM 3144 C C . PRO B 2 120 ? 89.707 40.172 44.188 1.00 22.22 116 PRO B C 1
ATOM 3145 O O . PRO B 2 120 ? 88.838 40.994 44.392 1.00 21.87 116 PRO B O 1
ATOM 3149 N N . TYR B 2 121 ? 89.850 39.083 44.936 1.00 23.24 117 TYR B N 1
ATOM 3150 C CA . TYR B 2 121 ? 88.984 38.815 46.105 1.00 22.92 117 TYR B CA 1
ATOM 3151 C C . TYR B 2 121 ? 89.687 39.152 47.386 1.00 22.41 117 TYR B C 1
ATOM 3152 O O . TYR B 2 121 ? 89.194 38.857 48.435 1.00 23.11 117 TYR B O 1
ATOM 3161 N N . CYS B 2 122 ? 90.837 39.799 47.328 1.00 22.31 118 CYS B N 1
ATOM 3162 C CA . CYS B 2 122 ? 91.520 40.231 48.547 1.00 22.35 118 CYS B CA 1
ATOM 3163 C C . CYS B 2 122 ? 90.850 41.471 48.998 1.00 21.35 118 CYS B C 1
ATOM 3164 O O . CYS B 2 122 ? 90.567 42.287 48.144 1.00 22.87 118 CYS B O 1
ATOM 3167 N N . ILE B 2 123 ? 90.590 41.618 50.302 1.00 19.73 119 ILE B N 1
ATOM 3168 C CA . ILE B 2 123 ? 90.051 42.838 50.860 1.00 17.97 119 ILE B CA 1
ATOM 3169 C C . ILE B 2 123 ? 90.796 44.096 50.395 1.00 19.50 119 ILE B C 1
ATOM 3170 O O . ILE B 2 123 ? 90.142 45.094 50.130 1.00 19.87 119 ILE B O 1
ATOM 3175 N N . THR B 2 124 ? 92.128 44.053 50.244 1.00 19.64 120 THR B N 1
ATOM 3176 C CA . THR B 2 124 ? 92.899 45.200 49.704 1.00 20.03 120 THR B CA 1
ATOM 3177 C C . THR B 2 124 ? 92.603 45.626 48.243 1.00 20.67 120 THR B C 1
ATOM 3178 O O . THR B 2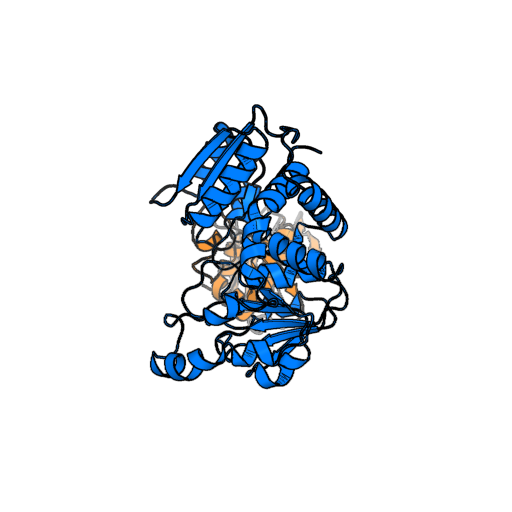 124 ? 92.893 46.763 47.837 1.00 21.41 120 THR B O 1
ATOM 3182 N N . SER B 2 125 ? 91.990 44.733 47.477 1.00 21.13 121 SER B N 1
ATOM 3183 C CA . SER B 2 125 ? 91.622 44.973 46.068 1.00 20.64 121 SER B CA 1
ATOM 3184 C C . SER B 2 125 ? 90.205 45.456 46.063 1.00 21.15 121 SER B C 1
ATOM 3185 O O . SER B 2 125 ? 89.710 45.679 45.024 1.00 21.28 121 SER B O 1
ATOM 3188 N N . ASN B 2 126 ? 89.544 45.627 47.207 1.00 21.31 122 ASN B N 1
ATOM 3189 C CA . ASN B 2 126 ? 88.153 46.056 47.207 1.00 22.10 122 ASN B CA 1
ATOM 3190 C C . ASN B 2 126 ? 87.743 47.235 48.133 1.00 22.58 122 ASN B C 1
ATOM 3191 O O . ASN B 2 126 ? 86.813 47.927 47.827 1.00 24.56 122 ASN B O 1
ATOM 3196 N N . ASP B 2 127 ? 88.405 47.453 49.252 1.00 23.25 123 ASP B N 1
ATOM 3197 C CA . ASP B 2 127 ? 88.062 48.468 50.227 1.00 23.65 123 ASP B CA 1
ATOM 3198 C C . ASP B 2 127 ? 89.185 49.495 50.104 1.00 23.37 123 ASP B C 1
ATOM 3199 O O . ASP B 2 127 ? 90.361 49.158 50.284 1.00 24.53 123 ASP B O 1
ATOM 3204 N N . VAL B 2 128 ? 88.831 50.730 49.782 1.00 22.62 124 VAL B N 1
ATOM 3205 C CA . VAL B 2 128 ? 89.803 51.801 49.759 1.00 23.27 124 VAL B CA 1
ATOM 3206 C C . VAL B 2 128 ? 90.591 52.025 51.028 1.00 22.57 124 VAL B C 1
ATOM 3207 O O . VAL B 2 128 ? 91.689 52.530 50.925 1.00 22.78 124 VAL B O 1
ATOM 3211 N N . GLU B 2 129 ? 90.040 51.758 52.211 1.00 21.92 125 GLU B N 1
ATOM 3212 C CA . GLU B 2 129 ? 90.812 52.021 53.403 1.00 22.01 125 GLU B CA 1
ATOM 3213 C C . GLU B 2 129 ? 91.754 50.856 53.700 1.00 23.24 125 GLU B C 1
ATOM 3214 O O . GLU B 2 129 ? 92.669 50.989 54.519 1.00 22.27 125 GLU B O 1
ATOM 3220 N N . ALA B 2 130 ? 91.573 49.761 52.970 1.00 23.59 126 ALA B N 1
ATOM 3221 C CA . ALA B 2 130 ? 92.358 48.573 53.189 1.00 24.58 126 ALA B CA 1
ATOM 3222 C C . ALA B 2 130 ? 93.613 48.629 52.318 1.00 24.00 126 ALA B C 1
ATOM 3223 O O . ALA B 2 130 ? 93.651 48.159 51.226 1.00 24.48 126 ALA B O 1
ATOM 3225 N N . ILE B 2 131 ? 94.650 49.240 52.800 1.00 24.03 127 ILE B N 1
ATOM 3226 C CA . ILE B 2 131 ? 95.841 49.503 52.018 1.00 23.42 127 ILE B CA 1
ATOM 3227 C C . ILE B 2 131 ? 96.680 48.234 51.822 1.00 23.05 127 ILE B C 1
ATOM 3228 O O . ILE B 2 131 ? 97.032 47.587 52.786 1.00 23.18 127 ILE B O 1
ATOM 3233 N N . PRO B 2 132 ? 96.981 47.888 50.565 1.00 22.86 128 PRO B N 1
ATOM 3234 C CA . PRO B 2 132 ? 97.815 46.740 50.237 1.00 23.03 128 PRO B CA 1
ATOM 3235 C C . PRO B 2 132 ? 99.158 46.703 50.993 1.00 22.50 128 PRO B C 1
ATOM 3236 O O . PRO B 2 132 ? 99.807 47.701 50.989 1.00 19.80 128 PRO B O 1
ATOM 3240 N N . THR B 2 133 ? 99.496 45.550 51.574 1.00 22.38 129 THR B N 1
ATOM 3241 C CA . THR B 2 133 ? 100.699 45.344 52.335 1.00 23.34 129 THR B CA 1
ATOM 3242 C C . THR B 2 133 ? 101.290 43.958 52.002 1.00 23.02 129 THR B C 1
ATOM 3243 O O . THR B 2 133 ? 100.605 42.932 52.134 1.00 21.73 129 THR B O 1
ATOM 3247 N N . PHE B 2 134 ? 102.563 43.971 51.614 1.00 22.81 130 PHE B N 1
ATOM 3248 C CA . PHE B 2 134 ? 103.376 42.784 51.303 1.00 22.43 130 PHE B CA 1
ATOM 3249 C C . PHE B 2 134 ? 104.551 42.682 52.247 1.00 21.87 130 PHE B C 1
ATOM 3250 O O . PHE B 2 134 ? 105.243 43.660 52.491 1.00 21.40 130 PHE B O 1
ATOM 3258 N N . LYS B 2 135 ? 104.734 41.504 52.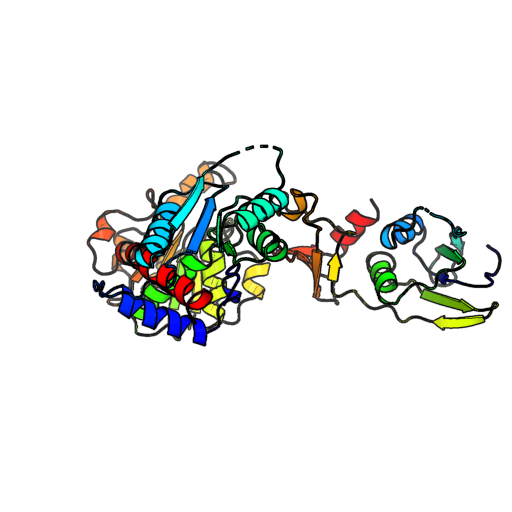820 1.00 22.23 131 LYS B N 1
ATOM 3259 C CA . LYS B 2 135 ? 105.891 41.199 53.604 1.00 22.76 131 LYS B CA 1
ATOM 3260 C C . LYS B 2 135 ? 106.770 40.322 52.741 1.00 23.35 131 LYS B C 1
ATOM 3261 O O . LYS B 2 135 ? 106.312 39.372 52.128 1.00 23.61 131 LYS B O 1
ATOM 3267 N N . THR B 2 136 ? 108.036 40.679 52.679 1.00 23.81 132 THR B N 1
ATOM 3268 C CA . THR B 2 136 ? 109.087 39.937 52.015 1.00 24.84 132 THR B CA 1
ATOM 3269 C C . THR B 2 136 ? 109.269 38.568 52.645 1.00 25.58 132 THR B C 1
ATOM 3270 O O . THR B 2 136 ? 109.416 38.477 53.835 1.00 24.77 132 THR B O 1
ATOM 3274 N N . LEU B 2 137 ? 109.314 37.525 51.826 1.00 27.05 133 LEU B N 1
ATOM 3275 C CA . LEU B 2 137 ? 109.362 36.148 52.306 1.00 28.84 133 LEU B CA 1
ATOM 3276 C C . LEU B 2 137 ? 110.790 35.637 52.142 1.00 28.94 133 LEU B C 1
ATOM 3277 O O . LEU B 2 137 ? 111.366 35.129 53.068 1.00 28.11 133 LEU B O 1
ATOM 3282 N N . THR B 2 138 ? 111.354 35.792 50.948 1.00 29.29 134 THR B N 1
ATOM 3283 C CA . THR B 2 138 ? 112.799 35.608 50.709 1.00 30.01 134 THR B CA 1
ATOM 3284 C C . THR B 2 138 ? 113.357 36.859 49.955 1.00 30.72 134 THR B C 1
ATOM 3285 O O . THR B 2 138 ? 112.654 37.431 49.078 1.00 29.86 134 THR B O 1
ATOM 3289 N N . GLU B 2 139 ? 114.573 37.295 50.320 1.00 32.51 135 GLU B N 1
ATOM 3290 C CA . GLU B 2 139 ? 115.277 38.432 49.676 1.00 33.51 135 GLU B CA 1
ATOM 3291 C C . GLU B 2 139 ? 115.853 38.012 48.337 1.00 33.31 135 GLU B C 1
ATOM 3292 O O . GLU B 2 139 ? 115.975 38.814 47.416 1.00 32.61 135 GLU B O 1
ATOM 3298 N N . LYS B 2 140 ? 116.145 36.717 48.277 1.00 33.67 136 LYS B N 1
ATOM 3299 C CA . LYS B 2 140 ? 117.235 36.099 47.502 1.00 35.06 136 LYS B CA 1
ATOM 3300 C C . LYS B 2 140 ? 116.953 36.094 45.985 1.00 36.25 136 LYS B C 1
ATOM 3301 O O . LYS B 2 140 ? 117.532 36.948 45.293 1.00 36.97 136 LYS B O 1
ATOM 3307 N N . PRO B 2 141 ? 116.157 35.144 45.444 1.00 37.38 137 PRO B N 1
ATOM 3308 C CA . PRO B 2 141 ? 115.187 35.565 44.418 1.00 36.82 137 PRO B CA 1
ATOM 3309 C C . PRO B 2 141 ? 114.048 36.172 45.251 1.00 36.01 137 PRO B C 1
ATOM 3310 O O . PRO B 2 141 ? 113.525 35.495 46.137 1.00 35.89 137 PRO B O 1
ATOM 3314 N N . LEU B 2 142 ? 113.690 37.428 45.008 1.00 34.53 138 LEU B N 1
ATOM 3315 C CA . LEU B 2 142 ? 112.700 38.114 45.824 1.00 33.17 138 LEU B CA 1
ATOM 3316 C C . LEU B 2 142 ? 111.240 37.624 45.642 1.00 32.04 138 LEU B C 1
ATOM 3317 O O . LEU B 2 142 ? 110.695 37.724 44.557 1.00 31.15 138 LEU B O 1
ATOM 3322 N N . LYS B 2 143 ? 110.639 37.097 46.711 1.00 31.04 139 LYS B N 1
ATOM 3323 C CA . LYS B 2 143 ? 109.212 36.744 46.763 1.00 30.57 139 LYS B CA 1
ATOM 3324 C C . LYS B 2 143 ? 108.589 37.535 47.903 1.00 29.57 139 LYS B C 1
ATOM 3325 O O . LYS B 2 143 ? 109.152 37.648 48.992 1.00 28.79 139 LYS B O 1
ATOM 3331 N N . MET B 2 144 ? 107.432 38.118 47.652 1.00 28.52 140 MET B N 1
ATOM 3332 C CA . MET B 2 144 ? 106.746 38.824 48.707 1.00 28.73 140 MET B CA 1
ATOM 3333 C C . MET B 2 144 ? 105.331 38.287 48.852 1.00 27.96 140 MET B C 1
ATOM 3334 O O . MET B 2 144 ? 104.760 37.800 47.894 1.00 27.56 140 MET B O 1
ATOM 3339 N N . ARG B 2 145 ? 104.764 38.397 50.046 1.00 26.76 141 ARG B N 1
ATOM 3340 C CA . ARG B 2 145 ? 103.461 37.841 50.319 1.00 25.76 141 ARG B CA 1
ATOM 3341 C C . ARG B 2 145 ? 102.495 38.815 50.888 1.00 24.75 141 ARG B C 1
ATOM 3342 O O . ARG B 2 145 ? 102.847 39.436 51.877 1.00 22.83 141 ARG B O 1
ATOM 3350 N N . CYS B 2 146 ? 101.267 38.876 50.327 1.00 23.44 142 CYS B N 1
ATOM 3351 C CA . CYS B 2 146 ? 100.150 39.644 50.906 1.00 22.69 142 CYS B CA 1
ATOM 3352 C C . CYS B 2 146 ? 99.784 39.235 52.341 1.00 21.92 142 CYS B C 1
ATOM 3353 O O . CYS B 2 146 ? 99.581 38.073 52.667 1.00 21.13 142 CYS B O 1
ATOM 3356 N N . GLU B 2 147 ? 99.787 40.199 53.233 1.00 21.80 143 GLU B N 1
ATOM 3357 C CA . GLU B 2 147 ? 99.453 39.956 54.616 1.00 22.23 143 GLU B CA 1
ATOM 3358 C C . GLU B 2 147 ? 97.980 39.669 54.876 1.00 21.46 143 GLU B C 1
ATOM 3359 O O . GLU B 2 147 ? 97.653 39.121 55.898 1.00 20.91 143 GLU B O 1
ATOM 3365 N N . TYR B 2 148 ? 97.104 39.980 53.933 1.00 20.48 144 TYR B N 1
ATOM 3366 C CA . TYR B 2 148 ? 95.698 39.673 54.083 1.00 19.86 144 TYR B CA 1
ATOM 3367 C C . TYR B 2 148 ? 95.297 38.314 53.545 1.00 20.15 144 TYR B C 1
ATOM 3368 O O . TYR B 2 148 ? 94.576 37.569 54.182 1.00 21.21 144 TYR B O 1
ATOM 3377 N N . CYS B 2 149 ? 95.793 37.983 52.357 1.00 21.25 145 CYS B N 1
ATOM 3378 C CA . CYS B 2 149 ? 95.406 36.754 51.663 1.00 20.97 145 CYS B CA 1
ATOM 3379 C C . CYS B 2 149 ? 96.521 35.775 51.308 1.00 20.74 145 CYS B C 1
ATOM 3380 O O . CYS B 2 149 ? 96.242 34.756 50.742 1.00 21.13 145 CYS B O 1
ATOM 3383 N N . GLU B 2 150 ? 97.772 36.068 51.619 1.00 20.29 146 GLU B N 1
ATOM 3384 C CA . GLU B 2 150 ? 98.873 35.124 51.378 1.00 20.27 146 GLU B CA 1
ATOM 3385 C C . GLU B 2 150 ? 99.231 34.897 49.902 1.00 20.17 146 GLU B C 1
ATOM 3386 O O . GLU B 2 150 ? 100.077 34.064 49.592 1.00 18.96 146 GLU B O 1
ATOM 3392 N N . THR B 2 151 ? 98.685 35.698 48.985 1.00 20.67 147 THR B N 1
ATOM 3393 C CA . THR B 2 151 ? 99.115 35.610 47.599 1.00 21.54 147 THR B CA 1
ATOM 3394 C C . THR B 2 151 ? 100.560 36.033 47.481 1.00 21.63 147 THR B C 1
ATOM 3395 O O . THR B 2 151 ? 100.956 37.022 48.078 1.00 21.06 147 THR B O 1
ATOM 3399 N N . ILE B 2 152 ? 101.345 35.288 46.704 1.00 21.91 148 ILE B N 1
ATOM 3400 C CA . ILE B 2 152 ? 102.751 35.565 46.556 1.00 21.82 148 ILE B CA 1
ATOM 3401 C C . ILE B 2 152 ? 103.032 36.321 45.265 1.00 22.16 148 ILE B C 1
ATOM 3402 O O . ILE B 2 152 ? 102.432 36.023 44.280 1.00 20.61 148 ILE B O 1
ATOM 3407 N N . ILE B 2 153 ? 103.925 37.316 45.296 1.00 23.14 149 ILE B N 1
ATOM 3408 C CA . ILE B 2 153 ? 104.428 37.928 44.073 1.00 24.24 149 ILE B CA 1
ATOM 3409 C C . ILE B 2 153 ? 105.961 37.897 43.972 1.00 24.85 149 ILE B C 1
ATOM 3410 O O . ILE B 2 153 ? 106.667 37.941 45.009 1.00 23.12 149 ILE B O 1
ATOM 3415 N N . ASP B 2 154 ? 106.441 37.808 42.713 1.00 25.44 150 ASP B N 1
ATOM 3416 C CA . ASP B 2 154 ? 107.895 37.675 42.384 1.00 26.84 150 ASP B CA 1
ATOM 3417 C C . ASP B 2 154 ? 108.501 39.007 41.814 1.00 27.48 150 ASP B C 1
ATOM 3418 O O . ASP B 2 154 ? 107.740 39.952 41.564 1.00 26.00 150 ASP B O 1
ATOM 3423 N N . GLU B 2 155 ? 109.827 39.054 41.549 1.00 29.83 151 GLU B N 1
ATOM 3424 C CA . GLU B 2 155 ? 110.458 40.304 41.046 1.00 30.97 151 GLU B CA 1
ATOM 3425 C C . GLU B 2 155 ? 109.762 40.777 39.775 1.00 30.68 151 GLU B C 1
ATOM 3426 O O . GLU B 2 155 ? 109.500 41.947 39.628 1.00 29.55 151 GLU B O 1
ATOM 3432 N N . ASN B 2 156 ? 109.388 39.863 38.896 1.00 31.72 152 ASN B N 1
ATOM 3433 C CA . ASN B 2 156 ? 108.699 40.226 37.665 1.00 32.16 152 ASN B CA 1
ATOM 3434 C C . ASN B 2 156 ? 107.356 40.903 37.864 1.00 32.14 152 ASN B C 1
ATOM 3435 O O . ASN B 2 156 ? 107.040 41.843 37.135 1.00 32.89 152 ASN B O 1
ATOM 3440 N N . GLU B 2 157 ? 106.548 40.428 38.806 1.00 32.27 153 GLU B N 1
ATOM 3441 C CA . GLU B 2 157 ? 105.245 41.056 38.988 1.00 33.08 153 GLU B CA 1
ATOM 3442 C C . GLU B 2 157 ? 105.502 42.374 39.640 1.00 31.33 153 GLU B C 1
ATOM 3443 O O . GLU B 2 157 ? 104.851 43.332 39.312 1.00 32.01 153 GLU B O 1
ATOM 3449 N N . ILE B 2 158 ? 106.462 42.419 40.551 1.00 29.76 154 ILE B N 1
ATOM 3450 C CA . ILE B 2 158 ? 106.802 43.648 41.230 1.00 28.68 154 ILE B CA 1
ATOM 3451 C C . ILE B 2 158 ? 107.160 44.699 40.220 1.00 28.11 154 ILE B C 1
ATOM 3452 O O . ILE B 2 158 ? 106.563 45.751 40.172 1.00 27.16 154 ILE B O 1
ATOM 3457 N N . MET B 2 159 ? 108.110 44.387 39.373 1.00 28.06 155 MET B N 1
ATOM 3458 C CA . MET B 2 159 ? 108.592 45.362 38.452 1.00 28.84 155 MET B CA 1
ATOM 3459 C C . MET B 2 159 ? 107.528 45.736 37.458 1.00 27.96 155 MET B C 1
ATOM 3460 O O . MET B 2 159 ? 107.479 46.882 37.060 1.00 27.60 155 MET B O 1
ATOM 3465 N N . SER B 2 160 ? 106.660 44.836 37.007 1.00 27.33 156 SER B N 1
ATOM 3466 C CA . SER B 2 160 ? 105.687 45.395 36.092 1.00 26.92 156 SER B CA 1
ATOM 3467 C C . SER B 2 160 ? 104.489 46.089 36.725 1.00 27.62 156 SER B C 1
ATOM 3468 O O . SER B 2 160 ? 103.812 46.789 36.037 1.00 28.95 156 SER B O 1
ATOM 3471 N N . GLN B 2 161 ? 104.253 45.997 38.023 1.00 28.47 157 GLN B N 1
ATOM 3472 C CA . GLN B 2 161 ? 103.330 46.937 38.663 1.00 30.17 157 GLN B CA 1
ATOM 3473 C C . GLN B 2 161 ? 103.895 48.356 38.685 1.00 31.57 157 GLN B C 1
ATOM 3474 O O . GLN B 2 161 ? 103.208 49.301 38.442 1.00 32.40 157 GLN B O 1
ATOM 3480 N N . ILE B 2 162 ? 105.173 48.512 38.896 1.00 33.98 158 ILE B N 1
ATOM 3481 C CA . ILE B 2 162 ? 105.714 49.818 39.183 1.00 35.47 158 ILE B CA 1
ATOM 3482 C C . ILE B 2 162 ? 106.141 50.544 37.916 1.00 37.12 158 ILE B C 1
ATOM 3483 O O . ILE B 2 162 ? 105.925 51.751 37.791 1.00 37.62 158 ILE B O 1
ATOM 3488 N N . LEU B 2 163 ? 106.728 49.803 36.980 1.00 38.74 159 LEU B N 1
ATOM 3489 C CA . LEU B 2 163 ? 107.121 50.354 35.682 1.00 40.26 159 LEU B CA 1
ATOM 3490 C C . LEU B 2 163 ? 105.890 50.454 34.764 1.00 42.05 159 LEU B C 1
ATOM 3491 O O . LEU B 2 163 ? 106.022 50.575 33.560 1.00 41.82 159 LEU B O 1
ATOM 3496 N N . GLY B 2 164 ? 104.694 50.349 35.358 1.00 44.39 160 GLY B N 1
ATOM 3497 C CA . GLY B 2 164 ? 103.416 50.718 34.741 1.00 45.36 160 GLY B CA 1
ATOM 3498 C C . GLY B 2 164 ? 102.479 51.406 35.742 1.00 45.62 160 GLY B C 1
ATOM 3499 O O . GLY B 2 164 ? 102.048 52.535 35.487 1.00 46.69 160 GLY B O 1
#

InterPro domains:
  IPR002082 Aspartate carbamoyltransferase [MF_00001] (1-299)
  IPR002082 Aspartate carbamoyltransferase [TIGR00670] (2-296)
  IPR006130 Aspartate/ornithine carbamoyltransferase [PR00100] (45-64)
  IPR006130 Aspartate/ornithine carbamoyltransferase [PR00100] (129-140)
  IPR006130 Aspartate/ornithine carbamoyltransferase [PR00100] (252-261)
  IPR006130 Aspartate/ornithine carbamoyltransferase [PR00100] (262-285)
  IPR006130 Aspartate/ornithine carbamoyltransferase [PS00097] (45-52)
  IPR006131 Aspartate/ornithine carbamoyltransferase, Asp/Orn-binding domain [PF00185] (149-294)
  IPR006132 Aspartate/ornithine carbamoyltransferase, carbamoyl-P binding [PF02729] (2-141)
  IPR036901 Aspartate/ornithine carbamoyltransferase superfamily [G3DSA:3.40.50.1370] (3-293)
  IPR036901 Aspartate/ornithine carbamoyltransferase superfamily [G3DSA:3.40.50.1370] (129-284)
  IPR036901 Aspartate/ornithine carbamoyltransferase superfamily [SSF53671] (1-298)

Secondary structure (DSSP, 8-state):
---B-SGGG--HHHHHHHHHHHHHHHS--TT---TTTT-EEEEEESS--HHHHHHHHHHHHHTT-EEEEEE-----HHHHHHHHHHH-SEEEEEESSBTHHHHHHHH-SS-EEEEEETTTB-HHHHHHHHHHHHHHHS-STT-EEEEEE--SS-HHHHHHHHHGGGS--SEEEEE--GGGPPPHHHHTT--S-EEEES-GGGTGGG-SEEEEE---STTSS-HHHHHHHGGGGSB-HHHHHTS-TT-EEE--S--SSSB-GGGGGSTTB-HHHHHHHHHHHHHHHHHHHH--/-----SSEEEEEEEETT-HHHHHHHTT----S-EEEEEEEEETTTEEEEEEEEET----HHHHHHHTTT-TT-EEEEEETTEEEEEE-----SEEESSS--S-TTBGGGT-TTS--EEEEEETTTTEEEETTT--EEEHHHHHHHHT-

CATH classification: 3.40.50.1370 (+1 more: 3.40.50.1370)

Organism: Sulfolobus acidocaldarius (strain ATCC 33909 / DSM 639 / JCM 8929 / NBRC 15157 / NCIMB 11770) (NCBI:txid330779)

B-factor: mean 28.39, std 10.75, range [5.65, 66.6]

Foldseek 3Di:
DFAAAALVVDAPVLLVQLLVLLVVCVVPDPPDAQLQAVFEEEEEEQADDPLQVVLLVVLNVSNRYHYHYDHHDVDDLLVVLVVVQVVGQEYEYAEQAPCSQVVSCVSHDHYYYYCYYRQAAHQLLLSLVVSLVCVQVVFDAAFEEEEFEAQDRHRSNLRNQVNCQSHHYQEYEYEYPPQRGHDPVSVVVHDYYYDYDHACVVCQQRGQEYEYDYDDCVRDPHNVVCVVRVVRRAAEPVSVVSYDPRHAYEYADDDDGSYPPVCCPDPRYCHVVSSVSSSSSSSSVVCVHRVD/DDDFAAFFKKKWQFPAPCPVLLCVLLVHPDDWDKDKDGFDQDPPRRTIMMMTTHPYYDDLQSVLSSCLRGVVIWMFGHHRRDTPDTDDHDHDQKDWAQDDDPPCPFPCVPDVVNIWMWGWDDRPQTWIATPGPGDIDGSVVSNVSRSD

Nearest PDB structures (foldseek):
  2be9-assembly1_A  TM=1.002E+00  e=1.427E-58  Sulfolobus acidocaldarius
  6yy1-assembly2_F  TM=9.436E-01  e=5.274E-33  Arabidopsis thaliana
  6yy1-assembly1_B  TM=9.489E-01  e=2.082E-31  Arabidopsis thaliana
  6jl6-assembly2_F  TM=9.418E-01  e=1.401E-29  Trypanosoma cruzi
  6jkq-assembly2_F  TM=9.329E-01  e=5.214E-28  Trypanosoma cruzi

Solvent-accessible surface area: 21003 Å² total; per-residue (Å²): 59,100,44,0,30,18,0,80,52,0,45,97,113,43,0,70,61,0,8,61,24,0,54,99,8,42,148,116,96,156,106,30,183,112,32,0,73,75,78,31,2,0,0,0,0,38,46,84,24,95,123,12,40,95,16,2,49,101,0,0,88,31,0,25,9,88,38,70,37,63,69,18,148,143,122,29,12,0,63,7,0,102,63,5,37,128,125,9,49,1,2,0,0,24,16,114,41,12,0,0,1,81,6,0,10,96,54,8,117,26,15,0,4,0,0,0,1,4,108,23,2,12,0,0,23,0,0,4,0,0,2,5,0,26,105,63,37,133,52,3,47,42,10,11,1,1,0,0,0,14,1,54,42,17,37,17,0,14,0,0,0,10,0,0,14,71,3,181,6,141,33,0,11,0,2,2,6,110,87,0,84,9,122,172,20,7,38,117,47,26,100,23,78,43,116,70,17,88,68,2,99,112,9,6,87,74,0,21,1,0,1,0,10,78,15,78,39,132,94,32,90,80,134,146,72,27,88,161,37,80,49,59,14,54,0,32,56,90,1,0,96,127,8,89,206,85,4,0,0,0,7,21,26,97,30,74,104,11,2,55,136,123,0,46,177,39,120,32,10,51,0,102,66,2,45,72,30,4,36,12,0,10,5,0,2,1,10,36,24,50,38,138,209,45,92,166,14,105,39,1,0,21,0,35,37,0,27,40,47,54,0,106,10,0,9,77,3,16,68,8,150,177,84,65,168,71,29,50,15,63,82,28,111,12,215,174,61,46,106,21,0,23,0,21,0,32,100,56,85,4,49,70,107,45,0,26,30,0,14,2,0,0,90,84,7,62,2,34,2,6,124,118,137,119,69,71,85,163,14,171,35,92,50,11,170,67,1,125,42,58,0,150,9,65,27,93,133,0,3,14,49,68,12,138,75,1,81,21,6,0,99,27,80,58,120,191,101,15,84,0,44,0,26,8,16,34,40,61,6,66,59,117,59,0,54,80,47,16,79,97

Radius of gyration: 26.65 Å; Cα contacts (8 Å, |Δi|>4): 895; chains: 2; bounding box: 58×73×57 Å